Protein AF-A0A1B1TFS2-F1 (afdb_monomer_lite)

pLDDT: mean 74.99, std 18.12, range [21.38, 97.06]

Foldseek 3Di:
DPPPDDPPDDDVVNVQVVQVPVPPQWHAPVSNCVVVCVVPPDPPDADVVLVVVLVVLLCVLPPVNPRIGHSNSSVSSCVVNDDDDDDDALVNLQSQQPPVPPQWHAPVSSCVSCCVQQVVVQDDVVNVVVLVCLLCVLPPVNPRIAHSNSSNVSRCVLPPDPPPDDQLVQFAEKEWEWEWDDDDPQKTKIKTKIFTAGHLVVQLSLCCRQNSNPSWFAQVSQVVVVVVCVVPPDLDDDPAPAKDKVNFAWDWDDWDKDAPRPGPVCNPDTGIMIMIITMGGRDDAPPQAKIKIKHADDPDDFWAQYKYWYAYDYPDLQKDFPWKAAQNRTDDPVCNGPIDIDHGRHDRHIMMTMIHGPPDPQPCPLPDHPVQAPCSNDSQARDQQCPLSDGPRQAPDSNDSVARDQQCPPSDGPNRAQCSNPPPAGLQQDQPCPLPDRPVQALCSNDSVAGDQQCPLSDGPVQAPCSNDSVFRDQQCPPPDGQSRDQQRNPPPDGPVRDPCSRDPDQCQQCPLPDHCVQAPCSNDSQFRDQLCPPSDGPSPDQQSVVLPDGPVQAPCSRDSQARDQQCPLSDGPVQAPCSNDSQARDQQCPLPDGPSQAPCSNDSQARDQQCPLPDGPRQAPDSNDSVARDQQCPLSDGPVQAPCSNDSQARDDPPPPSAGPRVVVVVVVPDDDDDDDDDDDDDDDDDDDDDDDDDDDDDDDDDDDDDDDDDD

Sequence (713 aa):
MSLDDDPDGMGIEDLMYMADYDENGNMSWDEFHEYMSSLAQSGDDIDNATWDYWADEFDGADGDGDGQLNMDELYEFWSRIMAPDDGMDAEDLMYMADYDGDGNINWDEFHEFAYNYMGGDDIDNATWDYWADLFDGADGDEDGQLNMEELNEFWNRAMSPDDDWDLSDFAVEQHWTVSLGFTYGDNFTFYLGATQMLSDDFKSTADMLMGDGDGYLNSTEAEQVYFWLLDNLDTNPEGPENITLNGIPAEIVFVGYDIMDISHDNPNQPAIMTMWDLIFHNVESNSDGHYTFEYMENIYDEGLETQANFCAVSYDYSYQIMDFVWNGTNIDPADINECIGLDIGEIVPSFSITYGQETNVDYDNDGVNNEDDAFPYDPSESMDTDGDGWGDNSDAFPEDGTEWLDTDGDGIGDNADTDYDGDGTDDSMEDSDGDGVNDAEDDFPNDANESTDTDGDGVGDNSDVFPDDANESSDLDGDGIGDNSDDDADGDGTPNNVDAFPLTDSSNDADNDGVANDLDHFPNDPNEYFDSDGDGVGDNADTDDDGDGVLDSTDAFPYDPSETMDTDGDGLGDNADEFPNDATERVDSDGDGVGDNADVFPSDTTEWADTDGDGVGDNSDAFPNDASEIVDSDGDGVGNNADAFPYDANEQSDSDGNGVGDNAQADQENGGTTPVDPEPVEESGSFLPGFSAIMGIISMLGAAILVAGRRKD

Organism: NCBI:txid1697135

InterPro domains:
  IPR002048 EF-hand domain [PS50222] (7-42)
  IPR002048 EF-hand domain [PS50222] (49-84)
  IPR002048 EF-hand domain [PS50222] (85-120)
  IPR002048 EF-hand domain [PS50222] (126-161)
  IPR002048 EF-hand domain [SM00054] (11-39)
  IPR002048 EF-hand domain [SM00054] (53-81)
  IPR002048 EF-hand domain [SM00054] (89-117)
  IPR002048 EF-hand domain [SM00054] (130-158)
  IPR011992 EF-hand domain pair [SSF47473] (5-131)
  IPR018247 EF-Hand 1, calcium-binding site [PS00018] (20-32)
  IPR018247 EF-Hand 1, calcium-binding site [PS00018] (62-74)
  IPR018247 EF-Hand 1, calcium-binding site [PS00018] (98-110)
  IPR018247 EF-Hand 1, calcium-binding site [PS00018] (139-151)
  IPR028974 TSP type-3 repeat [G3DSA:4.10.1080.10] (380-465)
  IPR028974 TSP type-3 repeat [G3DSA:4.10.1080.10] (503-587)
  IPR028974 TSP type-3 repeat [SSF103647] (356-450)
  IPR028974 TSP type-3 repeat [SSF103647] (431-527)
  IPR028974 TSP type-3 repeat [SSF103647] (518-649)

Structure (mmCIF, N/CA/C/O backbone):
data_AF-A0A1B1TFS2-F1
#
_entry.id   AF-A0A1B1TFS2-F1
#
loop_
_atom_site.group_PDB
_atom_site.id
_atom_site.type_symbol
_atom_site.label_atom_id
_atom_site.label_alt_id
_atom_site.label_comp_id
_atom_site.label_asym_id
_atom_site.label_entity_id
_atom_site.label_seq_id
_atom_site.pdbx_PDB_ins_code
_atom_site.Cartn_x
_atom_site.Cartn_y
_atom_site.Cartn_z
_atom_site.occupancy
_atom_site.B_iso_or_equiv
_atom_site.auth_seq_id
_atom_site.auth_comp_id
_atom_site.auth_asym_id
_atom_site.auth_atom_id
_atom_site.pdbx_PDB_model_num
ATOM 1 N N . MET A 1 1 ? -12.068 37.590 6.345 1.00 27.16 1 MET A N 1
ATOM 2 C CA . MET A 1 1 ? -10.930 38.515 6.544 1.00 27.16 1 MET A CA 1
ATOM 3 C C . MET A 1 1 ? -9.759 37.661 6.985 1.00 27.16 1 MET A C 1
ATOM 5 O O . MET A 1 1 ? -9.921 37.020 8.006 1.00 27.16 1 MET A O 1
ATOM 9 N N . SER A 1 2 ? -8.647 37.600 6.245 1.00 25.91 2 SER A N 1
ATOM 10 C CA . SER A 1 2 ? -7.377 37.242 6.895 1.00 25.91 2 SER A CA 1
ATOM 11 C C . SER A 1 2 ? -6.886 38.534 7.546 1.00 25.91 2 SER A C 1
ATOM 13 O O . SER A 1 2 ? -6.871 39.590 6.901 1.00 25.91 2 SER A O 1
ATOM 15 N N . LEU A 1 3 ? -6.643 38.476 8.851 1.00 35.31 3 LEU A N 1
ATOM 16 C CA . LEU A 1 3 ? -6.096 39.573 9.645 1.00 35.31 3 LEU A CA 1
ATOM 17 C C . LEU A 1 3 ? -4.559 39.508 9.664 1.00 35.31 3 LEU A C 1
ATOM 19 O O . LEU A 1 3 ? -3.937 39.971 10.606 1.00 35.31 3 LEU A O 1
ATOM 23 N N . ASP A 1 4 ? -3.939 39.036 8.577 1.00 30.02 4 ASP A N 1
ATOM 24 C CA . ASP A 1 4 ? -2.473 39.005 8.416 1.00 30.02 4 ASP A CA 1
ATOM 25 C C . ASP A 1 4 ? -1.842 40.376 8.122 1.00 30.02 4 ASP A C 1
ATOM 27 O O . ASP A 1 4 ? -0.656 40.478 7.814 1.00 30.02 4 ASP A O 1
ATOM 31 N N . ASP A 1 5 ? -2.610 41.460 8.204 1.00 34.22 5 ASP A N 1
ATOM 32 C CA . ASP A 1 5 ? -2.080 42.820 8.134 1.00 34.22 5 ASP A CA 1
ATOM 33 C C . ASP A 1 5 ? -2.453 43.569 9.414 1.00 34.22 5 ASP A C 1
ATOM 35 O O . ASP A 1 5 ? -3.312 44.457 9.422 1.00 34.22 5 ASP A O 1
ATOM 39 N N . ASP A 1 6 ? -1.752 43.241 10.495 1.00 33.91 6 ASP A N 1
ATOM 40 C CA . ASP A 1 6 ? -1.605 44.143 11.624 1.00 33.91 6 ASP A CA 1
ATOM 41 C C . ASP A 1 6 ? -0.338 45.008 11.483 1.00 33.91 6 ASP A C 1
ATOM 43 O O . ASP A 1 6 ? 0.797 44.545 11.629 1.00 33.91 6 ASP A O 1
ATOM 47 N N . PRO A 1 7 ? -0.495 46.314 11.225 1.00 35.41 7 PRO A N 1
ATOM 48 C CA . PRO A 1 7 ? 0.402 47.317 11.740 1.00 35.41 7 PRO A CA 1
ATOM 49 C C . PRO A 1 7 ? -0.255 47.978 12.964 1.00 35.41 7 PRO A C 1
ATOM 51 O O . PRO A 1 7 ? -0.883 49.029 12.808 1.00 35.41 7 PRO A O 1
ATOM 54 N N . ASP A 1 8 ? -0.021 47.389 14.144 1.00 37.22 8 ASP A N 1
ATOM 55 C CA . ASP A 1 8 ? -0.176 47.922 15.515 1.00 37.22 8 ASP A CA 1
ATOM 56 C C . ASP A 1 8 ? -1.265 47.275 16.421 1.00 37.22 8 ASP A C 1
ATOM 58 O O . ASP A 1 8 ? -2.135 47.986 16.923 1.00 37.22 8 ASP A O 1
ATOM 62 N N . GLY A 1 9 ? -1.130 45.979 16.723 1.00 47.91 9 GLY A N 1
ATOM 63 C CA . GLY A 1 9 ? -1.853 45.130 17.679 1.00 47.91 9 GLY A CA 1
ATOM 64 C C . GLY A 1 9 ? -3.045 45.767 18.383 1.00 47.91 9 GLY A C 1
ATOM 65 O O . GLY A 1 9 ? -2.877 46.370 19.445 1.00 47.91 9 GLY A O 1
ATOM 66 N N . MET A 1 10 ? -4.248 45.609 17.820 1.00 48.34 10 MET A N 1
ATOM 67 C CA . MET A 1 10 ? -5.484 45.991 18.509 1.00 48.34 10 MET A CA 1
ATOM 68 C C . MET A 1 10 ? -5.745 45.033 19.670 1.00 48.34 10 MET A C 1
ATOM 70 O O . MET A 1 10 ? -6.211 43.915 19.469 1.00 48.34 10 MET A O 1
ATOM 74 N N . GLY A 1 11 ? -5.484 45.498 20.890 1.00 52.94 11 GLY A N 1
ATOM 75 C CA . GLY A 1 11 ? -5.955 44.828 22.098 1.00 52.94 11 GLY A CA 1
ATOM 76 C C . GLY A 1 11 ? -7.457 45.036 22.287 1.00 52.94 11 GLY A C 1
ATOM 77 O O . GLY A 1 11 ? -8.045 45.996 21.787 1.00 52.94 11 GLY A O 1
ATOM 78 N N . ILE A 1 12 ? -8.102 44.177 23.065 1.00 59.09 12 ILE A N 1
ATOM 79 C CA . ILE A 1 12 ? -9.540 44.288 23.344 1.00 59.09 12 ILE A CA 1
ATOM 80 C C . ILE A 1 12 ? -9.925 45.590 24.079 1.00 59.09 12 ILE A C 1
ATOM 82 O O . ILE A 1 12 ? -11.046 46.082 23.952 1.00 59.09 12 ILE A O 1
ATOM 86 N N . GLU A 1 13 ? -8.972 46.219 24.779 1.00 65.06 13 GLU A N 1
ATOM 87 C CA . GLU A 1 13 ? -9.148 47.567 25.329 1.00 65.06 13 GLU A CA 1
ATOM 88 C C . GLU A 1 13 ? -9.393 48.606 24.218 1.00 65.06 13 GLU A C 1
ATOM 90 O O . GLU A 1 13 ? -10.198 49.530 24.389 1.00 65.06 13 GLU A O 1
ATOM 95 N N . ASP A 1 14 ? -8.732 48.448 23.065 1.00 67.44 14 ASP A N 1
ATOM 96 C CA . ASP A 1 14 ? -8.941 49.289 21.888 1.00 67.44 14 ASP A CA 1
ATOM 97 C C . ASP A 1 14 ? -10.290 48.982 21.226 1.00 67.44 14 ASP A C 1
ATOM 99 O O . ASP A 1 14 ? -10.976 49.912 20.795 1.00 67.44 14 ASP A O 1
ATOM 103 N N . LEU A 1 15 ? -10.716 47.715 21.210 1.00 68.75 15 LEU A N 1
ATOM 104 C CA . LEU A 1 15 ? -12.040 47.310 20.729 1.00 68.75 15 LEU A CA 1
ATOM 105 C C . LEU A 1 15 ? -13.156 47.959 21.557 1.00 68.75 15 LEU A C 1
ATOM 107 O O . LEU A 1 15 ? -14.031 48.619 20.990 1.00 68.75 15 LEU A O 1
ATOM 111 N N . MET A 1 16 ? -13.085 47.858 22.889 1.00 75.44 16 MET A N 1
ATOM 112 C CA . MET A 1 16 ? -14.021 48.531 23.794 1.00 75.44 16 MET A CA 1
ATOM 113 C C . MET A 1 16 ? -14.035 50.039 23.529 1.00 75.44 16 MET A C 1
ATOM 115 O O . MET A 1 16 ? -15.093 50.644 23.380 1.00 75.44 16 MET A O 1
ATOM 119 N N . TYR A 1 17 ? -12.862 50.660 23.373 1.00 74.94 17 TYR A N 1
ATOM 120 C CA . TYR A 1 17 ? -12.769 52.096 23.111 1.00 74.94 17 TYR A CA 1
ATOM 121 C C . TYR A 1 17 ? -13.328 52.527 21.741 1.00 74.94 17 TYR A C 1
ATOM 123 O O . TYR A 1 17 ? -13.764 53.673 21.587 1.00 74.94 17 TYR A O 1
ATOM 131 N N . MET A 1 18 ? -13.285 51.657 20.728 1.00 72.06 18 MET A N 1
ATOM 132 C CA . MET A 1 18 ? -13.744 51.970 19.370 1.00 72.06 18 MET A CA 1
ATOM 133 C C . MET A 1 18 ? -15.219 51.641 19.121 1.00 72.06 18 MET A C 1
ATOM 135 O O . MET A 1 18 ? -15.834 52.308 18.279 1.00 72.06 18 MET A O 1
ATOM 139 N N . ALA A 1 19 ? -15.761 50.641 19.816 1.00 75.38 19 ALA A N 1
ATOM 140 C CA . ALA A 1 19 ? -17.123 50.152 19.633 1.00 75.38 19 ALA A CA 1
ATOM 141 C C . ALA A 1 19 ? -18.117 50.670 20.693 1.00 75.38 19 ALA A C 1
ATOM 143 O O . ALA A 1 19 ? -19.296 50.776 20.369 1.00 75.38 19 ALA A O 1
ATOM 144 N N . ASP A 1 20 ? -17.676 51.088 21.891 1.00 81.62 20 ASP A N 1
ATOM 145 C CA . ASP A 1 20 ? -18.523 51.783 22.885 1.00 81.62 20 ASP A CA 1
ATOM 146 C C . ASP A 1 20 ? -18.889 53.198 22.391 1.00 81.62 20 ASP A C 1
ATOM 148 O O . ASP A 1 20 ? -18.232 54.209 22.678 1.00 81.62 20 ASP A O 1
ATOM 152 N N . TYR A 1 21 ? -19.939 53.279 21.574 1.00 80.38 21 TYR A N 1
ATOM 153 C CA . TYR A 1 21 ? -20.367 54.521 20.939 1.00 80.38 21 TYR A CA 1
ATOM 154 C C . TYR A 1 21 ? -21.089 55.464 21.900 1.00 80.38 21 TYR A C 1
ATOM 156 O O . TYR A 1 21 ? -21.179 56.672 21.614 1.00 80.38 21 TYR A O 1
ATOM 164 N N . ASP A 1 22 ? -21.637 54.950 23.000 1.00 83.50 22 ASP A N 1
ATOM 165 C CA . ASP A 1 22 ? -22.328 55.756 24.002 1.00 83.50 22 ASP A CA 1
ATOM 166 C C . ASP A 1 22 ? -21.448 56.177 25.204 1.00 83.50 22 ASP A C 1
ATOM 168 O O . ASP A 1 22 ? -21.876 57.027 26.003 1.00 83.50 22 ASP A O 1
ATOM 172 N N . GLU A 1 23 ? -20.186 55.729 25.215 1.00 83.88 23 GLU A N 1
ATOM 173 C CA . GLU A 1 23 ? -19.121 56.012 26.186 1.00 83.88 23 GLU A CA 1
ATOM 174 C C . GLU A 1 23 ? -19.514 55.619 27.625 1.00 83.88 23 GLU A C 1
ATOM 176 O O . GLU A 1 23 ? -19.196 56.341 28.590 1.00 83.88 23 GLU A O 1
ATOM 181 N N . ASN A 1 24 ? -20.277 54.532 27.788 1.00 80.38 24 ASN A N 1
ATOM 182 C CA . ASN A 1 24 ? -20.741 54.066 29.095 1.00 80.38 24 ASN A CA 1
ATOM 183 C C . ASN A 1 24 ? -19.760 53.099 29.794 1.00 80.38 24 ASN A C 1
ATOM 185 O O . ASN A 1 24 ? -19.871 52.931 31.015 1.00 80.38 24 ASN A O 1
ATOM 189 N N . GLY A 1 25 ? -18.756 52.594 29.072 1.00 79.50 25 GLY A N 1
ATOM 190 C CA . GLY A 1 25 ? -17.737 51.658 29.549 1.00 79.50 25 GLY A CA 1
ATOM 191 C C . GLY A 1 25 ? -18.077 50.176 29.367 1.00 79.50 25 GLY A C 1
ATOM 192 O O . GLY A 1 25 ? -17.281 49.351 29.808 1.00 79.50 25 GLY A O 1
ATOM 193 N N . ASN A 1 26 ? -19.211 49.864 28.742 1.00 85.38 26 ASN A N 1
ATOM 194 C CA . ASN A 1 26 ? -19.698 48.534 28.400 1.00 85.38 26 ASN A CA 1
ATOM 195 C C . ASN A 1 26 ? -20.107 48.515 26.917 1.00 85.38 26 ASN A C 1
ATOM 197 O O . ASN A 1 26 ? -20.468 49.545 26.348 1.00 85.38 26 ASN A O 1
ATOM 201 N N . MET A 1 27 ? -20.117 47.337 26.304 1.00 88.50 27 MET A N 1
ATOM 202 C CA . MET A 1 27 ? -20.475 47.151 24.901 1.00 88.50 27 MET A CA 1
ATOM 203 C C . MET A 1 27 ? -21.806 46.422 24.774 1.00 88.50 27 MET A C 1
ATOM 205 O O . MET A 1 27 ? -21.965 45.334 25.308 1.00 88.50 27 MET A O 1
ATOM 209 N N . SER A 1 28 ? -22.768 46.984 24.046 1.00 89.94 28 SER A N 1
ATOM 210 C CA . SER A 1 28 ? -23.993 46.262 23.677 1.00 89.94 28 SER A CA 1
ATOM 211 C C . SER A 1 28 ? -23.838 45.471 22.373 1.00 89.94 28 SER A C 1
ATOM 213 O O . SER A 1 28 ? -23.014 45.811 21.524 1.00 89.94 28 SER A O 1
ATOM 215 N N . TRP A 1 29 ? -24.689 44.461 22.159 1.00 87.38 29 TRP A N 1
ATOM 216 C CA . TRP A 1 29 ? -24.705 43.690 20.906 1.00 87.38 29 TRP A CA 1
ATOM 217 C C . TRP A 1 29 ? -24.875 44.582 19.668 1.00 87.38 29 TRP A C 1
ATOM 219 O O . TRP A 1 29 ? -24.208 44.393 18.653 1.00 87.38 29 TRP A O 1
ATOM 229 N N . ASP A 1 30 ? -25.738 45.600 19.761 1.00 86.38 30 ASP A N 1
ATOM 230 C CA . ASP A 1 30 ? -25.961 46.556 18.672 1.00 86.38 30 ASP A CA 1
ATOM 231 C C . ASP A 1 30 ? -24.671 47.334 18.331 1.00 86.38 30 ASP A C 1
ATOM 233 O O . ASP A 1 30 ? -24.407 47.603 17.159 1.00 86.38 30 ASP A O 1
ATOM 237 N N . GLU A 1 31 ? -23.860 47.676 19.336 1.00 84.12 31 GLU A N 1
ATOM 238 C CA . GLU A 1 31 ? -22.580 48.377 19.175 1.00 84.12 31 GLU A CA 1
ATOM 239 C C . GLU A 1 31 ? -21.500 47.473 18.571 1.00 84.12 31 GLU A C 1
ATOM 241 O O . GLU A 1 31 ? -20.842 47.872 17.604 1.00 84.12 31 GLU A O 1
ATOM 246 N N . PHE A 1 32 ? -21.382 46.239 19.067 1.00 83.88 32 PHE A N 1
ATOM 247 C CA . PHE A 1 32 ? -20.478 45.225 18.522 1.00 83.88 32 PHE A CA 1
ATOM 248 C C . PHE A 1 32 ? -20.804 44.909 17.054 1.00 83.88 32 PHE A C 1
ATOM 250 O O . PHE A 1 32 ? -19.948 45.009 16.169 1.00 83.88 32 PHE A O 1
ATOM 257 N N . HIS A 1 33 ? -22.074 44.613 16.768 1.00 83.25 33 HIS A N 1
ATOM 258 C CA . HIS A 1 33 ? -22.545 44.305 15.423 1.00 83.25 33 HIS A CA 1
ATOM 259 C C . HIS A 1 33 ? -22.337 45.494 14.472 1.00 83.25 33 HIS A C 1
ATOM 261 O O . HIS A 1 33 ? -21.963 45.294 13.311 1.00 83.25 33 HIS A O 1
ATOM 267 N N . GLU A 1 34 ? -22.568 46.737 14.918 1.00 81.38 34 GLU A N 1
ATOM 268 C CA . GLU A 1 34 ? -22.330 47.937 14.104 1.00 81.38 34 GLU A CA 1
ATOM 269 C C . GLU A 1 34 ? -20.836 48.138 13.808 1.00 81.38 34 GLU A C 1
ATOM 271 O O . GLU A 1 34 ? -20.482 48.419 12.656 1.00 81.38 34 GLU A O 1
ATOM 276 N N . TYR A 1 35 ? -19.960 47.931 14.795 1.00 79.50 35 TYR A N 1
ATOM 277 C CA . TYR A 1 35 ? -18.511 48.023 14.618 1.00 79.50 35 TYR A CA 1
ATOM 278 C C . TYR A 1 35 ? -17.988 46.966 13.636 1.00 79.50 35 TYR A C 1
ATOM 280 O O . TYR A 1 35 ? -17.362 47.324 12.633 1.00 79.50 35 TYR A O 1
ATOM 288 N N . MET A 1 36 ? -18.331 45.692 13.836 1.00 72.19 36 MET A N 1
ATOM 289 C CA . MET A 1 36 ? -17.898 44.590 12.967 1.00 72.19 36 MET A CA 1
ATOM 290 C C . MET A 1 36 ? -18.467 44.717 11.546 1.00 72.19 36 MET A C 1
ATOM 292 O O . MET A 1 36 ? -17.750 44.557 10.556 1.00 72.19 36 MET A O 1
ATOM 296 N N . SER A 1 37 ? -19.724 45.155 11.415 1.00 74.12 37 SER A N 1
ATOM 297 C CA . SER A 1 37 ? -20.314 45.485 10.108 1.00 74.12 37 SER A CA 1
ATOM 298 C C . SER A 1 37 ? -19.615 46.658 9.414 1.00 74.12 37 SER A C 1
ATOM 300 O O . SER A 1 37 ? -19.649 46.761 8.187 1.00 74.12 37 SER A O 1
ATOM 302 N N . SER A 1 38 ? -19.007 47.574 10.174 1.00 70.38 38 SER A N 1
ATOM 303 C CA . SER A 1 38 ? -18.256 48.702 9.615 1.00 70.38 38 SER A CA 1
ATOM 304 C C . SER A 1 38 ? -16.881 48.296 9.079 1.00 70.38 38 SER A C 1
ATOM 306 O O . SER A 1 38 ? -16.373 48.947 8.159 1.00 70.38 38 SER A O 1
ATOM 308 N N . LEU A 1 39 ? -16.307 47.220 9.626 1.00 64.38 39 LEU A N 1
ATOM 309 C CA . LEU A 1 39 ? -15.047 46.638 9.176 1.00 64.38 39 LEU A CA 1
ATOM 310 C C . LEU A 1 39 ? -15.230 45.821 7.889 1.00 64.38 39 LEU A C 1
ATOM 312 O O . LEU A 1 39 ? -14.355 45.866 7.022 1.00 64.38 39 LEU A O 1
ATOM 316 N N . ALA A 1 40 ? -16.369 45.141 7.719 1.00 60.97 40 ALA A N 1
ATOM 317 C CA . ALA A 1 40 ? -16.710 44.384 6.512 1.00 60.97 40 ALA A CA 1
ATOM 318 C C . ALA A 1 40 ? -16.784 45.299 5.265 1.00 60.97 40 ALA A C 1
ATOM 320 O O . ALA A 1 40 ? -17.759 46.022 5.027 1.00 60.97 40 ALA A O 1
ATOM 321 N N . GLN A 1 41 ? -15.728 45.311 4.443 1.00 51.75 41 GLN A N 1
ATOM 322 C CA . GLN A 1 41 ? -15.647 46.130 3.229 1.00 51.75 41 GLN A CA 1
ATOM 323 C C . GLN A 1 41 ? -16.407 45.484 2.063 1.00 51.75 41 GLN A C 1
ATOM 325 O O . GLN A 1 41 ? -15.808 45.067 1.081 1.00 51.75 41 GLN A O 1
ATOM 330 N N . SER A 1 42 ? -17.738 45.551 2.147 1.00 45.81 42 SER A N 1
ATOM 331 C CA . SER A 1 42 ? -18.779 45.158 1.179 1.00 45.81 42 SER A CA 1
ATOM 332 C C . SER A 1 42 ? -19.696 44.100 1.787 1.00 45.81 42 SER A C 1
ATOM 334 O O . SER A 1 42 ? -19.245 43.143 2.390 1.00 45.81 42 SER A O 1
ATOM 336 N N . GLY A 1 43 ? -21.004 44.355 1.731 1.00 47.44 43 GLY A N 1
ATOM 337 C CA . GLY A 1 43 ? -22.007 43.725 2.595 1.00 47.44 43 GLY A CA 1
ATOM 338 C C . GLY A 1 43 ? -22.372 42.274 2.277 1.00 47.44 43 GLY A C 1
ATOM 339 O O . GLY A 1 43 ? -23.565 41.995 2.273 1.00 47.44 43 GLY A O 1
ATOM 340 N N . ASP A 1 44 ? -21.384 41.412 2.032 1.00 50.41 44 ASP A N 1
ATOM 341 C CA . ASP A 1 44 ? -21.526 39.962 1.826 1.00 50.41 44 ASP A CA 1
ATOM 342 C C . ASP A 1 44 ? -20.473 39.126 2.619 1.00 50.41 44 ASP A C 1
ATOM 344 O O . ASP A 1 44 ? -20.370 37.929 2.382 1.00 50.41 44 ASP A O 1
ATOM 348 N N . ASP A 1 45 ? -19.705 39.704 3.562 1.00 55.22 45 ASP A N 1
ATOM 349 C CA . ASP A 1 45 ? -18.528 39.024 4.163 1.00 55.22 45 ASP A CA 1
ATOM 350 C C . ASP A 1 45 ? -18.761 38.272 5.495 1.00 55.22 45 ASP A C 1
ATOM 352 O O . ASP A 1 45 ? -17.871 37.548 5.933 1.00 55.22 45 ASP A O 1
ATOM 356 N N . ILE A 1 46 ? -19.913 38.425 6.157 1.00 63.12 46 ILE A N 1
ATOM 357 C CA . ILE A 1 46 ? -20.253 37.659 7.374 1.00 63.12 46 ILE A CA 1
ATOM 358 C C . ILE A 1 46 ? -21.639 37.061 7.163 1.00 63.12 46 ILE A C 1
ATOM 360 O O . ILE A 1 46 ? -22.614 37.804 6.988 1.00 63.12 46 ILE A O 1
ATOM 364 N N . ASP A 1 47 ? -21.716 35.732 7.109 1.00 69.00 47 ASP A N 1
ATOM 365 C CA . ASP A 1 47 ? -22.973 35.033 6.880 1.00 69.00 47 ASP A CA 1
ATOM 366 C C . ASP A 1 47 ? -23.879 35.061 8.126 1.00 69.00 47 ASP A C 1
ATOM 368 O O . ASP A 1 47 ? -23.472 35.425 9.229 1.00 69.00 47 ASP A O 1
ATOM 372 N N . ASN A 1 48 ? -25.160 34.726 7.944 1.00 72.00 48 ASN A N 1
ATOM 373 C CA . ASN A 1 48 ? -26.118 34.766 9.052 1.00 72.00 48 ASN A CA 1
ATOM 374 C C . ASN A 1 48 ? -25.819 33.713 10.132 1.00 72.00 48 ASN A C 1
ATOM 376 O O . ASN A 1 48 ? -26.228 33.924 11.265 1.00 72.00 48 ASN A O 1
ATOM 380 N N . ALA A 1 49 ? -25.147 32.605 9.800 1.00 67.38 49 ALA A N 1
ATOM 381 C CA . ALA A 1 49 ? -24.820 31.565 10.770 1.00 67.38 49 ALA A CA 1
ATOM 382 C C . ALA A 1 49 ? -23.694 32.027 11.705 1.00 67.38 49 ALA A C 1
ATOM 384 O O . ALA A 1 49 ? -23.788 31.815 12.908 1.00 67.38 49 ALA A O 1
ATOM 385 N N . THR A 1 50 ? -22.696 32.744 11.183 1.00 61.56 50 THR A N 1
ATOM 386 C CA . THR A 1 50 ? -21.670 33.406 11.998 1.00 61.56 50 THR A CA 1
ATOM 387 C C . THR A 1 50 ? -22.283 34.473 12.905 1.00 61.56 50 THR A C 1
ATOM 389 O O . THR A 1 50 ? -21.931 34.555 14.077 1.00 61.56 50 THR A O 1
ATOM 392 N N . TRP A 1 51 ? -23.237 35.267 12.401 1.00 77.00 51 TRP A N 1
ATOM 393 C CA . TRP A 1 51 ? -23.945 36.245 13.236 1.00 77.00 51 TRP A CA 1
ATOM 394 C C . TRP A 1 51 ? -24.800 35.602 14.328 1.00 77.00 51 TRP A C 1
ATOM 396 O O . TRP A 1 51 ? -24.838 36.132 15.435 1.00 77.00 51 TRP A O 1
ATOM 406 N N . ASP A 1 52 ? -25.481 34.497 14.020 1.00 75.75 52 ASP A N 1
ATOM 407 C CA . ASP A 1 52 ? -26.277 33.751 14.997 1.00 75.75 52 ASP A CA 1
ATOM 408 C C . ASP A 1 52 ? -25.362 33.126 16.073 1.00 75.75 52 ASP A C 1
ATOM 410 O O . ASP A 1 52 ? -25.666 33.242 17.256 1.00 75.75 52 ASP A O 1
ATOM 414 N N . TYR A 1 53 ? -24.204 32.572 15.687 1.00 72.19 53 TYR A N 1
ATOM 415 C CA . TYR A 1 53 ? -23.190 32.051 16.616 1.00 72.19 53 TYR A CA 1
ATOM 416 C C . TYR A 1 53 ? -22.635 33.140 17.544 1.00 72.19 53 TYR A C 1
ATOM 418 O O . TYR A 1 53 ? -22.671 32.999 18.761 1.00 72.19 53 TYR A O 1
ATOM 426 N N . TRP A 1 54 ? -22.192 34.275 16.994 1.00 79.44 54 TRP A N 1
ATOM 427 C CA . TRP A 1 54 ? -21.693 35.383 17.813 1.00 79.44 54 TRP A CA 1
ATOM 428 C C . TRP A 1 54 ? -22.771 35.973 18.726 1.00 79.44 54 TRP A C 1
ATOM 430 O O . TRP A 1 54 ? -22.447 36.455 19.803 1.00 79.44 54 TRP A O 1
ATOM 440 N N . ALA A 1 55 ? -24.044 35.950 18.325 1.00 79.62 55 ALA A N 1
ATOM 441 C CA . ALA A 1 55 ? -25.131 36.411 19.184 1.00 79.62 55 ALA A CA 1
ATOM 442 C C . ALA A 1 55 ? -25.343 35.472 20.380 1.00 79.62 55 ALA A C 1
ATOM 444 O O . ALA A 1 55 ? -25.527 35.953 21.498 1.00 79.62 55 ALA A O 1
ATOM 445 N N . ASP A 1 56 ? -25.289 34.158 20.149 1.00 76.94 56 ASP A N 1
ATOM 446 C CA . ASP A 1 56 ? -25.399 33.155 21.210 1.00 76.94 56 ASP A CA 1
ATOM 447 C C . ASP A 1 56 ? -24.208 33.245 22.184 1.00 76.94 56 ASP A C 1
ATOM 449 O O . ASP A 1 56 ? -24.418 33.210 23.398 1.00 76.94 56 ASP A O 1
ATOM 453 N N . GLU A 1 57 ? -22.984 33.460 21.689 1.00 78.81 57 GLU A N 1
ATOM 454 C CA . GLU A 1 57 ? -21.805 33.647 22.551 1.00 78.81 57 GLU A CA 1
ATOM 455 C C . GLU A 1 57 ? -21.813 34.977 23.307 1.00 78.81 57 GLU A C 1
ATOM 457 O O . GLU A 1 57 ? -21.397 35.032 24.463 1.00 78.81 57 GLU A O 1
ATOM 462 N N . PHE A 1 58 ? -22.338 36.046 22.705 1.00 85.81 58 PHE A N 1
ATOM 463 C CA . PHE A 1 58 ? -22.508 37.329 23.387 1.00 85.81 58 PHE A CA 1
ATOM 464 C C . PHE A 1 58 ? -23.484 37.200 24.561 1.00 85.81 58 PHE A C 1
ATOM 466 O O . PHE A 1 58 ? -23.191 37.650 25.667 1.00 85.81 58 PHE A O 1
ATOM 473 N N . ASP A 1 59 ? -24.625 36.539 24.342 1.00 80.81 59 ASP A N 1
ATOM 474 C CA . ASP A 1 59 ? -25.580 36.220 25.410 1.00 80.81 59 ASP A CA 1
ATOM 475 C C . ASP A 1 59 ? -24.966 35.253 26.446 1.00 80.81 59 ASP A C 1
ATOM 477 O O . ASP A 1 59 ? -25.333 35.287 27.622 1.00 80.81 59 ASP A O 1
ATOM 481 N N . GLY A 1 60 ? -24.042 34.387 26.019 1.00 74.50 60 GLY A N 1
ATOM 482 C CA . GLY A 1 60 ? -23.310 33.448 26.868 1.00 74.50 60 GLY A CA 1
ATOM 483 C C . GLY A 1 60 ? -22.227 34.086 27.744 1.00 74.50 60 GLY A C 1
ATOM 484 O O . GLY A 1 60 ? -21.902 33.511 28.785 1.00 74.50 60 GLY A O 1
ATOM 485 N N . ALA A 1 61 ? -21.695 35.239 27.339 1.00 80.44 61 ALA A N 1
ATOM 486 C CA . ALA A 1 61 ? -20.689 36.013 28.067 1.00 80.44 61 ALA A CA 1
ATOM 487 C C . ALA A 1 61 ? -21.293 37.139 28.931 1.00 80.44 61 ALA A C 1
ATOM 489 O O . ALA A 1 61 ? -20.628 37.651 29.826 1.00 80.44 61 ALA A O 1
ATOM 490 N N . ASP A 1 62 ? -22.560 37.519 28.714 1.00 82.81 62 ASP A N 1
ATOM 491 C CA . ASP A 1 62 ? -23.306 38.460 29.568 1.00 82.81 62 ASP A CA 1
ATOM 492 C C . ASP A 1 62 ? -23.676 37.806 30.915 1.00 82.81 62 ASP A C 1
ATOM 494 O O . ASP A 1 62 ? -24.820 37.409 31.182 1.00 82.81 62 ASP A O 1
ATOM 498 N N . GLY A 1 63 ? -22.666 37.648 31.772 1.00 76.44 63 GLY A N 1
ATOM 499 C CA . GLY A 1 63 ? -22.766 36.950 33.049 1.00 76.44 63 GLY A CA 1
ATOM 500 C C . GLY A 1 63 ? -23.733 37.609 34.035 1.00 76.44 63 GLY A C 1
ATOM 501 O O . GLY A 1 63 ? -24.331 36.919 34.877 1.00 76.44 63 GLY A O 1
ATOM 502 N N . ASP A 1 64 ? -23.928 38.929 33.947 1.00 79.88 64 ASP A N 1
ATOM 503 C CA . ASP A 1 64 ? -24.872 39.655 34.799 1.00 79.88 64 ASP A CA 1
ATOM 504 C C . ASP A 1 64 ? -26.286 39.838 34.195 1.00 79.88 64 ASP A C 1
ATOM 506 O O . ASP A 1 64 ? -27.258 40.078 34.941 1.00 79.88 64 ASP A O 1
ATOM 510 N N . GLY A 1 65 ? -26.433 39.574 32.894 1.00 85.25 65 GLY A N 1
ATOM 511 C CA . GLY A 1 65 ? -27.689 39.519 32.153 1.00 85.25 65 GLY A CA 1
ATOM 512 C C . GLY A 1 65 ? -28.314 40.891 31.900 1.00 85.25 65 GLY A C 1
ATOM 513 O O . GLY A 1 65 ? -29.555 40.998 31.838 1.00 85.25 65 GLY A O 1
ATOM 514 N N . ASP A 1 66 ? -27.512 41.957 31.867 1.00 84.44 66 ASP A N 1
ATOM 515 C CA . ASP A 1 66 ? -27.978 43.325 31.639 1.00 84.44 66 ASP A CA 1
ATOM 516 C C . ASP A 1 66 ? -28.058 43.728 30.152 1.00 84.44 66 ASP A C 1
ATOM 518 O O . ASP A 1 66 ? -28.675 44.758 29.821 1.00 84.44 66 ASP A O 1
ATOM 522 N N . GLY A 1 67 ? -27.593 42.845 29.264 1.00 85.25 67 GLY A N 1
ATOM 523 C CA . GLY A 1 67 ? -27.576 42.988 27.813 1.00 85.25 67 GLY A CA 1
ATOM 524 C C . GLY A 1 67 ? -26.383 43.789 27.292 1.00 85.25 67 GLY A C 1
ATOM 525 O O . GLY A 1 67 ? -26.445 44.288 26.159 1.00 85.25 67 GLY A O 1
ATOM 526 N N . GLN A 1 68 ? -25.354 43.991 28.114 1.00 90.19 68 GLN A N 1
ATOM 527 C CA . GLN A 1 68 ? -24.102 44.648 27.763 1.00 90.19 68 GLN A CA 1
ATOM 528 C C . GLN A 1 68 ? -22.934 43.869 28.360 1.00 90.19 68 GLN A C 1
ATOM 530 O O . GLN A 1 68 ? -23.036 43.342 29.453 1.00 90.19 68 GLN A O 1
ATOM 535 N N . LEU A 1 69 ? -21.800 43.870 27.671 1.00 84.81 69 LEU A N 1
ATOM 536 C CA . LEU A 1 69 ? -20.568 43.291 28.177 1.00 84.81 69 LEU A CA 1
ATOM 537 C C . LEU A 1 69 ? -19.728 44.395 28.802 1.00 84.81 69 LEU A C 1
ATOM 539 O O . LEU A 1 69 ? -19.336 45.357 28.129 1.00 84.81 69 LEU A O 1
ATOM 543 N N . ASN A 1 70 ? -19.444 44.279 30.093 1.00 82.94 70 ASN A N 1
ATOM 544 C CA . ASN A 1 70 ? -18.352 45.033 30.695 1.00 82.94 70 ASN A CA 1
ATOM 545 C C . ASN A 1 70 ? -16.993 44.534 30.152 1.00 82.94 70 ASN A C 1
ATOM 547 O O . ASN A 1 70 ? -16.949 43.643 29.314 1.00 82.94 70 ASN A O 1
ATOM 551 N N . MET A 1 71 ? -15.869 45.125 30.568 1.00 75.75 71 MET A N 1
ATOM 552 C CA . MET A 1 71 ? -14.565 44.733 30.014 1.00 75.75 71 MET A CA 1
ATOM 553 C C . MET A 1 71 ? -14.268 43.237 30.211 1.00 75.75 71 MET A C 1
ATOM 555 O O . MET A 1 71 ? -13.822 42.602 29.267 1.00 75.75 71 MET A O 1
ATOM 559 N N . ASP A 1 72 ? -14.563 42.677 31.384 1.00 73.38 72 ASP A N 1
ATOM 560 C CA . ASP A 1 72 ? -14.273 41.276 31.709 1.00 73.38 72 ASP A CA 1
ATOM 561 C C . ASP A 1 72 ? -15.175 40.328 30.887 1.00 73.38 72 ASP A C 1
ATOM 563 O O . ASP A 1 72 ? -14.700 39.366 30.293 1.00 73.38 72 ASP A O 1
ATOM 567 N N . GLU A 1 73 ? -16.460 40.668 30.747 1.00 82.31 73 GLU A N 1
ATOM 568 C CA . GLU A 1 73 ? -17.419 39.937 29.895 1.00 82.31 73 GLU A CA 1
ATOM 569 C C . GLU A 1 73 ? -17.087 40.083 28.398 1.00 82.31 73 GLU A C 1
ATOM 571 O O . GLU A 1 73 ? -17.325 39.177 27.603 1.00 82.31 73 GLU A O 1
ATOM 576 N N . LEU A 1 74 ? -16.504 41.216 27.986 1.00 77.19 74 LEU A N 1
ATOM 577 C CA . LEU A 1 74 ? -16.039 41.423 26.615 1.00 77.19 74 LEU A CA 1
ATOM 578 C C . LEU A 1 74 ? -14.830 40.535 26.319 1.00 77.19 74 LEU A C 1
ATOM 580 O O . LEU A 1 74 ? -14.759 39.993 25.220 1.00 77.19 74 LEU A O 1
ATOM 584 N N . TYR A 1 75 ? -13.911 40.379 27.278 1.00 63.78 75 TYR A N 1
ATOM 585 C CA . TYR A 1 75 ? -12.791 39.435 27.188 1.00 63.78 75 TYR A CA 1
ATOM 586 C C . TYR A 1 75 ? -13.283 38.005 27.003 1.00 63.78 75 TYR A C 1
ATOM 588 O O . TYR A 1 75 ? -12.834 37.337 26.074 1.00 63.78 75 TYR A O 1
ATOM 596 N N . GLU A 1 76 ? -14.251 37.578 27.812 1.00 66.56 76 GLU A N 1
ATOM 597 C CA . GLU A 1 76 ? -14.863 36.253 27.698 1.00 66.56 76 GLU A CA 1
ATOM 598 C C . GLU A 1 76 ? -15.576 36.061 26.355 1.00 66.56 76 GLU A C 1
ATOM 600 O O . GLU A 1 76 ? -15.423 35.039 25.697 1.00 66.56 76 GLU A O 1
ATOM 605 N N . PHE A 1 77 ? -16.326 37.059 25.896 1.00 75.06 77 PHE A N 1
ATOM 606 C CA . PHE A 1 77 ? -16.955 36.999 24.584 1.00 75.06 77 PHE A CA 1
ATOM 607 C C . PHE A 1 77 ? -15.923 36.898 23.455 1.00 75.06 77 PHE A C 1
ATOM 609 O O . PHE A 1 77 ? -16.066 36.070 22.558 1.00 75.06 77 PHE A O 1
ATOM 616 N N . TRP A 1 78 ? -14.882 37.732 23.493 1.00 66.81 78 TRP A N 1
ATOM 617 C CA . TRP A 1 78 ? -13.860 37.809 22.452 1.00 66.81 78 TRP A CA 1
ATOM 618 C C . TRP A 1 78 ? -13.021 36.536 22.372 1.00 66.81 78 TRP A C 1
ATOM 620 O O . TRP A 1 78 ? -12.749 36.086 21.262 1.00 66.81 78 TRP A O 1
ATOM 630 N N . SER A 1 79 ? -12.683 35.913 23.506 1.00 58.31 79 SER A N 1
ATOM 631 C CA . SER A 1 79 ? -11.963 34.633 23.521 1.00 58.31 79 SER A CA 1
ATOM 632 C C . SER A 1 79 ? -12.776 33.500 22.887 1.00 58.31 79 SER A C 1
ATOM 634 O O . SER A 1 79 ? -12.221 32.688 22.155 1.00 58.31 79 SER A O 1
ATOM 636 N N . ARG A 1 80 ? -14.104 33.489 23.063 1.00 64.75 80 ARG A N 1
ATOM 637 C CA . ARG A 1 80 ? -14.986 32.475 22.456 1.00 64.75 80 ARG A CA 1
ATOM 638 C C . ARG A 1 80 ? -15.179 32.624 20.943 1.00 64.75 80 ARG A C 1
ATOM 640 O O . ARG A 1 80 ? -15.532 31.654 20.271 1.00 64.75 80 ARG A O 1
ATOM 647 N N . ILE A 1 81 ? -14.982 33.825 20.389 1.00 60.22 81 ILE A N 1
ATOM 648 C CA . ILE A 1 81 ? -15.226 34.095 18.959 1.00 60.22 81 ILE A CA 1
ATOM 649 C C . ILE A 1 81 ? -13.961 34.333 18.120 1.00 60.22 81 ILE A C 1
ATOM 651 O O . ILE A 1 81 ? -14.068 34.350 16.893 1.00 60.22 81 ILE A O 1
ATOM 655 N N . MET A 1 82 ? -12.797 34.536 18.748 1.00 51.56 82 MET A N 1
ATOM 656 C CA . MET A 1 82 ? -11.517 34.852 18.093 1.00 51.56 82 MET A CA 1
ATOM 657 C C . MET A 1 82 ? -10.409 33.839 18.410 1.00 51.56 82 MET A C 1
ATOM 659 O O . MET A 1 82 ? -9.255 34.236 18.498 1.00 51.56 82 MET A O 1
ATOM 663 N N . ALA A 1 83 ? -10.706 32.546 18.539 1.00 51.12 83 ALA A N 1
ATOM 664 C CA . ALA A 1 83 ? -9.644 31.539 18.475 1.00 51.12 83 ALA A CA 1
ATOM 665 C C . ALA A 1 83 ? -9.106 31.453 17.029 1.00 51.12 83 ALA A C 1
ATOM 667 O O . ALA A 1 83 ? -9.812 30.958 16.144 1.00 51.12 83 ALA A O 1
ATOM 668 N N . PRO A 1 84 ? -7.925 32.041 16.754 1.00 42.97 84 PRO A N 1
ATOM 669 C CA . PRO A 1 84 ? -6.909 31.291 16.019 1.00 42.97 84 PRO A CA 1
ATOM 670 C C . PRO A 1 84 ? -5.457 31.552 16.492 1.00 42.97 84 PRO A C 1
ATOM 672 O O . PRO A 1 84 ? -5.081 32.677 16.813 1.00 42.97 84 PRO A O 1
ATOM 675 N N . ASP A 1 85 ? -4.643 30.498 16.410 1.00 38.81 85 ASP A N 1
ATOM 676 C CA . ASP A 1 85 ? -3.188 30.467 16.151 1.00 38.81 85 ASP A CA 1
ATOM 677 C C . ASP A 1 85 ? -2.137 30.891 17.195 1.00 38.81 85 ASP A C 1
ATOM 679 O O . ASP A 1 85 ? -0.970 30.584 16.968 1.00 38.81 85 ASP A O 1
ATOM 683 N N . ASP A 1 86 ? -2.466 31.478 18.345 1.00 39.00 86 ASP A N 1
ATOM 684 C CA . ASP A 1 86 ? -1.484 31.630 19.436 1.00 39.00 86 ASP A CA 1
ATOM 685 C C . ASP A 1 86 ? -2.021 30.910 20.678 1.00 39.00 86 ASP A C 1
ATOM 687 O O . ASP A 1 86 ? -3.001 31.346 21.279 1.00 39.00 86 ASP A O 1
ATOM 691 N N . GLY A 1 87 ? -1.420 29.762 21.005 1.00 47.56 87 GLY A N 1
ATOM 692 C CA . GLY A 1 87 ? -1.827 28.898 22.113 1.00 47.56 87 GLY A CA 1
ATOM 693 C C . GLY A 1 87 ? -1.996 29.633 23.447 1.00 47.56 87 GLY A C 1
ATOM 694 O O . GLY A 1 87 ? -1.414 30.693 23.673 1.00 47.56 87 GLY A O 1
ATOM 695 N N . MET A 1 88 ? -2.799 29.031 24.328 1.00 52.09 88 MET A N 1
ATOM 696 C CA . MET A 1 88 ? -3.004 29.461 25.715 1.00 52.09 88 MET A CA 1
ATOM 697 C C . MET A 1 88 ? -1.652 29.757 26.385 1.00 52.09 88 MET A C 1
ATOM 699 O O . MET A 1 88 ? -0.671 29.061 26.133 1.00 52.09 88 MET A O 1
ATOM 703 N N . ASP A 1 89 ? -1.566 30.793 27.216 1.00 53.38 89 ASP A N 1
ATOM 704 C CA . ASP A 1 89 ? -0.388 31.026 28.053 1.00 53.38 89 ASP A CA 1
ATOM 705 C C . ASP A 1 89 ? -0.716 30.917 29.552 1.00 53.38 89 ASP A C 1
ATOM 707 O O . ASP A 1 89 ? -1.866 30.754 29.963 1.00 53.38 89 ASP A O 1
ATOM 711 N N . ALA A 1 90 ? 0.310 30.966 30.406 1.00 56.03 90 ALA A N 1
ATOM 712 C CA . ALA A 1 90 ? 0.120 30.888 31.855 1.00 56.03 90 ALA A CA 1
ATOM 713 C C . ALA A 1 90 ? -0.751 32.034 32.405 1.00 56.03 90 ALA A C 1
ATOM 715 O O . ALA A 1 90 ? -1.380 31.881 33.452 1.00 56.03 90 ALA A O 1
ATOM 716 N N . GLU A 1 91 ? -0.773 33.195 31.742 1.00 56.69 91 GLU A N 1
ATOM 717 C CA . GLU A 1 91 ? -1.622 34.310 32.149 1.00 56.69 91 GLU A CA 1
ATOM 718 C C . GLU A 1 91 ? -3.086 34.000 31.811 1.00 56.69 91 GLU A C 1
ATOM 720 O O . GLU A 1 91 ? -3.942 34.154 32.684 1.00 56.69 91 GLU A O 1
ATOM 725 N N . ASP A 1 92 ? -3.360 33.452 30.626 1.00 60.03 92 ASP A N 1
ATOM 726 C CA . ASP A 1 92 ? -4.688 32.979 30.221 1.00 60.03 92 ASP A CA 1
ATOM 727 C C . ASP A 1 92 ? -5.207 31.853 31.127 1.00 60.03 92 ASP A C 1
ATOM 729 O O . ASP A 1 92 ? -6.341 31.926 31.612 1.00 60.03 92 ASP A O 1
ATOM 733 N N . LEU A 1 93 ? -4.367 30.861 31.444 1.00 60.94 93 LEU A N 1
ATOM 734 C CA . LEU A 1 93 ? -4.718 29.769 32.356 1.00 60.94 93 LEU A CA 1
ATOM 735 C C . LEU A 1 93 ? -5.071 30.297 33.756 1.00 60.94 93 LEU A C 1
ATOM 737 O O . LEU A 1 93 ? -6.072 29.871 34.333 1.00 60.94 93 LEU A O 1
ATOM 741 N N . MET A 1 94 ? -4.304 31.266 34.278 1.00 64.81 94 MET A N 1
ATOM 742 C CA . MET A 1 94 ? -4.599 31.918 35.562 1.00 64.81 94 MET A CA 1
ATOM 743 C C . MET A 1 94 ? -5.993 32.544 35.562 1.00 64.81 94 MET A C 1
ATOM 745 O O . MET A 1 94 ? -6.737 32.401 36.526 1.00 64.81 94 MET A O 1
ATOM 749 N N . TYR A 1 95 ? -6.367 33.227 34.481 1.00 58.06 95 TYR A N 1
ATOM 750 C CA . TYR A 1 95 ? -7.673 33.876 34.395 1.00 58.06 95 TYR A CA 1
ATOM 751 C C . TYR A 1 95 ? -8.837 32.894 34.203 1.00 58.06 95 TYR A C 1
ATOM 753 O O . TYR A 1 95 ? -9.946 33.203 34.641 1.00 58.06 95 TYR A O 1
ATOM 761 N N . MET A 1 96 ? -8.614 31.745 33.559 1.00 56.88 96 MET A N 1
ATOM 762 C CA . MET A 1 96 ? -9.675 30.777 33.258 1.00 56.88 96 MET A CA 1
ATOM 763 C C . MET A 1 96 ? -9.902 29.735 34.360 1.00 56.88 96 MET A C 1
ATOM 765 O O . MET A 1 96 ? -11.038 29.285 34.529 1.00 56.88 96 MET A O 1
ATOM 769 N N . ALA A 1 97 ? -8.854 29.358 35.098 1.00 63.75 97 ALA A N 1
ATOM 770 C CA . ALA A 1 97 ? -8.919 28.310 36.115 1.00 63.75 97 ALA A CA 1
ATOM 771 C C . ALA A 1 97 ? -9.015 28.840 37.562 1.00 63.75 97 ALA A C 1
ATOM 773 O O . ALA A 1 97 ? -9.483 28.101 38.421 1.00 63.75 97 ALA A O 1
ATOM 774 N N . ASP A 1 98 ? -8.661 30.102 37.859 1.00 68.00 98 ASP A N 1
ATOM 775 C CA . ASP A 1 98 ? -8.842 30.717 39.197 1.00 68.00 98 ASP A CA 1
ATOM 776 C C . ASP A 1 98 ? -10.329 31.028 39.478 1.00 68.00 98 ASP A C 1
ATOM 778 O O . ASP A 1 98 ? -10.803 32.171 39.425 1.00 68.00 98 ASP A O 1
ATOM 782 N N . TYR A 1 99 ? -11.110 29.980 39.747 1.00 66.31 99 TYR A N 1
ATOM 783 C CA . TYR A 1 99 ? -12.551 30.087 39.965 1.00 66.31 99 TYR A CA 1
ATOM 784 C C . TYR A 1 99 ? -12.917 30.839 41.251 1.00 66.31 99 TYR A C 1
ATOM 786 O O . TYR A 1 99 ? -14.035 31.372 41.353 1.00 66.31 99 TYR A O 1
ATOM 794 N N . ASP A 1 100 ? -12.033 30.877 42.252 1.00 65.31 100 ASP A N 1
ATOM 795 C CA . ASP A 1 100 ? -12.292 31.551 43.525 1.00 65.31 100 ASP A CA 1
ATOM 796 C C . ASP A 1 100 ? -11.746 32.996 43.616 1.00 65.31 100 ASP A C 1
ATOM 798 O O . ASP A 1 100 ? -12.209 33.784 44.465 1.00 65.31 100 ASP A O 1
ATOM 802 N N . GLY A 1 101 ? -10.910 33.388 42.651 1.00 69.38 101 GLY A N 1
ATOM 803 C CA . GLY A 1 101 ? -10.410 34.736 42.407 1.00 69.38 101 GLY A CA 1
ATOM 804 C C . GLY A 1 101 ? -9.348 35.184 43.409 1.00 69.38 101 GLY A C 1
ATOM 805 O O . GLY A 1 101 ? -9.288 36.385 43.739 1.00 69.38 101 GLY A O 1
ATOM 806 N N . ASP A 1 102 ? -8.588 34.250 43.985 1.00 69.06 102 ASP A N 1
ATOM 807 C CA . ASP A 1 102 ? -7.543 34.541 44.967 1.00 69.06 102 ASP A CA 1
ATOM 808 C C . ASP A 1 102 ? -6.166 34.851 44.347 1.00 69.06 102 ASP A C 1
ATOM 810 O O . ASP A 1 102 ? -5.299 35.415 45.040 1.00 69.06 102 ASP A O 1
ATOM 814 N N . GLY A 1 103 ? -6.039 34.672 43.029 1.00 71.56 103 GLY A N 1
ATOM 815 C CA . GLY A 1 103 ? -4.843 34.925 42.234 1.00 71.56 103 GLY A CA 1
ATOM 816 C C . GLY A 1 103 ? -3.856 33.759 42.211 1.00 71.56 103 GLY A C 1
ATOM 817 O O . GLY A 1 103 ? -2.703 33.984 41.822 1.00 71.56 103 GLY A O 1
ATOM 818 N N . ASN A 1 104 ? -4.287 32.577 42.651 1.00 80.38 104 ASN A N 1
ATOM 819 C CA . ASN A 1 104 ? -3.588 31.306 42.556 1.00 80.38 104 ASN A CA 1
ATOM 820 C C . ASN A 1 104 ? -4.546 30.241 41.988 1.00 80.38 104 ASN A C 1
ATOM 822 O O . ASN A 1 104 ? -5.758 30.399 42.053 1.00 80.38 104 ASN A O 1
ATOM 826 N N . ILE A 1 105 ? -4.010 29.130 41.483 1.00 80.38 105 ILE A N 1
ATOM 827 C CA . ILE A 1 105 ? -4.816 27.968 41.071 1.00 80.38 105 ILE A CA 1
ATOM 828 C C . ILE A 1 105 ? -4.499 26.801 41.995 1.00 80.38 105 ILE A C 1
ATOM 830 O O . ILE A 1 105 ? -3.328 26.495 42.200 1.00 80.38 105 ILE A O 1
ATOM 834 N N . ASN A 1 106 ? -5.507 26.122 42.537 1.00 85.94 106 ASN A N 1
ATOM 835 C CA . ASN A 1 106 ? -5.322 24.823 43.194 1.00 85.94 106 ASN A CA 1
ATOM 836 C C . ASN A 1 106 ? -5.627 23.643 42.247 1.00 85.94 106 ASN A C 1
ATOM 838 O O . ASN A 1 106 ? -6.210 23.822 41.182 1.00 85.94 106 ASN A O 1
ATOM 842 N N . TRP A 1 107 ? -5.252 22.419 42.633 1.00 84.31 107 TRP A N 1
ATOM 843 C CA . TRP A 1 107 ? -5.453 21.239 41.778 1.00 84.31 107 TRP A CA 1
ATOM 844 C C . TRP A 1 107 ? -6.917 21.005 41.379 1.00 84.31 107 TRP A C 1
ATOM 846 O O . TRP A 1 107 ? -7.184 20.658 40.236 1.00 84.31 107 TRP A O 1
ATOM 856 N N . ASP A 1 108 ? -7.875 21.215 42.289 1.00 84.38 108 ASP A N 1
ATOM 857 C CA . ASP A 1 108 ? -9.296 21.011 41.974 1.00 84.38 108 ASP A CA 1
ATOM 858 C C . ASP A 1 108 ? -9.769 22.023 40.911 1.00 84.38 108 ASP A C 1
ATOM 860 O O . ASP A 1 108 ? -10.557 21.679 40.035 1.00 84.38 108 ASP A O 1
ATOM 864 N N . GLU A 1 109 ? -9.264 23.257 40.974 1.00 75.00 109 GLU A N 1
ATOM 865 C CA . GLU A 1 109 ? -9.518 24.326 40.003 1.00 75.00 109 GLU A CA 1
ATOM 866 C C . GLU A 1 109 ? -8.899 24.025 38.632 1.00 75.00 109 GLU A C 1
ATOM 868 O O . GLU A 1 109 ? -9.587 24.121 37.614 1.00 75.00 109 GLU A O 1
ATOM 873 N N . PHE A 1 110 ? -7.637 23.585 38.603 1.00 76.06 110 PHE A N 1
ATOM 874 C CA . PHE A 1 110 ? -6.962 23.169 37.372 1.00 76.06 110 PHE A CA 1
ATOM 875 C C . PHE A 1 110 ? -7.632 21.944 36.736 1.00 76.06 110 PHE A C 1
ATOM 877 O O . PHE A 1 110 ? -7.903 21.938 35.539 1.00 76.06 110 PHE A O 1
ATOM 884 N N . HIS A 1 111 ? -7.949 20.925 37.536 1.00 75.75 111 HIS A N 1
ATOM 885 C CA . HIS A 1 111 ? -8.600 19.703 37.074 1.00 75.75 111 HIS A CA 1
ATOM 886 C C . HIS A 1 111 ? -10.006 19.982 36.536 1.00 75.75 111 HIS A C 1
ATOM 888 O O . HIS A 1 111 ? -10.377 19.443 35.501 1.00 75.75 111 HIS A O 1
ATOM 894 N N . GLU A 1 112 ? -10.791 20.849 37.187 1.00 72.44 112 GLU A N 1
ATOM 895 C CA . GLU A 1 112 ? -12.111 21.252 36.685 1.00 72.44 112 GLU A CA 1
ATOM 896 C C . GLU A 1 112 ? -12.005 22.061 35.384 1.00 72.44 112 GLU A C 1
ATOM 898 O O . GLU A 1 112 ? -12.795 21.842 34.463 1.00 72.44 112 GLU A O 1
ATOM 903 N N . PHE A 1 113 ? -11.017 22.951 35.273 1.00 69.44 113 PHE A N 1
ATOM 904 C CA . PHE A 1 113 ? -10.730 23.663 34.031 1.00 69.44 113 PHE A CA 1
ATOM 905 C C . PHE A 1 113 ? -10.369 22.691 32.898 1.00 69.44 113 PHE A C 1
ATOM 907 O O . PHE A 1 113 ? -11.049 22.672 31.873 1.00 69.44 113 PHE A O 1
ATOM 914 N N . ALA A 1 114 ? -9.369 21.833 33.112 1.00 60.03 114 ALA A N 1
ATOM 915 C CA . ALA A 1 114 ? -8.891 20.865 32.131 1.00 60.03 114 ALA A CA 1
ATOM 916 C C . ALA A 1 114 ? -9.988 19.860 31.746 1.00 60.03 114 ALA A C 1
ATOM 918 O O . ALA A 1 114 ? -10.220 19.619 30.569 1.00 60.03 114 ALA A O 1
ATOM 919 N N . TYR A 1 115 ? -10.763 19.358 32.709 1.00 59.84 115 TYR A N 1
ATOM 920 C CA . TYR A 1 115 ? -11.875 18.439 32.449 1.00 59.84 115 TYR A CA 1
ATOM 921 C C . TYR A 1 115 ? -12.958 19.067 31.555 1.00 59.84 115 TYR A C 1
ATOM 923 O O . TYR A 1 115 ? -13.514 18.394 30.688 1.00 59.84 115 TYR A O 1
ATOM 931 N N . ASN A 1 116 ? -13.267 20.355 31.742 1.00 53.56 116 ASN A N 1
ATOM 932 C CA . ASN A 1 116 ? -14.268 21.055 30.931 1.00 53.56 116 ASN A CA 1
ATOM 933 C C . ASN A 1 116 ? -13.727 21.518 29.570 1.00 53.56 116 ASN A C 1
ATOM 935 O O . ASN A 1 116 ? -14.504 21.608 28.621 1.00 53.56 116 ASN A O 1
ATOM 939 N N . TYR A 1 117 ? -12.435 21.839 29.486 1.00 51.31 117 TYR A N 1
ATOM 940 C CA . TYR A 1 117 ? -11.788 22.319 28.265 1.00 51.31 117 TYR A CA 1
ATOM 941 C C . TYR A 1 117 ? -11.393 21.168 27.324 1.00 51.31 117 TYR A C 1
ATOM 943 O O . TYR A 1 117 ? -11.497 21.320 26.114 1.00 51.31 117 TYR A O 1
ATOM 951 N N . MET A 1 118 ? -11.019 20.009 27.879 1.00 46.28 118 MET A N 1
ATOM 952 C CA . MET A 1 118 ? -10.446 18.856 27.165 1.00 46.28 118 MET A CA 1
ATOM 953 C C . MET A 1 118 ? -11.395 17.645 27.067 1.00 46.28 118 MET A C 1
ATOM 955 O O . MET A 1 118 ? -10.962 16.552 26.738 1.00 46.28 118 MET A O 1
ATOM 959 N N . GLY A 1 119 ? -12.682 17.785 27.412 1.00 49.94 119 GLY A N 1
ATOM 960 C CA . GLY A 1 119 ? -13.641 16.673 27.304 1.00 49.94 119 GLY A CA 1
ATOM 961 C C . GLY A 1 119 ? -13.341 15.496 28.245 1.00 49.94 119 GLY A C 1
ATOM 962 O O . GLY A 1 119 ? -13.353 14.345 27.829 1.00 49.94 119 GLY A O 1
ATOM 963 N N . GLY A 1 120 ? -13.103 15.769 29.532 1.00 47.84 120 GLY A N 1
ATOM 964 C CA . GLY A 1 120 ? -12.497 14.838 30.496 1.00 47.84 120 GLY A CA 1
ATOM 965 C C . GLY A 1 120 ? -13.224 13.520 30.819 1.00 47.84 120 GLY A C 1
ATOM 966 O O . GLY A 1 120 ? -12.783 12.809 31.719 1.00 47.84 120 GLY A O 1
ATOM 967 N N . ASP A 1 121 ? -14.307 13.173 30.117 1.00 51.38 121 ASP A N 1
ATOM 968 C CA . ASP A 1 121 ? -14.863 11.812 30.124 1.00 51.38 121 ASP A CA 1
ATOM 969 C C . ASP A 1 121 ? -13.974 10.812 29.349 1.00 51.38 121 ASP A C 1
ATOM 971 O O . ASP A 1 121 ? -14.075 9.610 29.609 1.00 51.38 121 ASP A O 1
ATOM 975 N N . ASP A 1 122 ? -13.087 11.305 28.473 1.00 46.53 122 ASP A N 1
ATOM 976 C CA . ASP A 1 122 ? -12.229 10.503 27.586 1.00 46.53 122 ASP A CA 1
ATOM 977 C C . ASP A 1 122 ? -10.736 10.483 28.006 1.00 46.53 122 ASP A C 1
ATOM 979 O O . ASP A 1 122 ? -9.926 9.805 27.381 1.00 46.53 122 ASP A O 1
ATOM 983 N N . ILE A 1 123 ? -10.364 11.164 29.101 1.00 51.75 123 ILE A N 1
ATOM 984 C CA . ILE A 1 123 ? -8.983 11.203 29.625 1.00 51.75 123 ILE A CA 1
ATOM 985 C C . ILE A 1 123 ? -8.775 10.096 30.667 1.00 51.75 123 ILE A C 1
ATOM 987 O O . ILE A 1 123 ? -9.511 10.014 31.658 1.00 51.75 123 ILE A O 1
ATOM 991 N N . ASP A 1 124 ? -7.752 9.259 30.475 1.00 52.94 124 ASP A N 1
ATOM 992 C CA . ASP A 1 124 ? -7.419 8.183 31.408 1.00 52.94 124 ASP A CA 1
ATOM 993 C C . ASP A 1 124 ? -6.743 8.677 32.706 1.00 52.94 124 ASP A C 1
ATOM 995 O O . ASP A 1 124 ? -6.320 9.825 32.850 1.00 52.94 124 ASP A O 1
ATOM 999 N N . ASN A 1 125 ? -6.664 7.799 33.710 1.00 63.84 125 ASN A N 1
ATOM 1000 C CA . ASN A 1 125 ? -6.097 8.175 35.008 1.00 63.84 125 ASN A CA 1
ATOM 1001 C C . ASN A 1 125 ? -4.577 8.392 34.957 1.00 63.84 125 ASN A C 1
ATOM 1003 O O . ASN A 1 125 ? -4.078 9.169 35.761 1.00 63.84 125 ASN A O 1
ATOM 1007 N N . ALA A 1 126 ? -3.857 7.730 34.045 1.00 54.81 126 ALA A N 1
ATOM 1008 C CA . ALA A 1 126 ? -2.405 7.868 33.929 1.00 54.81 126 ALA A CA 1
ATOM 1009 C C . ALA A 1 126 ? -2.032 9.274 33.438 1.00 54.81 126 ALA A C 1
ATOM 1011 O O . ALA A 1 126 ? -1.127 9.912 33.976 1.00 54.81 126 ALA A O 1
ATOM 1012 N N . THR A 1 127 ? -2.815 9.800 32.498 1.00 52.31 127 THR A N 1
ATOM 1013 C CA . THR A 1 127 ? -2.719 11.178 32.021 1.00 52.31 127 THR A CA 1
ATOM 1014 C C . THR A 1 127 ? -3.022 12.158 33.158 1.00 52.31 127 THR A C 1
ATOM 1016 O O . THR A 1 127 ? -2.282 13.118 33.368 1.00 52.31 127 THR A O 1
ATOM 1019 N N . TRP A 1 128 ? -4.067 11.910 33.958 1.00 71.12 128 TRP A N 1
ATOM 1020 C CA . TRP A 1 128 ? -4.365 12.754 35.123 1.00 71.12 128 TRP A CA 1
ATOM 1021 C C . TRP A 1 128 ? -3.278 12.718 36.203 1.00 71.12 128 TRP A C 1
ATOM 1023 O O . TRP A 1 128 ? -3.004 13.757 36.806 1.00 71.12 128 TRP A O 1
ATOM 1033 N N . ASP A 1 129 ? -2.655 11.561 36.429 1.00 69.88 129 ASP A N 1
ATOM 1034 C CA . ASP A 1 129 ? -1.549 11.403 37.375 1.00 69.88 129 ASP A CA 1
ATOM 1035 C C . ASP A 1 129 ? -0.299 12.163 36.892 1.00 69.88 129 ASP A C 1
ATOM 1037 O O . ASP A 1 129 ? 0.331 12.864 37.684 1.00 69.88 129 ASP A O 1
ATOM 1041 N N . TYR A 1 130 ? -0.004 12.147 35.587 1.00 64.31 130 TYR A N 1
ATOM 1042 C CA . TYR A 1 130 ? 1.060 12.965 34.990 1.00 64.31 130 TYR A CA 1
ATOM 1043 C C . TYR A 1 130 ? 0.835 14.470 35.210 1.00 64.31 130 TYR A C 1
ATOM 1045 O O . TYR A 1 130 ? 1.737 15.188 35.652 1.00 64.31 130 TYR A O 1
ATOM 1053 N N . TRP A 1 131 ? -0.385 14.960 34.971 1.00 65.06 131 TRP A N 1
ATOM 1054 C CA . TRP A 1 131 ? -0.727 16.362 35.225 1.00 65.06 131 TRP A CA 1
ATOM 1055 C C . TRP A 1 131 ? -0.629 16.730 36.710 1.00 65.06 131 TRP A C 1
ATOM 1057 O O . TRP A 1 131 ? -0.207 17.843 37.033 1.00 65.06 131 TRP A O 1
ATOM 1067 N N . ALA A 1 132 ? -0.980 15.809 37.610 1.00 76.44 132 ALA A N 1
ATOM 1068 C CA . ALA A 1 132 ? -0.853 16.008 39.051 1.00 76.44 132 ALA A CA 1
ATOM 1069 C C . ALA A 1 132 ? 0.617 16.104 39.476 1.00 76.44 132 ALA A C 1
ATOM 1071 O O . ALA A 1 132 ? 0.978 17.004 40.234 1.00 76.44 132 ALA A O 1
ATOM 1072 N N . ASP A 1 133 ? 1.476 15.244 38.929 1.00 72.50 133 ASP A N 1
ATOM 1073 C CA . ASP A 1 133 ? 2.916 15.264 39.186 1.00 72.50 133 ASP A CA 1
ATOM 1074 C C . ASP A 1 133 ? 3.586 16.533 38.634 1.00 72.50 133 ASP A C 1
ATOM 1076 O O . ASP A 1 133 ? 4.471 17.104 39.280 1.00 72.50 133 ASP A O 1
ATOM 1080 N N . LEU A 1 134 ? 3.149 17.028 37.470 1.00 72.06 134 LEU A N 1
ATOM 1081 C CA . LEU A 1 134 ? 3.593 18.318 36.935 1.00 72.06 134 LEU A CA 1
ATOM 1082 C C . LEU A 1 134 ? 3.166 19.488 37.825 1.00 72.06 134 LEU A C 1
ATOM 1084 O O . LEU A 1 134 ? 3.964 20.399 38.065 1.00 72.06 134 LEU A O 1
ATOM 1088 N N . PHE A 1 135 ? 1.926 19.461 38.315 1.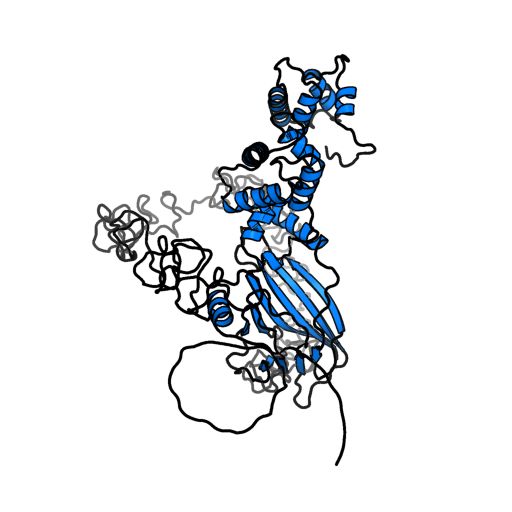00 80.31 135 PHE A N 1
ATOM 1089 C CA . PHE A 1 135 ? 1.370 20.484 39.195 1.00 80.31 135 PHE A CA 1
ATOM 1090 C C . PHE A 1 135 ? 2.125 20.530 40.528 1.00 80.31 135 PHE A C 1
ATOM 1092 O O . PHE A 1 135 ? 2.639 21.580 40.913 1.00 80.31 135 PHE A O 1
ATOM 1099 N N . ASP A 1 136 ? 2.290 19.379 41.183 1.00 80.56 136 ASP A N 1
ATOM 1100 C CA . ASP A 1 136 ? 3.066 19.245 42.421 1.00 80.56 136 ASP A CA 1
ATOM 1101 C C . ASP A 1 136 ? 4.549 19.592 42.199 1.00 80.56 136 ASP A C 1
ATOM 1103 O O . ASP A 1 136 ? 5.205 20.172 43.065 1.00 80.56 136 ASP A O 1
ATOM 1107 N N . GLY A 1 137 ? 5.090 19.266 41.023 1.00 73.62 137 GLY A N 1
ATOM 1108 C CA . GLY A 1 137 ? 6.457 19.599 40.633 1.00 73.62 137 GLY A CA 1
ATOM 1109 C C . GLY A 1 137 ? 6.698 21.096 40.426 1.00 73.62 137 GLY A C 1
ATOM 1110 O O . GLY A 1 137 ? 7.847 21.535 40.533 1.00 73.62 137 GLY A O 1
ATOM 1111 N N . ALA A 1 138 ? 5.647 21.863 40.136 1.00 78.25 138 ALA A N 1
ATOM 1112 C CA . ALA A 1 138 ? 5.692 23.311 39.963 1.00 78.25 138 ALA A CA 1
ATOM 1113 C C . ALA A 1 138 ? 5.359 24.089 41.248 1.00 78.25 138 ALA A C 1
ATOM 1115 O O . ALA A 1 138 ? 5.770 25.244 41.369 1.00 78.25 138 ALA A O 1
ATOM 1116 N N . ASP A 1 139 ? 4.680 23.470 42.221 1.00 81.00 139 ASP A N 1
ATOM 1117 C CA . ASP A 1 139 ? 4.420 24.032 43.555 1.00 81.00 139 ASP A CA 1
ATOM 1118 C C . ASP A 1 139 ? 5.712 24.078 44.395 1.00 81.00 139 ASP A C 1
ATOM 1120 O O . ASP A 1 139 ? 5.985 23.267 45.288 1.00 81.00 139 ASP A O 1
ATOM 1124 N N . GLY A 1 140 ? 6.562 25.054 44.079 1.00 77.94 140 GLY A N 1
ATOM 1125 C CA . GLY A 1 140 ? 7.877 25.212 44.688 1.00 77.94 140 GLY A CA 1
ATOM 1126 C C . GLY A 1 140 ? 7.852 25.563 46.179 1.00 77.94 140 GLY A C 1
ATOM 1127 O O . GLY A 1 140 ? 8.900 25.463 46.841 1.00 77.94 140 GLY A O 1
ATOM 1128 N N . ASP A 1 141 ? 6.711 25.999 46.722 1.00 81.38 141 ASP A N 1
ATOM 1129 C CA . ASP A 1 141 ? 6.555 26.325 48.139 1.00 81.38 141 ASP A CA 1
ATOM 1130 C C . ASP A 1 141 ? 5.695 25.337 48.961 1.00 81.38 141 ASP A C 1
ATOM 1132 O O . ASP A 1 141 ? 5.681 25.441 50.202 1.00 81.38 141 ASP A O 1
ATOM 1136 N N . GLU A 1 142 ? 5.186 24.290 48.301 1.00 85.88 142 GLU A N 1
ATOM 1137 C CA . GLU A 1 142 ? 4.429 23.150 48.839 1.00 85.88 142 GLU A CA 1
ATOM 1138 C C . GLU A 1 142 ? 3.149 23.585 49.587 1.00 85.88 142 GLU A C 1
ATOM 1140 O O . GLU A 1 142 ? 2.800 23.016 50.641 1.00 85.88 142 GLU A O 1
ATOM 1145 N N . ASP A 1 143 ? 2.477 24.643 49.121 1.00 83.25 143 ASP A N 1
ATOM 1146 C CA . ASP A 1 143 ? 1.244 25.150 49.732 1.00 83.25 143 ASP A CA 1
ATOM 1147 C C . ASP A 1 143 ? -0.057 24.621 49.097 1.00 83.25 143 ASP A C 1
ATOM 1149 O O . ASP A 1 143 ? -1.136 24.770 49.695 1.00 83.25 143 ASP A O 1
ATOM 1153 N N . GLY A 1 144 ? 0.072 23.866 48.002 1.00 82.88 144 GLY A N 1
ATOM 1154 C CA . GLY A 1 144 ? -1.000 23.222 47.250 1.00 82.88 144 GLY A CA 1
ATOM 1155 C C . GLY A 1 144 ? -1.703 24.153 46.262 1.00 82.88 144 GLY A C 1
ATOM 1156 O O . GLY A 1 144 ? -2.808 23.826 45.815 1.00 82.88 144 GLY A O 1
ATOM 1157 N N . GLN A 1 145 ? -1.121 25.318 45.975 1.00 87.75 145 GLN A N 1
ATOM 1158 C CA . GLN A 1 145 ? -1.596 26.268 44.978 1.00 87.75 145 GLN A CA 1
ATOM 1159 C C . GLN A 1 145 ? -0.426 26.736 44.103 1.00 87.75 145 GLN A C 1
ATOM 1161 O O . GLN A 1 145 ? 0.692 26.876 44.575 1.00 87.75 145 GLN A O 1
ATOM 1166 N N . LEU A 1 146 ? -0.691 27.048 42.837 1.00 81.50 146 LEU A N 1
ATOM 1167 C CA . LEU A 1 146 ? 0.277 27.671 41.941 1.00 81.50 146 LEU A CA 1
ATOM 1168 C C . LEU A 1 146 ? 0.008 29.169 41.872 1.00 81.50 146 LEU A C 1
ATOM 1170 O O . LEU A 1 146 ? -1.032 29.610 41.374 1.00 81.50 146 LEU A O 1
ATOM 1174 N N . ASN A 1 147 ? 0.958 29.971 42.348 1.00 78.25 147 ASN A N 1
ATOM 1175 C CA . ASN A 1 147 ? 0.956 31.407 42.079 1.00 78.25 147 ASN A CA 1
ATOM 1176 C C . ASN A 1 147 ? 1.476 31.693 40.657 1.00 78.25 147 ASN A C 1
ATOM 1178 O O . ASN A 1 147 ? 2.062 30.830 40.026 1.00 78.25 147 ASN A O 1
ATOM 1182 N N . MET A 1 148 ? 1.340 32.916 40.137 1.00 74.38 148 MET A N 1
ATOM 1183 C CA . MET A 1 148 ? 1.751 33.238 38.755 1.00 74.38 148 MET A CA 1
ATOM 1184 C C . MET A 1 148 ? 3.215 32.867 38.399 1.00 74.38 148 MET A C 1
ATOM 1186 O O . MET A 1 148 ? 3.507 32.606 37.238 1.00 74.38 148 MET A O 1
ATOM 1190 N N . GLU A 1 149 ? 4.160 32.862 39.346 1.00 74.12 149 GLU A N 1
ATOM 1191 C CA . GLU A 1 149 ? 5.551 32.437 39.084 1.00 74.12 149 GLU A CA 1
ATOM 1192 C C . GLU A 1 149 ? 5.647 30.909 38.926 1.00 74.12 149 GLU A C 1
ATOM 1194 O O . GLU A 1 149 ? 6.269 30.442 37.976 1.00 74.12 149 GLU A O 1
ATOM 1199 N N . GLU A 1 150 ? 4.964 30.160 39.792 1.00 77.62 150 GLU A N 1
ATOM 1200 C CA . GLU A 1 150 ? 4.868 28.690 39.767 1.00 77.62 150 GLU A CA 1
ATOM 1201 C C . GLU A 1 150 ? 3.991 28.197 38.617 1.00 77.62 150 GLU A C 1
ATOM 1203 O O . GLU A 1 150 ? 4.313 27.209 37.980 1.00 77.62 150 GLU A O 1
ATOM 1208 N N . LEU A 1 151 ? 2.936 28.930 38.263 1.00 73.38 151 LEU A N 1
ATOM 1209 C CA . LEU A 1 151 ? 2.095 28.643 37.107 1.00 73.38 151 LEU A CA 1
ATOM 1210 C C . LEU A 1 151 ? 2.857 28.854 35.800 1.00 73.38 151 LEU A C 1
ATOM 1212 O O . LEU A 1 151 ? 2.682 28.095 34.860 1.00 73.38 151 LEU A O 1
ATOM 1216 N N . ASN A 1 152 ? 3.741 29.854 35.733 1.00 61.00 152 ASN A N 1
ATOM 1217 C CA . ASN A 1 152 ? 4.660 29.977 34.605 1.00 61.00 152 ASN A CA 1
ATOM 1218 C C . ASN A 1 152 ? 5.660 28.812 34.575 1.00 61.00 152 ASN A C 1
ATOM 1220 O O . ASN A 1 152 ? 6.041 28.382 33.495 1.00 61.00 152 ASN A O 1
ATOM 1224 N N . GLU A 1 153 ? 6.112 28.303 35.721 1.00 66.00 153 GLU A N 1
ATOM 1225 C CA . GLU A 1 153 ? 6.985 27.122 35.781 1.00 66.00 153 GLU A CA 1
ATOM 1226 C C . GLU A 1 153 ? 6.242 25.852 35.347 1.00 66.00 153 GLU A C 1
ATOM 1228 O O . GLU A 1 153 ? 6.747 25.131 34.494 1.00 66.00 153 GLU A O 1
ATOM 1233 N N . PHE A 1 154 ? 5.016 25.654 35.829 1.00 70.50 154 PHE A N 1
ATOM 1234 C CA . PHE A 1 154 ? 4.073 24.623 35.401 1.00 70.50 154 PHE A CA 1
ATOM 1235 C C . PHE A 1 154 ? 3.814 24.686 33.895 1.00 70.50 154 PHE A C 1
ATOM 1237 O O . PHE A 1 154 ? 4.007 23.699 33.197 1.00 70.50 154 PHE A O 1
ATOM 1244 N N . TRP A 1 155 ? 3.466 25.867 33.377 1.00 61.09 155 TRP A N 1
ATOM 1245 C CA . TRP A 1 155 ? 3.184 26.085 31.961 1.00 61.09 155 TRP A CA 1
ATOM 1246 C C . TRP A 1 155 ? 4.420 25.860 31.094 1.00 61.09 155 TRP A C 1
ATOM 1248 O O . TRP A 1 155 ? 4.345 25.194 30.073 1.00 61.09 155 TRP A O 1
ATOM 1258 N N . ASN A 1 156 ? 5.591 26.345 31.515 1.00 55.09 156 ASN A N 1
ATOM 1259 C CA . ASN A 1 156 ? 6.839 26.071 30.802 1.00 55.09 156 ASN A CA 1
ATOM 1260 C C . ASN A 1 156 ? 7.242 24.594 30.892 1.00 55.09 156 ASN A C 1
ATOM 1262 O O . ASN A 1 156 ? 7.872 24.097 29.971 1.00 55.09 156 ASN A O 1
ATOM 1266 N N . ARG A 1 157 ? 6.899 23.880 31.967 1.00 59.44 157 ARG A N 1
ATOM 1267 C CA . ARG A 1 157 ? 7.163 22.442 32.081 1.00 59.44 157 ARG A CA 1
ATOM 1268 C C . ARG A 1 157 ? 6.198 21.612 31.234 1.00 59.44 157 ARG A C 1
ATOM 1270 O O . ARG A 1 157 ? 6.602 20.588 30.705 1.00 59.44 157 ARG A O 1
ATOM 1277 N N . ALA A 1 158 ? 4.967 22.087 31.077 1.00 54.56 158 ALA A N 1
ATOM 1278 C CA . ALA A 1 158 ? 3.966 21.493 30.203 1.00 54.56 158 ALA A CA 1
ATOM 1279 C C . ALA A 1 158 ? 4.178 21.840 28.713 1.00 54.56 158 ALA A C 1
ATOM 1281 O O . ALA A 1 158 ? 3.758 21.066 27.864 1.00 54.56 158 ALA A O 1
ATOM 1282 N N . MET A 1 159 ? 4.805 22.987 28.386 1.00 48.81 159 MET A N 1
ATOM 1283 C CA . MET A 1 159 ? 4.817 23.560 27.021 1.00 48.81 159 MET A CA 1
ATOM 1284 C C . MET A 1 159 ? 6.188 24.040 26.488 1.00 48.81 159 MET A C 1
ATOM 1286 O O . MET A 1 159 ? 6.243 24.553 25.370 1.00 48.81 159 MET A O 1
ATOM 1290 N N . SER A 1 160 ? 7.305 23.932 27.226 1.00 45.84 160 SER A N 1
ATOM 1291 C CA . SER A 1 160 ? 8.641 24.334 26.731 1.00 45.84 160 SER A CA 1
ATOM 1292 C C . SER A 1 160 ? 9.560 23.130 26.465 1.00 45.84 160 SER A C 1
ATOM 1294 O O . SER A 1 160 ? 9.746 22.303 27.355 1.00 45.84 160 SER A O 1
ATOM 1296 N N . PRO A 1 161 ? 10.252 23.076 25.306 1.00 44.97 161 PRO A N 1
ATOM 1297 C CA . PRO A 1 161 ? 10.776 21.849 24.696 1.00 44.97 161 PRO A CA 1
ATOM 1298 C C . PRO A 1 161 ? 12.278 21.639 24.963 1.00 44.97 161 PRO A C 1
ATOM 1300 O O . PRO A 1 161 ? 13.029 21.273 24.068 1.00 44.97 161 PRO A O 1
ATOM 1303 N N . ASP A 1 162 ? 12.752 21.940 26.172 1.00 38.28 162 ASP A N 1
ATOM 1304 C CA . ASP A 1 162 ? 14.196 22.123 26.395 1.00 38.28 162 ASP A CA 1
ATOM 1305 C C . ASP A 1 162 ? 14.834 21.193 27.442 1.00 38.28 162 ASP A C 1
ATOM 1307 O O . ASP A 1 162 ? 15.945 21.516 27.836 1.00 38.28 162 ASP A O 1
ATOM 1311 N N . ASP A 1 163 ? 14.213 20.081 27.888 1.00 45.22 163 ASP A N 1
ATOM 1312 C CA . ASP A 1 163 ? 14.954 18.966 28.550 1.00 45.22 163 ASP A CA 1
ATOM 1313 C C . ASP A 1 163 ? 14.133 17.694 28.945 1.00 45.22 163 ASP A C 1
ATOM 1315 O O . ASP A 1 163 ? 14.691 16.866 29.656 1.00 45.22 163 ASP A O 1
ATOM 1319 N N . ASP A 1 164 ? 12.864 17.482 28.544 1.00 46.75 164 ASP A N 1
ATOM 1320 C CA . ASP A 1 164 ? 12.094 16.291 29.023 1.00 46.75 164 ASP A CA 1
ATOM 1321 C C . ASP A 1 164 ? 11.090 15.681 28.011 1.00 46.75 164 ASP A C 1
ATOM 1323 O O . ASP A 1 164 ? 10.216 14.912 28.395 1.00 46.75 164 ASP A O 1
ATOM 1327 N N . TRP A 1 165 ? 11.177 16.047 26.727 1.00 43.59 165 TRP A N 1
ATOM 1328 C CA . TRP A 1 165 ? 10.472 15.367 25.628 1.00 43.59 165 TRP A CA 1
ATOM 1329 C C . TRP A 1 165 ? 11.505 14.976 24.579 1.00 43.59 165 TRP A C 1
ATOM 1331 O O . TRP A 1 165 ? 11.720 15.698 23.600 1.00 43.59 165 TRP A O 1
ATOM 1341 N N . ASP A 1 166 ? 12.209 13.875 24.817 1.00 56.22 166 ASP A N 1
ATOM 1342 C CA . ASP A 1 166 ? 13.039 13.278 23.782 1.00 56.22 166 ASP A CA 1
ATOM 1343 C C . ASP A 1 166 ? 12.203 12.241 23.021 1.00 56.22 166 ASP A C 1
ATOM 1345 O O . ASP A 1 166 ? 11.396 11.504 23.579 1.00 56.22 166 ASP A O 1
ATOM 1349 N N . LEU A 1 167 ? 12.397 12.161 21.707 1.00 56.56 167 LEU A N 1
ATOM 1350 C CA . LEU A 1 167 ? 11.819 11.087 20.899 1.00 56.56 167 LEU A CA 1
ATOM 1351 C C . LEU A 1 167 ? 12.285 9.709 21.389 1.00 56.56 167 LEU A C 1
ATOM 1353 O O . LEU A 1 167 ? 11.612 8.713 21.131 1.00 56.56 167 LEU A O 1
ATOM 1357 N N . SER A 1 168 ? 13.423 9.659 22.091 1.00 60.00 168 SER A N 1
ATOM 1358 C CA . SER A 1 168 ? 13.905 8.470 22.793 1.00 60.00 168 SER A CA 1
ATOM 1359 C C . SER A 1 168 ? 12.966 8.001 23.914 1.00 60.00 168 SER A C 1
ATOM 1361 O O . SER A 1 168 ? 12.888 6.797 24.144 1.00 60.00 168 SER A O 1
ATOM 1363 N N . ASP A 1 169 ? 12.183 8.888 24.535 1.00 62.09 169 ASP A N 1
ATOM 1364 C CA . ASP A 1 169 ? 11.241 8.523 25.605 1.00 62.09 169 ASP A CA 1
ATOM 1365 C C . ASP A 1 169 ? 10.036 7.742 25.069 1.00 62.09 169 ASP A C 1
ATOM 1367 O O . ASP A 1 169 ? 9.470 6.890 25.752 1.00 62.09 169 ASP A O 1
ATOM 1371 N N . PHE A 1 170 ? 9.673 7.995 23.812 1.00 64.00 170 PHE A N 1
ATOM 1372 C CA . PHE A 1 170 ? 8.605 7.282 23.117 1.00 64.00 170 PHE A CA 1
ATOM 1373 C C . PHE A 1 170 ? 9.136 6.155 22.233 1.00 64.00 170 PHE A C 1
ATOM 1375 O O . PHE A 1 170 ? 8.364 5.449 21.593 1.00 64.00 170 PHE A O 1
ATOM 1382 N N . ALA A 1 171 ? 10.448 5.982 22.134 1.00 67.62 171 ALA A N 1
ATOM 1383 C CA . ALA A 1 171 ? 11.049 4.987 21.270 1.00 67.62 171 ALA A CA 1
ATOM 1384 C C . ALA A 1 171 ? 10.731 3.568 21.775 1.00 67.62 171 ALA A C 1
ATOM 1386 O O . ALA A 1 171 ? 11.079 3.199 22.893 1.00 67.62 171 ALA A O 1
ATOM 1387 N N . VAL A 1 172 ? 10.112 2.738 20.930 1.00 72.00 172 VAL A N 1
ATOM 1388 C CA . VAL A 1 172 ? 9.829 1.324 21.259 1.00 72.00 172 VAL A CA 1
ATOM 1389 C C . VAL A 1 172 ? 10.747 0.361 20.515 1.00 72.00 172 VAL A C 1
ATOM 1391 O O . VAL A 1 172 ? 11.205 -0.625 21.087 1.00 72.00 172 VAL A O 1
ATOM 1394 N N . GLU A 1 173 ? 11.080 0.668 19.260 1.00 75.12 173 GLU A N 1
ATOM 1395 C CA . GLU A 1 173 ? 11.930 -0.187 18.428 1.00 75.12 173 GLU A CA 1
ATOM 1396 C C . GLU A 1 173 ? 12.737 0.627 17.409 1.00 75.12 173 GLU A C 1
ATOM 1398 O O . GLU A 1 173 ? 12.226 1.563 16.793 1.00 75.12 173 GLU A O 1
ATOM 1403 N N . GLN A 1 174 ? 13.998 0.250 17.187 1.00 75.81 174 GLN A N 1
ATOM 1404 C CA . GLN A 1 174 ? 14.867 0.845 16.170 1.00 75.81 174 GLN A CA 1
ATOM 1405 C C . GLN A 1 174 ? 15.283 -0.153 15.086 1.00 75.81 174 GLN A C 1
ATOM 1407 O O . GLN A 1 174 ? 15.891 -1.183 15.354 1.00 75.81 174 GLN A O 1
ATOM 1412 N N . HIS A 1 175 ? 15.104 0.194 13.816 1.00 76.56 175 HIS A N 1
ATOM 1413 C CA . HIS A 1 175 ? 15.612 -0.592 12.691 1.00 76.56 175 HIS A CA 1
ATOM 1414 C C . HIS A 1 175 ? 16.798 0.097 12.023 1.00 76.56 175 HIS A C 1
ATOM 1416 O O . HIS A 1 175 ? 16.652 1.110 11.338 1.00 76.56 175 HIS A O 1
ATOM 1422 N N . TRP A 1 176 ? 17.978 -0.495 12.164 1.00 79.75 176 TRP A N 1
ATOM 1423 C CA . TRP A 1 176 ? 19.200 -0.080 11.491 1.00 79.75 176 TRP A CA 1
ATOM 1424 C C . TRP A 1 176 ? 19.346 -0.812 10.163 1.00 79.75 176 TRP A C 1
ATOM 1426 O O . TRP A 1 176 ? 19.295 -2.038 10.098 1.00 79.75 176 TRP A O 1
ATOM 1436 N N . THR A 1 177 ? 19.589 -0.068 9.092 1.00 78.81 177 THR A N 1
ATOM 1437 C CA . THR A 1 177 ? 19.820 -0.620 7.759 1.00 78.81 177 THR A CA 1
ATOM 1438 C C . THR A 1 177 ? 21.136 -0.108 7.190 1.00 78.81 177 THR A C 1
ATOM 1440 O O . THR A 1 177 ? 21.425 1.088 7.205 1.00 78.81 177 THR A O 1
ATOM 1443 N N . VAL A 1 178 ? 21.954 -1.023 6.669 1.00 81.38 178 VAL A N 1
ATOM 1444 C CA . VAL A 1 178 ? 23.150 -0.684 5.889 1.00 81.38 178 VAL A CA 1
ATOM 1445 C C . VAL A 1 178 ? 22.955 -1.171 4.473 1.00 81.38 178 VAL A C 1
ATOM 1447 O O . VAL A 1 178 ? 22.761 -2.366 4.251 1.00 81.38 178 VAL A O 1
ATOM 1450 N N . SER A 1 179 ? 23.063 -0.256 3.515 1.00 79.75 179 SER A N 1
ATOM 1451 C CA . SER A 1 179 ? 22.929 -0.589 2.104 1.00 79.75 179 SER A CA 1
ATOM 1452 C C . SER A 1 179 ? 23.979 0.080 1.231 1.00 79.75 179 SER A C 1
ATOM 1454 O O . SER A 1 179 ? 24.457 1.185 1.504 1.00 79.75 179 SER A O 1
ATOM 1456 N N . LEU A 1 180 ? 24.356 -0.618 0.162 1.00 75.88 180 LEU A N 1
ATOM 1457 C CA . LEU A 1 180 ? 25.168 -0.050 -0.905 1.00 75.88 180 LEU A CA 1
ATOM 1458 C C . LEU A 1 180 ? 24.261 0.726 -1.873 1.00 75.88 180 LEU A C 1
ATOM 1460 O O . LEU A 1 180 ? 23.305 0.172 -2.411 1.00 75.88 180 LEU A O 1
ATOM 1464 N N . GLY A 1 181 ? 24.583 2.000 -2.091 1.00 69.38 181 GLY A N 1
ATOM 1465 C CA . GLY A 1 181 ? 23.892 2.897 -3.014 1.00 69.38 181 GLY A CA 1
ATOM 1466 C C . GLY A 1 181 ? 24.532 2.996 -4.403 1.00 69.38 181 GLY A C 1
ATOM 1467 O O . GLY A 1 181 ? 25.431 2.235 -4.762 1.00 69.38 181 GLY A O 1
ATOM 1468 N N . PHE A 1 182 ? 24.076 3.982 -5.187 1.00 65.81 182 PHE A N 1
ATOM 1469 C CA . PHE A 1 182 ? 24.474 4.184 -6.586 1.00 65.81 182 PHE A CA 1
ATOM 1470 C C . PHE A 1 182 ? 25.990 4.357 -6.782 1.00 65.81 182 PHE A C 1
ATOM 1472 O O . PHE A 1 182 ? 26.664 5.089 -6.050 1.00 65.81 182 PHE A O 1
ATOM 1479 N N . THR A 1 183 ? 26.513 3.760 -7.857 1.00 57.94 183 THR A N 1
ATOM 1480 C CA . THR A 1 183 ? 27.913 3.894 -8.282 1.00 57.94 183 THR A CA 1
ATOM 1481 C C . THR A 1 183 ? 28.033 4.874 -9.456 1.00 57.94 183 THR A C 1
ATOM 1483 O O . THR A 1 183 ? 27.326 4.769 -10.458 1.00 57.94 183 THR A O 1
ATOM 1486 N N . TYR A 1 184 ? 28.935 5.860 -9.370 1.00 55.44 184 TYR A N 1
ATOM 1487 C CA . TYR A 1 184 ? 29.268 6.713 -10.522 1.00 55.44 184 TYR A CA 1
ATOM 1488 C C . TYR A 1 184 ? 30.783 6.890 -10.645 1.00 55.44 184 TYR A C 1
ATOM 1490 O O . TYR A 1 184 ? 31.399 7.739 -9.993 1.00 55.44 184 TYR A O 1
ATOM 1498 N N . GLY A 1 185 ? 31.396 6.088 -11.516 1.00 63.41 185 GLY A N 1
ATOM 1499 C CA . GLY A 1 185 ? 32.849 6.056 -11.688 1.00 63.41 185 GLY A CA 1
ATOM 1500 C C . GLY A 1 185 ? 33.554 5.431 -10.479 1.00 63.41 185 GLY A C 1
ATOM 1501 O O . GLY A 1 185 ? 33.196 4.340 -10.063 1.00 63.41 185 GLY A O 1
ATOM 1502 N N . ASP A 1 186 ? 34.550 6.122 -9.917 1.00 59.19 186 ASP A N 1
ATOM 1503 C CA . ASP A 1 186 ? 35.355 5.643 -8.774 1.00 59.19 186 ASP A CA 1
ATOM 1504 C C . ASP A 1 186 ? 34.777 6.063 -7.396 1.00 59.19 186 ASP A C 1
ATOM 1506 O O . ASP A 1 186 ? 35.507 6.108 -6.396 1.00 59.19 186 ASP A O 1
ATOM 1510 N N . ASN A 1 187 ? 33.497 6.449 -7.350 1.00 66.88 187 ASN A N 1
ATOM 1511 C CA . ASN A 1 187 ? 32.806 6.904 -6.142 1.00 66.88 187 ASN A CA 1
ATOM 1512 C C . ASN A 1 187 ? 31.699 5.920 -5.756 1.00 66.88 187 ASN A C 1
ATOM 1514 O O . ASN A 1 187 ? 30.894 5.539 -6.609 1.00 66.88 187 ASN A O 1
ATOM 1518 N N . PHE A 1 188 ? 31.648 5.588 -4.468 1.00 72.44 188 PHE A N 1
ATOM 1519 C CA . PHE A 1 188 ? 30.621 4.743 -3.861 1.00 72.44 188 PHE A CA 1
ATOM 1520 C C . PHE A 1 188 ? 29.877 5.550 -2.808 1.00 72.44 188 PHE A C 1
ATOM 1522 O O . PHE A 1 188 ? 30.514 6.243 -2.013 1.00 72.44 188 PHE A O 1
ATOM 1529 N N . THR A 1 189 ? 28.558 5.425 -2.782 1.00 74.25 189 THR A N 1
ATOM 1530 C CA . THR A 1 189 ? 27.730 5.928 -1.685 1.00 74.25 189 THR A CA 1
ATOM 1531 C C . THR A 1 189 ? 27.177 4.730 -0.930 1.00 74.25 189 THR A C 1
ATOM 1533 O O . THR A 1 189 ? 26.676 3.796 -1.548 1.00 74.25 189 THR A O 1
ATOM 1536 N N . PHE A 1 190 ? 27.295 4.739 0.391 1.00 76.81 190 PHE A N 1
ATOM 1537 C CA . PHE A 1 190 ? 26.585 3.819 1.272 1.00 76.81 190 PHE A CA 1
ATOM 1538 C C . PHE A 1 190 ? 25.538 4.596 2.049 1.00 76.81 190 PHE A C 1
ATOM 1540 O O . PHE A 1 190 ? 25.823 5.697 2.526 1.00 76.81 190 PHE A O 1
ATOM 1547 N N . TYR A 1 191 ? 24.371 3.988 2.200 1.00 76.12 191 TYR A N 1
ATOM 1548 C CA . TYR A 1 191 ? 23.329 4.482 3.080 1.00 76.12 191 TYR A CA 1
ATOM 1549 C C . TYR A 1 191 ? 23.406 3.703 4.384 1.00 76.12 191 TYR A C 1
ATOM 1551 O O . TYR A 1 191 ? 23.346 2.470 4.389 1.00 76.12 191 TYR A O 1
ATOM 1559 N N . LEU A 1 192 ? 23.572 4.432 5.478 1.00 77.19 192 LEU A N 1
ATOM 1560 C CA . LEU A 1 192 ? 23.311 3.932 6.817 1.00 77.19 192 LEU A CA 1
ATOM 1561 C C . LEU A 1 192 ? 22.049 4.650 7.281 1.00 77.19 192 LEU A C 1
ATOM 1563 O O . LEU A 1 192 ? 22.071 5.868 7.406 1.00 77.19 192 LEU A O 1
ATOM 1567 N N . GLY A 1 193 ? 20.957 3.922 7.466 1.00 75.00 193 GLY A N 1
ATOM 1568 C CA . GLY A 1 193 ? 19.704 4.471 7.975 1.00 75.00 193 GLY A CA 1
ATOM 1569 C C . GLY A 1 193 ? 19.359 3.859 9.324 1.00 75.00 193 GLY A C 1
ATOM 1570 O O . GLY A 1 193 ? 19.622 2.677 9.536 1.00 75.00 193 GLY A O 1
ATOM 1571 N N . ALA A 1 194 ? 18.755 4.640 10.210 1.00 73.62 194 ALA A N 1
ATOM 1572 C CA . ALA A 1 194 ? 18.080 4.144 11.399 1.00 73.62 194 ALA A CA 1
ATOM 1573 C C . ALA A 1 194 ? 16.639 4.647 11.383 1.00 73.62 194 ALA A C 1
ATOM 1575 O O . ALA A 1 194 ? 16.382 5.836 11.202 1.00 73.62 194 ALA A O 1
ATOM 1576 N N . THR A 1 195 ? 15.702 3.728 11.533 1.00 73.75 195 THR A N 1
ATOM 1577 C CA . THR A 1 195 ? 14.275 4.018 11.580 1.00 73.75 195 THR A CA 1
ATOM 1578 C C . THR A 1 195 ? 13.791 3.799 13.001 1.00 73.75 195 THR A C 1
ATOM 1580 O O . THR A 1 195 ? 13.947 2.700 13.524 1.00 73.75 195 THR A O 1
ATOM 1583 N N . GLN A 1 196 ? 13.227 4.831 13.614 1.00 74.50 196 GLN A N 1
ATOM 1584 C CA . GLN A 1 196 ? 12.658 4.791 14.951 1.00 74.50 196 GLN A CA 1
ATOM 1585 C C . GLN A 1 196 ? 11.148 4.569 14.857 1.00 74.50 196 GLN A C 1
ATOM 1587 O O . GLN A 1 196 ? 10.426 5.343 14.222 1.00 74.50 196 GLN A O 1
ATOM 1592 N N . MET A 1 197 ? 10.676 3.517 15.515 1.00 72.81 197 MET A N 1
ATOM 1593 C CA . MET A 1 197 ? 9.270 3.333 15.847 1.00 72.81 197 MET A CA 1
ATOM 1594 C C . MET A 1 197 ? 9.008 3.956 17.214 1.00 72.81 197 MET A C 1
ATOM 1596 O O . MET A 1 197 ? 9.781 3.733 18.151 1.00 72.81 197 MET A O 1
ATOM 1600 N N . LEU A 1 198 ? 7.950 4.753 17.303 1.00 71.38 198 LEU A N 1
ATOM 1601 C CA . LEU A 1 198 ? 7.507 5.376 18.546 1.00 71.38 198 LEU A CA 1
ATOM 1602 C C . LEU A 1 198 ? 6.275 4.631 19.071 1.00 71.38 198 LEU A C 1
ATOM 1604 O O . LEU A 1 198 ? 5.551 4.020 18.283 1.00 71.38 198 LEU A O 1
ATOM 1608 N N . SER A 1 199 ? 6.061 4.668 20.382 1.00 68.44 199 SER A N 1
ATOM 1609 C CA . SER A 1 199 ? 4.862 4.156 21.036 1.00 68.44 199 SER A CA 1
ATOM 1610 C C . SER A 1 199 ? 3.624 4.916 20.565 1.00 68.44 199 SER A C 1
ATOM 1612 O O . SER A 1 199 ? 3.708 6.055 20.099 1.00 68.44 199 SER A O 1
ATOM 1614 N N . ASP A 1 200 ? 2.450 4.302 20.718 1.00 66.38 200 ASP A N 1
ATOM 1615 C CA . ASP A 1 200 ? 1.184 4.987 20.442 1.00 66.38 200 ASP A CA 1
ATOM 1616 C C . ASP A 1 200 ? 0.936 6.158 21.414 1.00 66.38 200 ASP A C 1
ATOM 1618 O O . ASP A 1 200 ? 0.274 7.125 21.038 1.00 66.38 200 ASP A O 1
ATOM 1622 N N . ASP A 1 201 ? 1.580 6.153 22.589 1.00 64.12 201 ASP A N 1
ATOM 1623 C CA . ASP A 1 201 ? 1.586 7.285 23.525 1.00 64.12 201 ASP A CA 1
ATOM 1624 C C . ASP A 1 201 ? 2.148 8.559 22.884 1.00 64.12 201 ASP A C 1
ATOM 1626 O O . ASP A 1 201 ? 1.697 9.660 23.187 1.00 64.12 201 ASP A O 1
ATOM 1630 N N . PHE A 1 202 ? 3.095 8.451 21.945 1.00 70.62 202 PHE A N 1
ATOM 1631 C CA . PHE A 1 202 ? 3.561 9.627 21.209 1.00 70.62 202 PHE A CA 1
ATOM 1632 C C . PHE A 1 202 ? 2.427 10.277 20.416 1.00 70.62 202 PHE A C 1
ATOM 1634 O O . PHE A 1 202 ? 2.310 11.499 20.400 1.00 70.62 202 PHE A O 1
ATOM 1641 N N . LYS A 1 203 ? 1.584 9.474 19.757 1.00 69.81 203 LYS A N 1
ATOM 1642 C CA . LYS A 1 203 ? 0.516 9.983 18.888 1.00 69.81 203 LYS A CA 1
ATOM 1643 C C . LYS A 1 203 ? -0.598 10.619 19.703 1.00 69.81 203 LYS A C 1
ATOM 1645 O O . LYS A 1 203 ? -1.058 11.692 19.332 1.00 69.81 203 LYS A O 1
ATOM 1650 N N . SER A 1 204 ? -0.999 9.991 20.808 1.00 61.66 204 SER A N 1
ATOM 1651 C CA . SER A 1 204 ? -1.994 10.559 21.723 1.00 61.66 204 SER A CA 1
ATOM 1652 C C . SER A 1 204 ? -1.480 11.838 22.383 1.00 61.66 204 SER A C 1
ATOM 1654 O O . SER A 1 204 ? -2.214 12.816 22.501 1.00 61.66 204 SER A O 1
ATOM 1656 N N . THR A 1 205 ? -0.196 11.886 22.739 1.00 62.69 205 THR A N 1
ATOM 1657 C CA . THR A 1 205 ? 0.372 13.083 23.363 1.00 62.69 205 THR A CA 1
ATOM 1658 C C . THR A 1 205 ? 0.613 14.208 22.349 1.00 62.69 205 THR A C 1
ATOM 1660 O O . THR A 1 205 ? 0.399 15.378 22.662 1.00 62.69 205 THR A O 1
ATOM 1663 N N . ALA A 1 206 ? 1.010 13.885 21.117 1.00 62.84 206 ALA A N 1
ATOM 1664 C CA . ALA A 1 206 ? 1.136 14.855 20.031 1.00 62.84 206 ALA A CA 1
ATOM 1665 C C . ALA A 1 206 ? -0.227 15.428 19.616 1.00 62.84 206 ALA A C 1
ATOM 1667 O O . ALA A 1 206 ? -0.335 16.631 19.384 1.00 62.84 206 ALA A O 1
ATOM 1668 N N . ASP A 1 207 ? -1.262 14.589 19.585 1.00 59.16 207 ASP A N 1
ATOM 1669 C CA . ASP A 1 207 ? -2.641 15.021 19.368 1.00 59.16 207 ASP A CA 1
ATOM 1670 C C . ASP A 1 207 ? -3.126 15.959 20.479 1.00 59.16 207 ASP A C 1
ATOM 1672 O O . ASP A 1 207 ? -3.622 17.048 20.216 1.00 59.16 207 ASP A O 1
ATOM 1676 N N . MET A 1 208 ? -2.865 15.608 21.737 1.00 57.06 208 MET A N 1
ATOM 1677 C CA . MET A 1 208 ? -3.216 16.453 22.877 1.00 57.06 208 MET A CA 1
ATOM 1678 C C . MET A 1 208 ? -2.528 17.828 22.848 1.00 57.06 208 MET A C 1
ATOM 1680 O O . MET A 1 208 ? -3.120 18.822 23.269 1.00 57.06 208 MET A O 1
ATOM 1684 N N . LEU A 1 209 ? -1.265 17.898 22.417 1.00 55.22 209 LEU A N 1
ATOM 1685 C CA . LEU A 1 209 ? -0.477 19.135 22.480 1.00 55.22 209 LEU A CA 1
ATOM 1686 C C . LEU A 1 209 ? -0.565 20.004 21.222 1.00 55.22 209 LEU A C 1
ATOM 1688 O O . LEU A 1 209 ? -0.347 21.214 21.307 1.00 55.22 209 LEU A O 1
ATOM 1692 N N . MET A 1 210 ? -0.805 19.403 20.057 1.00 56.41 210 MET A N 1
ATOM 1693 C CA . MET A 1 210 ? -0.738 20.083 18.756 1.00 56.41 210 MET A CA 1
ATOM 1694 C C . MET A 1 210 ? -1.961 19.823 17.871 1.00 56.41 210 MET A C 1
ATOM 1696 O O . MET A 1 210 ? -2.108 20.492 16.848 1.00 56.41 210 MET A O 1
ATOM 1700 N N . GLY A 1 211 ? -2.806 18.861 18.240 1.00 55.38 211 GLY A N 1
ATOM 1701 C CA . GLY A 1 211 ? -4.091 18.576 17.614 1.00 55.38 211 GLY A CA 1
ATOM 1702 C C . GLY A 1 211 ? -5.260 19.171 18.393 1.00 55.38 211 GLY A C 1
ATOM 1703 O O . GLY A 1 211 ? -5.105 20.155 19.124 1.00 55.38 211 GLY A O 1
ATOM 1704 N N . ASP A 1 212 ? -6.452 18.613 18.197 1.00 50.56 212 ASP A N 1
ATOM 1705 C CA . ASP A 1 212 ? -7.655 19.043 18.915 1.00 50.56 212 ASP A CA 1
ATOM 1706 C C . ASP A 1 212 ? -7.881 18.288 20.240 1.00 50.56 212 ASP A C 1
ATOM 1708 O O . ASP A 1 212 ? -8.765 18.667 21.019 1.00 50.56 212 ASP A O 1
ATOM 1712 N N . GLY A 1 213 ? -7.020 17.305 20.535 1.00 52.03 213 GLY A N 1
ATOM 1713 C CA . GLY A 1 213 ? -6.967 16.583 21.801 1.00 52.03 213 GLY A CA 1
ATOM 1714 C C . GLY A 1 213 ? -8.108 15.591 21.993 1.00 52.03 213 GLY A C 1
ATOM 1715 O O . GLY A 1 213 ? -8.466 15.295 23.136 1.00 52.03 213 GLY A O 1
ATOM 1716 N N . ASP A 1 214 ? -8.686 15.089 20.903 1.00 55.28 214 ASP A N 1
ATOM 1717 C CA . ASP A 1 214 ? -9.712 14.046 20.918 1.00 55.28 214 ASP A CA 1
ATOM 1718 C C . ASP A 1 214 ? -9.144 12.618 21.097 1.00 55.28 214 ASP A C 1
ATOM 1720 O O . ASP A 1 214 ? -9.897 11.638 21.155 1.00 55.28 214 ASP A O 1
ATOM 1724 N N . GLY A 1 215 ? -7.820 12.503 21.239 1.00 53.91 215 GLY A N 1
ATOM 1725 C CA . GLY A 1 215 ? -7.076 11.253 21.356 1.00 53.91 215 GLY A CA 1
ATOM 1726 C C . GLY A 1 215 ? -6.719 10.642 20.000 1.00 53.91 215 GLY A C 1
ATOM 1727 O O . GLY A 1 215 ? -6.182 9.530 19.959 1.00 53.91 215 GLY A O 1
ATOM 1728 N N . TYR A 1 216 ? -7.011 11.329 18.895 1.00 62.00 216 TYR A N 1
ATOM 1729 C CA . TYR A 1 216 ? -6.873 10.839 17.537 1.00 62.00 216 TYR A CA 1
ATOM 1730 C C . TYR A 1 216 ? -6.132 11.837 16.633 1.00 62.00 216 TYR A C 1
ATOM 1732 O O . TYR A 1 216 ? -6.722 12.573 15.856 1.00 62.00 216 TYR A O 1
ATOM 1740 N N . LEU A 1 217 ? -4.797 11.721 16.605 1.00 67.38 217 LEU A N 1
ATOM 1741 C CA . LEU A 1 217 ? -3.951 12.430 15.636 1.00 67.38 217 LEU A CA 1
ATOM 1742 C C . LEU A 1 217 ? -4.335 12.112 14.175 1.00 67.38 217 LEU A C 1
ATOM 1744 O O . LEU A 1 217 ? -3.892 11.103 13.605 1.00 67.38 217 LEU A O 1
ATOM 1748 N N . ASN A 1 218 ? -5.124 12.979 13.546 1.00 70.44 218 ASN A N 1
ATOM 1749 C CA . ASN A 1 218 ? -5.550 12.832 12.159 1.00 70.44 218 ASN A CA 1
ATOM 1750 C C . ASN A 1 218 ? -4.500 13.388 11.180 1.00 70.44 218 ASN A C 1
ATOM 1752 O O . ASN A 1 218 ? -3.525 14.033 11.558 1.00 70.44 218 ASN A O 1
ATOM 1756 N N . SER A 1 219 ? -4.692 13.156 9.878 1.00 70.75 219 SER A N 1
ATOM 1757 C CA . SER A 1 219 ? -3.726 13.576 8.841 1.00 70.75 219 SER A CA 1
ATOM 1758 C C . SER A 1 219 ? -3.372 15.076 8.829 1.00 70.75 219 SER A C 1
ATOM 1760 O O . SER A 1 219 ? -2.263 15.431 8.433 1.00 70.75 219 SER A O 1
ATOM 1762 N N . THR A 1 220 ? -4.279 15.962 9.255 1.00 71.19 220 THR A N 1
ATOM 1763 C CA . THR A 1 220 ? -4.032 17.417 9.287 1.00 71.19 220 THR A CA 1
ATOM 1764 C C . THR A 1 220 ? -3.231 17.831 10.521 1.00 71.19 220 THR A C 1
ATOM 1766 O O . THR A 1 220 ? -2.407 18.741 10.448 1.00 71.19 220 THR A O 1
ATOM 1769 N N . GLU A 1 221 ? -3.433 17.161 11.648 1.00 62.38 221 GLU A N 1
ATOM 1770 C CA . GLU A 1 221 ? -2.693 17.409 12.894 1.00 62.38 221 GLU A CA 1
ATOM 1771 C C . GLU A 1 221 ? -1.312 16.759 12.838 1.00 62.38 221 GLU A C 1
ATOM 1773 O O . GLU A 1 221 ? -0.312 17.379 13.196 1.00 62.38 221 GLU A O 1
ATOM 1778 N N . ALA A 1 222 ? -1.226 15.563 12.255 1.00 69.94 222 ALA A N 1
ATOM 1779 C CA . ALA A 1 222 ? 0.031 14.903 11.930 1.00 69.94 222 ALA A CA 1
ATOM 1780 C C . ALA A 1 222 ? 0.936 15.791 11.058 1.00 69.94 222 ALA A C 1
ATOM 1782 O O . ALA A 1 222 ? 2.147 15.835 11.272 1.00 69.94 222 ALA A O 1
ATOM 1783 N N . GLU A 1 223 ? 0.369 16.548 10.110 1.00 71.06 223 GLU A N 1
ATOM 1784 C CA . GLU A 1 223 ? 1.132 17.500 9.292 1.00 71.06 223 GLU A CA 1
ATOM 1785 C C . GLU A 1 223 ? 1.691 18.670 10.131 1.00 71.06 223 GLU A C 1
ATOM 1787 O O . GLU A 1 223 ? 2.803 19.141 9.883 1.00 71.06 223 GLU A O 1
ATOM 1792 N N . GLN A 1 224 ? 0.980 19.110 11.170 1.00 67.75 224 GLN A N 1
ATOM 1793 C CA . GLN A 1 224 ? 1.453 20.160 12.082 1.00 67.75 224 GLN A CA 1
ATOM 1794 C C . GLN A 1 224 ? 2.583 19.656 12.986 1.00 67.75 224 GLN A C 1
ATOM 1796 O O . GLN A 1 224 ? 3.632 20.303 13.081 1.00 67.75 224 GLN A O 1
ATOM 1801 N N . VAL A 1 225 ? 2.418 18.465 13.566 1.00 68.31 225 VAL A N 1
ATOM 1802 C CA . VAL A 1 225 ? 3.454 17.785 14.358 1.00 68.31 225 VAL A CA 1
ATOM 1803 C C . VAL A 1 225 ? 4.702 17.529 13.506 1.00 68.31 225 VAL A C 1
ATOM 1805 O O . VAL A 1 225 ? 5.825 17.750 13.959 1.00 68.31 225 VAL A O 1
ATOM 1808 N N . TYR A 1 226 ? 4.528 17.154 12.235 1.00 69.69 226 TYR A N 1
ATOM 1809 C CA . TYR A 1 226 ? 5.615 16.989 11.268 1.00 69.69 226 TYR A CA 1
ATOM 1810 C C . TYR A 1 226 ? 6.444 18.272 11.090 1.00 69.69 226 TYR A C 1
ATOM 1812 O O . TYR A 1 226 ? 7.677 18.235 11.159 1.00 69.69 226 TYR A O 1
ATOM 1820 N N . PHE A 1 227 ? 5.794 19.424 10.883 1.00 65.56 227 PHE A N 1
ATOM 1821 C CA . PHE A 1 227 ? 6.509 20.697 10.738 1.00 65.56 227 PHE A CA 1
ATOM 1822 C C . PHE A 1 227 ? 7.215 21.115 12.028 1.00 65.56 227 PHE A C 1
ATOM 1824 O O . PHE A 1 227 ? 8.342 21.610 11.968 1.00 65.56 227 PHE A O 1
ATOM 1831 N N . TRP A 1 228 ? 6.592 20.871 13.181 1.00 69.25 228 TRP A N 1
ATOM 1832 C CA . TRP A 1 228 ? 7.209 21.126 14.478 1.00 69.25 228 TRP A CA 1
ATOM 1833 C C . TRP A 1 228 ? 8.455 20.258 14.708 1.00 69.25 228 TRP A C 1
ATOM 1835 O O . TRP A 1 228 ? 9.499 20.779 15.108 1.00 69.25 228 TRP A O 1
ATOM 1845 N N . LEU A 1 229 ? 8.393 18.959 14.396 1.00 67.50 229 LEU A N 1
ATOM 1846 C CA . LEU A 1 229 ? 9.536 18.052 14.510 1.00 67.50 229 LEU A CA 1
ATOM 1847 C C . LEU A 1 229 ? 10.698 18.513 13.619 1.00 67.50 229 LEU A C 1
ATOM 1849 O O . LEU A 1 229 ? 11.833 18.592 14.082 1.00 67.50 229 LEU A O 1
ATOM 1853 N N . LEU A 1 230 ? 10.436 18.896 12.365 1.00 65.12 230 LEU A N 1
ATOM 1854 C CA . LEU A 1 230 ? 11.483 19.392 11.461 1.00 65.12 230 LEU A CA 1
ATOM 1855 C C . LEU A 1 230 ? 12.208 20.647 11.971 1.00 65.12 230 LEU A C 1
ATOM 1857 O O . LEU A 1 230 ? 13.400 20.804 11.694 1.00 65.12 230 LEU A O 1
ATOM 1861 N N . ASP A 1 231 ? 11.517 21.526 12.697 1.00 63.09 231 ASP A N 1
ATOM 1862 C CA . ASP A 1 231 ? 12.110 22.743 13.261 1.00 63.09 231 ASP A CA 1
ATOM 1863 C C . ASP A 1 231 ? 12.938 22.475 14.535 1.00 63.09 231 ASP A C 1
ATOM 1865 O O . ASP A 1 231 ? 13.839 23.263 14.848 1.00 63.09 231 ASP A O 1
ATOM 1869 N N . ASN A 1 232 ? 12.682 21.360 15.233 1.00 59.34 232 ASN A N 1
ATOM 1870 C CA . ASN A 1 232 ? 13.339 20.996 16.497 1.00 59.34 232 ASN A CA 1
ATOM 1871 C C . ASN A 1 232 ? 14.363 19.853 16.378 1.00 59.34 232 ASN A C 1
ATOM 1873 O O . ASN A 1 232 ? 15.163 19.652 17.292 1.00 59.34 232 ASN A O 1
ATOM 1877 N N . LEU A 1 233 ? 14.404 19.133 15.254 1.00 62.88 233 LEU A N 1
ATOM 1878 C CA . LEU A 1 233 ? 15.411 18.100 15.011 1.00 62.88 233 LEU A CA 1
ATOM 1879 C C . LEU A 1 233 ? 16.822 18.705 14.925 1.00 62.88 233 LEU A C 1
ATOM 1881 O O . LEU A 1 233 ? 17.062 19.713 14.249 1.00 62.88 233 LEU A O 1
ATOM 1885 N N . ASP A 1 234 ? 17.793 18.062 15.585 1.00 55.97 234 ASP A N 1
ATOM 1886 C CA . ASP A 1 234 ? 19.193 18.483 15.535 1.00 55.97 234 ASP A CA 1
ATOM 1887 C C . ASP A 1 234 ? 19.693 18.433 14.087 1.00 55.97 234 ASP A C 1
ATOM 1889 O O . ASP A 1 234 ? 19.946 17.375 13.514 1.00 55.97 234 ASP A O 1
ATOM 1893 N N . THR A 1 235 ? 19.856 19.605 13.477 1.00 52.72 235 THR A N 1
ATOM 1894 C CA . THR A 1 235 ? 20.319 19.756 12.088 1.00 52.72 235 THR A CA 1
ATOM 1895 C C . THR A 1 235 ? 21.789 19.376 11.869 1.00 52.72 235 THR A C 1
ATOM 1897 O O . THR A 1 235 ? 22.304 19.543 10.757 1.00 52.72 235 THR A O 1
ATOM 1900 N N . ASN A 1 236 ? 22.507 18.907 12.898 1.00 53.06 236 ASN A N 1
ATOM 1901 C CA . ASN A 1 236 ? 23.926 18.593 12.788 1.00 53.06 236 ASN A CA 1
ATOM 1902 C C . ASN A 1 236 ? 24.367 17.353 13.604 1.00 53.06 236 ASN A C 1
ATOM 1904 O O . ASN A 1 236 ? 25.335 17.458 14.368 1.00 53.06 236 ASN A O 1
ATOM 1908 N N . PRO A 1 237 ? 23.745 16.176 13.397 1.00 55.84 237 PRO A N 1
ATOM 1909 C CA . PRO A 1 237 ? 24.100 14.962 14.121 1.00 55.84 237 PRO A CA 1
ATOM 1910 C C . PRO A 1 237 ? 25.502 14.484 13.718 1.00 55.84 237 PRO A C 1
ATOM 1912 O O . PRO A 1 237 ? 25.885 14.484 12.539 1.00 55.84 237 PRO A O 1
ATOM 1915 N N . GLU A 1 238 ? 26.302 14.077 14.703 1.00 56.34 238 GLU A N 1
ATOM 1916 C CA . GLU A 1 238 ? 27.607 13.469 14.453 1.00 56.34 238 GLU A CA 1
ATOM 1917 C C . GLU A 1 238 ? 27.389 12.045 13.916 1.00 56.34 238 GLU A C 1
ATOM 1919 O O . GLU A 1 238 ? 26.951 11.155 14.634 1.00 56.34 238 GLU A O 1
ATOM 1924 N N . GLY A 1 239 ? 27.655 11.823 12.624 1.00 57.94 239 GLY A N 1
ATOM 1925 C CA . GLY A 1 239 ? 27.570 10.481 12.047 1.00 57.94 239 GLY A CA 1
ATOM 1926 C C . GLY A 1 239 ? 28.615 9.520 12.636 1.00 57.94 239 GLY A C 1
ATOM 1927 O O . GLY A 1 239 ? 29.629 9.964 13.185 1.00 57.94 239 GLY A O 1
ATOM 1928 N N . PRO A 1 240 ? 28.418 8.200 12.486 1.00 59.62 240 PRO A N 1
ATOM 1929 C CA . PRO A 1 240 ? 29.259 7.205 13.140 1.00 59.62 240 PRO A CA 1
ATOM 1930 C C . PRO A 1 240 ? 30.734 7.317 12.735 1.00 59.62 240 PRO A C 1
ATOM 1932 O O . PRO A 1 240 ? 31.104 7.273 11.556 1.00 59.62 240 PRO A O 1
ATOM 1935 N N . GLU A 1 241 ? 31.606 7.450 13.737 1.00 64.50 241 GLU A N 1
ATOM 1936 C CA . GLU A 1 241 ? 33.054 7.458 13.538 1.00 64.50 241 GLU A CA 1
ATOM 1937 C C . GLU A 1 241 ? 33.583 6.046 13.195 1.00 64.50 241 GLU A C 1
ATOM 1939 O O . GLU A 1 241 ? 32.955 5.030 13.469 1.00 64.50 241 GLU A O 1
ATOM 1944 N N . ASN A 1 242 ? 34.790 5.963 12.619 1.00 76.44 242 ASN A N 1
ATOM 1945 C CA . ASN A 1 242 ? 35.503 4.704 12.315 1.00 76.44 242 ASN A CA 1
ATOM 1946 C C . ASN A 1 242 ? 34.889 3.791 11.234 1.00 76.44 242 ASN A C 1
ATOM 1948 O O . ASN A 1 242 ? 35.176 2.591 11.210 1.00 76.44 242 ASN A O 1
ATOM 1952 N N . ILE A 1 243 ? 34.149 4.357 10.281 1.00 83.31 243 ILE A N 1
ATOM 1953 C CA . ILE A 1 243 ? 33.681 3.632 9.093 1.00 83.31 243 ILE A CA 1
ATOM 1954 C C . ILE A 1 243 ? 34.709 3.701 7.961 1.00 83.31 243 ILE A C 1
ATOM 1956 O O . ILE A 1 243 ? 35.233 4.773 7.630 1.00 83.31 243 ILE A O 1
ATOM 1960 N N . THR A 1 244 ? 34.983 2.559 7.323 1.00 86.56 244 THR A N 1
ATOM 1961 C CA . THR A 1 244 ? 35.827 2.498 6.125 1.00 86.56 244 THR A CA 1
ATOM 1962 C C . THR A 1 244 ? 35.278 1.565 5.050 1.00 86.56 244 THR A C 1
ATOM 1964 O O . THR A 1 244 ? 34.628 0.572 5.348 1.00 86.56 244 THR A O 1
ATOM 1967 N N . LEU A 1 245 ? 35.613 1.845 3.791 1.00 86.44 245 LEU A N 1
ATOM 1968 C CA . LEU A 1 245 ? 35.383 0.964 2.649 1.00 86.44 245 LEU A CA 1
ATOM 1969 C C . LEU A 1 245 ? 36.733 0.551 2.061 1.00 86.44 245 LEU A C 1
ATOM 1971 O O . LEU A 1 245 ? 37.501 1.403 1.605 1.00 86.44 245 LEU A O 1
ATOM 1975 N N . ASN A 1 246 ? 37.071 -0.741 2.120 1.00 87.50 246 ASN A N 1
ATOM 1976 C CA . ASN A 1 246 ? 38.410 -1.254 1.785 1.00 87.50 246 ASN A CA 1
ATOM 1977 C C . ASN A 1 246 ? 39.547 -0.454 2.476 1.00 87.50 246 ASN A C 1
ATOM 1979 O O . ASN A 1 246 ? 40.631 -0.257 1.914 1.00 87.50 246 ASN A O 1
ATOM 1983 N N . GLY A 1 247 ? 39.304 0.036 3.698 1.00 83.12 247 GLY A N 1
ATOM 1984 C CA . GLY A 1 247 ? 40.246 0.851 4.473 1.00 83.12 247 GLY A CA 1
ATOM 1985 C C . GLY A 1 247 ? 40.325 2.335 4.081 1.00 83.12 247 GLY A C 1
ATOM 1986 O O . GLY A 1 247 ? 41.185 3.050 4.605 1.00 83.12 247 GLY A O 1
ATOM 1987 N N . ILE A 1 248 ? 39.466 2.813 3.174 1.00 84.88 248 ILE A N 1
ATOM 1988 C CA . ILE A 1 248 ? 39.284 4.240 2.875 1.00 84.88 248 ILE A CA 1
ATOM 1989 C C . ILE A 1 248 ? 38.182 4.796 3.787 1.00 84.88 248 ILE A C 1
ATOM 1991 O O . ILE A 1 248 ? 37.083 4.251 3.775 1.00 84.88 248 ILE A O 1
ATOM 1995 N N . PRO A 1 249 ? 38.440 5.845 4.587 1.00 83.25 249 PRO A N 1
ATOM 1996 C CA . PRO A 1 249 ? 37.428 6.415 5.474 1.00 83.25 249 PRO A CA 1
ATOM 1997 C C . PRO A 1 249 ? 36.313 7.118 4.692 1.00 83.25 249 PRO A C 1
ATOM 1999 O O . PRO A 1 249 ? 36.577 7.679 3.624 1.00 83.25 249 PRO A O 1
ATOM 2002 N N . ALA A 1 250 ? 35.103 7.109 5.251 1.00 78.94 250 ALA A N 1
ATOM 2003 C CA . ALA A 1 250 ? 33.955 7.827 4.703 1.00 78.94 250 ALA A CA 1
ATOM 2004 C C . ALA A 1 250 ? 34.144 9.354 4.769 1.00 78.94 250 ALA A C 1
ATOM 2006 O O . ALA A 1 250 ? 34.749 9.885 5.706 1.00 78.94 250 ALA A O 1
ATOM 2007 N N . GLU A 1 251 ? 33.598 10.064 3.786 1.00 74.94 251 GLU A N 1
ATOM 2008 C CA . GLU A 1 251 ? 33.249 11.480 3.877 1.00 74.94 251 GLU A CA 1
ATOM 2009 C C . GLU A 1 251 ? 31.731 11.552 4.094 1.00 74.94 251 GLU A C 1
ATOM 2011 O O . GLU A 1 251 ? 30.965 11.047 3.276 1.00 74.94 251 GLU A O 1
ATOM 2016 N N . ILE A 1 252 ? 31.295 12.118 5.221 1.00 67.38 252 ILE A N 1
ATOM 2017 C CA . ILE A 1 252 ? 29.867 12.296 5.524 1.00 67.38 252 ILE A CA 1
ATOM 2018 C C . ILE A 1 252 ? 29.382 13.508 4.731 1.00 67.38 252 ILE A C 1
ATOM 2020 O O . ILE A 1 252 ? 29.967 14.589 4.853 1.00 67.38 252 ILE A O 1
ATOM 2024 N N . VAL A 1 253 ? 28.356 13.327 3.898 1.00 58.81 253 VAL A N 1
ATOM 2025 C CA . VAL A 1 253 ? 27.925 14.370 2.949 1.00 58.81 253 VAL A CA 1
ATOM 2026 C C . VAL A 1 253 ? 26.534 14.908 3.247 1.00 58.81 253 VAL A C 1
ATOM 2028 O O . VAL A 1 253 ? 26.301 16.098 3.026 1.00 58.81 253 VAL A O 1
ATOM 2031 N N . PHE A 1 254 ? 25.639 14.081 3.777 1.00 62.38 254 PHE A N 1
ATOM 2032 C CA . PHE A 1 254 ? 24.275 14.485 4.083 1.00 62.38 254 PHE A CA 1
ATOM 2033 C C . PHE A 1 254 ? 23.744 13.680 5.268 1.00 62.38 254 PHE A C 1
ATOM 2035 O O . PHE A 1 254 ? 23.994 12.478 5.357 1.00 62.38 254 PHE A O 1
ATOM 2042 N N . VAL A 1 255 ? 23.047 14.367 6.173 1.00 63.41 255 VAL A N 1
ATOM 2043 C CA . VAL A 1 255 ? 22.183 13.731 7.164 1.00 63.41 255 VAL A CA 1
ATOM 2044 C C . VAL A 1 255 ? 20.781 14.252 6.917 1.00 63.41 255 VAL A C 1
ATOM 2046 O O . VAL A 1 255 ? 20.570 15.467 6.920 1.00 63.41 255 VAL A O 1
ATOM 2049 N N . GLY A 1 256 ? 19.878 13.334 6.598 1.00 60.47 256 GLY A N 1
ATOM 2050 C CA . GLY A 1 256 ? 18.470 13.614 6.373 1.00 60.47 256 GLY A CA 1
ATOM 2051 C C . GLY A 1 256 ? 17.641 13.043 7.508 1.00 60.47 256 GLY A C 1
ATOM 2052 O O . GLY A 1 256 ? 17.923 11.944 7.985 1.00 60.47 256 GLY A O 1
ATOM 2053 N N . TYR A 1 257 ? 16.625 13.797 7.899 1.00 66.19 257 TYR A N 1
ATOM 2054 C CA . TYR A 1 257 ? 15.506 13.293 8.675 1.00 66.19 257 TYR A CA 1
ATOM 2055 C C . TYR A 1 257 ? 14.313 13.234 7.731 1.00 66.19 257 TYR A C 1
ATOM 2057 O O . TYR A 1 257 ? 14.067 14.196 6.999 1.00 66.19 257 TYR A O 1
ATOM 2065 N N . ASP A 1 258 ? 13.628 12.105 7.721 1.00 64.31 258 ASP A N 1
ATOM 2066 C CA . ASP A 1 258 ? 12.358 11.923 7.036 1.00 64.31 258 ASP A CA 1
ATOM 2067 C C . ASP A 1 258 ? 11.363 11.409 8.071 1.00 64.31 258 ASP A C 1
ATOM 2069 O O . ASP A 1 258 ? 11.676 10.497 8.830 1.00 64.31 258 ASP A O 1
ATOM 2073 N N . ILE A 1 259 ? 10.197 12.027 8.161 1.00 66.31 259 ILE A N 1
ATOM 2074 C CA . ILE A 1 259 ? 9.155 11.643 9.116 1.00 66.31 259 ILE A CA 1
ATOM 2075 C C . ILE A 1 259 ? 8.048 11.064 8.246 1.00 66.31 259 ILE A C 1
ATOM 2077 O O . ILE A 1 259 ? 7.494 11.769 7.401 1.00 66.31 259 ILE A O 1
ATOM 2081 N N . MET A 1 260 ? 7.791 9.764 8.381 1.00 66.38 260 MET A N 1
ATOM 2082 C CA . MET A 1 260 ? 6.695 9.127 7.648 1.00 66.38 260 MET A CA 1
ATOM 2083 C C . MET A 1 260 ? 5.383 9.353 8.408 1.00 66.38 260 MET A C 1
ATOM 2085 O O . MET A 1 260 ? 5.387 9.903 9.504 1.00 66.38 260 MET A O 1
ATOM 2089 N N . ASP A 1 261 ? 4.256 9.011 7.791 1.00 67.00 261 ASP A N 1
ATOM 2090 C CA . ASP A 1 261 ? 2.915 9.310 8.300 1.00 67.00 261 ASP A CA 1
ATOM 2091 C C . ASP A 1 261 ? 2.726 8.848 9.760 1.00 67.00 261 ASP A C 1
ATOM 2093 O O . ASP A 1 261 ? 2.690 7.651 10.039 1.00 67.00 261 ASP A O 1
ATOM 2097 N N . ILE A 1 262 ? 2.631 9.817 10.678 1.00 68.81 262 ILE A N 1
ATOM 2098 C CA . ILE A 1 262 ? 2.467 9.606 12.126 1.00 68.81 262 ILE A CA 1
ATOM 2099 C C . ILE A 1 262 ? 0.997 9.562 12.564 1.00 68.81 262 ILE A C 1
ATOM 2101 O O . ILE A 1 262 ? 0.729 9.417 13.755 1.00 68.81 262 ILE A O 1
ATOM 2105 N N . SER A 1 263 ? 0.044 9.693 11.634 1.00 67.81 263 SER A N 1
ATOM 2106 C CA . SER A 1 263 ? -1.383 9.699 11.965 1.00 67.81 263 SER A CA 1
ATOM 2107 C C . SER A 1 263 ? -1.879 8.344 12.484 1.00 67.81 263 SER A C 1
ATOM 2109 O O . SER A 1 263 ? -1.359 7.274 12.145 1.00 67.81 263 SER A O 1
ATOM 2111 N N . HIS A 1 264 ? -2.945 8.374 13.286 1.00 65.94 264 HIS A N 1
ATOM 2112 C CA . HIS A 1 264 ? -3.615 7.161 13.766 1.00 65.94 264 HIS A CA 1
ATOM 2113 C C . HIS A 1 264 ? -4.278 6.344 12.645 1.00 65.94 264 HIS A C 1
ATOM 2115 O O . HIS A 1 264 ? -4.528 5.152 12.823 1.00 65.94 264 HIS A O 1
ATOM 2121 N N . ASP A 1 265 ? -4.523 6.940 11.474 1.00 65.56 265 ASP A N 1
ATOM 2122 C CA . ASP A 1 265 ? -5.003 6.249 10.269 1.00 65.56 265 ASP A CA 1
ATOM 2123 C C . ASP A 1 265 ? -4.001 5.200 9.740 1.00 65.56 265 ASP A C 1
ATOM 2125 O O . ASP A 1 265 ? -4.361 4.345 8.922 1.00 65.56 265 ASP A O 1
ATOM 2129 N N . ASN A 1 266 ? -2.742 5.238 10.199 1.00 63.12 266 ASN A N 1
ATOM 2130 C CA . ASN A 1 266 ? -1.655 4.430 9.655 1.00 63.12 266 ASN A CA 1
ATOM 2131 C C . ASN A 1 266 ? -0.741 3.838 10.755 1.00 63.12 266 ASN A C 1
ATOM 2133 O O . ASN A 1 266 ? 0.455 4.128 10.808 1.00 63.12 266 ASN A O 1
ATOM 2137 N N . PRO A 1 267 ? -1.261 2.950 11.629 1.00 55.97 267 PRO A N 1
ATOM 2138 C CA . PRO A 1 267 ? -0.564 2.496 12.840 1.00 55.97 267 PRO A CA 1
ATOM 2139 C C . PRO A 1 267 ? 0.734 1.715 12.582 1.00 55.97 267 PRO A C 1
ATOM 2141 O O . PRO A 1 267 ? 1.553 1.577 13.482 1.00 55.97 267 PRO A O 1
ATOM 2144 N N . ASN A 1 268 ? 0.940 1.225 11.356 1.00 53.25 268 ASN A N 1
ATOM 2145 C CA . ASN A 1 268 ? 2.057 0.353 10.987 1.00 53.25 268 ASN A CA 1
ATOM 2146 C C . ASN A 1 268 ? 3.215 1.079 10.278 1.00 53.25 268 ASN A C 1
ATOM 2148 O O . ASN A 1 268 ? 4.077 0.404 9.704 1.00 53.25 268 ASN A O 1
ATOM 2152 N N . GLN A 1 269 ? 3.234 2.417 10.240 1.00 55.59 269 GLN A N 1
ATOM 2153 C CA . GLN A 1 269 ? 4.343 3.159 9.637 1.00 55.59 269 GLN A CA 1
ATOM 2154 C C . GLN A 1 269 ? 5.326 3.700 10.680 1.00 55.59 269 GLN A C 1
ATOM 2156 O O . GLN A 1 269 ? 4.918 4.108 11.765 1.00 55.59 269 GLN A O 1
ATOM 2161 N N . PRO A 1 270 ? 6.637 3.693 10.379 1.00 55.31 270 PRO A N 1
ATOM 2162 C CA . PRO A 1 270 ? 7.624 4.195 11.322 1.00 55.31 270 PRO A CA 1
ATOM 2163 C C . PRO A 1 270 ? 7.533 5.712 11.459 1.00 55.31 270 PRO A C 1
ATOM 2165 O O . PRO A 1 270 ? 7.395 6.403 10.458 1.00 55.31 270 PRO A O 1
ATOM 2168 N N . ALA A 1 271 ? 7.683 6.245 12.667 1.00 61.75 271 ALA A N 1
ATOM 2169 C CA . ALA A 1 271 ? 7.479 7.671 12.887 1.00 61.75 271 ALA A CA 1
ATOM 2170 C C . ALA A 1 271 ? 8.641 8.530 12.362 1.00 61.75 271 ALA A C 1
ATOM 2172 O O . ALA A 1 271 ? 8.404 9.587 11.789 1.00 61.75 271 ALA A O 1
ATOM 2173 N N . ILE A 1 272 ? 9.905 8.099 12.518 1.00 63.69 272 ILE A N 1
ATOM 2174 C CA . ILE A 1 272 ? 11.073 8.918 12.133 1.00 63.69 272 ILE A CA 1
ATOM 2175 C C . ILE A 1 272 ? 12.173 8.059 11.508 1.00 63.69 272 ILE A C 1
ATOM 2177 O O . ILE A 1 272 ? 12.661 7.098 12.098 1.00 63.69 272 ILE A O 1
ATOM 2181 N N . MET A 1 273 ? 12.621 8.437 10.317 1.00 64.12 273 MET A N 1
ATOM 2182 C CA . MET A 1 273 ? 13.768 7.874 9.616 1.00 64.12 273 MET A CA 1
ATOM 2183 C C . MET A 1 273 ? 14.930 8.865 9.643 1.00 64.12 273 MET A C 1
ATOM 2185 O O . MET A 1 273 ? 14.864 9.966 9.101 1.00 64.12 273 MET A O 1
ATOM 2189 N N . THR A 1 274 ? 16.039 8.447 10.239 1.00 67.31 274 THR A N 1
ATOM 2190 C CA . THR A 1 274 ? 17.325 9.139 10.141 1.00 67.31 274 THR A CA 1
ATOM 2191 C C . THR A 1 274 ? 18.189 8.433 9.108 1.00 67.31 274 THR A C 1
ATOM 2193 O O . THR A 1 274 ? 18.290 7.204 9.095 1.00 67.31 274 THR A O 1
ATOM 2196 N N . MET A 1 275 ? 18.812 9.188 8.207 1.00 69.19 275 MET A N 1
ATOM 2197 C CA . MET A 1 275 ? 19.657 8.613 7.163 1.00 69.19 275 MET A CA 1
ATOM 2198 C C . MET A 1 275 ? 20.966 9.379 7.012 1.00 69.19 275 MET A C 1
ATOM 2200 O O . MET A 1 275 ? 20.982 10.597 6.824 1.00 69.19 275 MET A O 1
ATOM 2204 N N . TRP A 1 276 ? 22.071 8.635 7.038 1.00 73.56 276 TRP A N 1
ATOM 2205 C CA . TRP A 1 276 ? 23.419 9.111 6.755 1.00 73.56 276 TRP A CA 1
ATOM 2206 C C . TRP A 1 276 ? 23.875 8.665 5.365 1.00 73.56 276 TRP A C 1
ATOM 2208 O O . TRP A 1 276 ? 24.015 7.469 5.086 1.00 73.56 276 TRP A O 1
ATOM 2218 N N . ASP A 1 277 ? 24.231 9.646 4.535 1.00 75.62 277 ASP A N 1
ATOM 2219 C CA . ASP A 1 277 ? 24.890 9.416 3.251 1.00 75.62 277 ASP A CA 1
ATOM 2220 C C . ASP A 1 277 ? 26.410 9.407 3.442 1.00 75.62 277 ASP A C 1
ATOM 2222 O O . ASP A 1 277 ? 27.068 10.450 3.601 1.00 75.62 277 ASP A O 1
ATOM 2226 N N . LEU A 1 278 ? 26.987 8.207 3.397 1.00 78.56 278 LEU A N 1
ATOM 2227 C CA . LEU A 1 278 ? 28.421 7.979 3.524 1.00 78.56 278 LEU A CA 1
ATOM 2228 C C . LEU A 1 278 ? 29.043 7.869 2.132 1.00 78.56 278 LEU A C 1
ATOM 2230 O O . LEU A 1 278 ? 28.888 6.860 1.440 1.00 78.56 278 LEU A O 1
ATOM 2234 N N . ILE A 1 279 ? 29.778 8.899 1.713 1.00 76.94 279 ILE A N 1
ATOM 2235 C CA . ILE A 1 279 ? 30.413 8.932 0.393 1.00 76.94 279 ILE A CA 1
ATOM 2236 C C . ILE A 1 279 ? 31.885 8.542 0.505 1.00 76.94 279 ILE A C 1
ATOM 2238 O O . ILE A 1 279 ? 32.651 9.076 1.308 1.00 76.94 279 ILE A O 1
ATOM 2242 N N . PHE A 1 280 ? 32.310 7.626 -0.359 1.00 79.81 280 PHE A N 1
ATOM 2243 C CA . PHE A 1 280 ? 33.688 7.173 -0.465 1.00 79.81 280 PHE A CA 1
ATOM 2244 C C . PHE A 1 280 ? 34.257 7.524 -1.837 1.00 79.81 280 PHE A C 1
ATOM 2246 O O . PHE A 1 280 ? 33.697 7.188 -2.882 1.00 79.81 280 PHE A O 1
ATOM 2253 N N . HIS A 1 281 ? 35.421 8.172 -1.838 1.00 79.69 281 HIS A N 1
ATOM 2254 C CA . HIS A 1 281 ? 36.090 8.635 -3.051 1.00 79.69 281 HIS A CA 1
ATOM 2255 C C . HIS A 1 281 ? 37.359 7.836 -3.362 1.00 79.69 281 HIS A C 1
ATOM 2257 O O . HIS A 1 281 ? 38.251 7.721 -2.519 1.00 79.69 281 HIS A O 1
ATOM 2263 N N . ASN A 1 282 ? 37.522 7.432 -4.628 1.00 76.38 282 ASN A N 1
ATOM 2264 C CA . ASN A 1 282 ? 38.696 6.712 -5.145 1.00 76.38 282 ASN A CA 1
ATOM 2265 C C . ASN A 1 282 ? 38.927 5.353 -4.461 1.00 76.38 282 ASN A C 1
ATOM 2267 O O . ASN A 1 282 ? 40.064 5.019 -4.104 1.00 76.38 282 ASN A O 1
ATOM 2271 N N . VAL A 1 283 ? 37.858 4.585 -4.251 1.00 78.00 283 VAL A N 1
ATOM 2272 C CA . VAL A 1 283 ? 37.964 3.241 -3.675 1.00 78.00 283 VAL A CA 1
ATOM 2273 C C . VAL A 1 283 ? 38.227 2.228 -4.782 1.00 78.00 283 VAL A C 1
ATOM 2275 O O . VAL A 1 283 ? 37.440 2.083 -5.712 1.00 78.00 283 VAL A O 1
ATOM 2278 N N . GLU A 1 284 ? 39.344 1.512 -4.679 1.00 80.12 284 GLU A N 1
ATOM 2279 C CA . GLU A 1 284 ? 39.650 0.390 -5.568 1.00 80.12 284 GLU A CA 1
ATOM 2280 C C . GLU A 1 284 ? 39.060 -0.905 -4.985 1.00 80.12 284 GLU A C 1
ATOM 2282 O O . GLU A 1 284 ? 39.140 -1.146 -3.774 1.00 80.12 284 GLU A O 1
ATOM 2287 N N . SER A 1 285 ? 38.493 -1.758 -5.844 1.00 77.94 285 SER A N 1
ATOM 2288 C CA . SER A 1 285 ? 38.090 -3.111 -5.454 1.00 77.94 285 SER A CA 1
ATOM 2289 C C . SER A 1 285 ? 39.310 -3.934 -5.034 1.00 77.94 285 SER A C 1
ATOM 2291 O O . SER A 1 285 ? 40.451 -3.675 -5.441 1.00 77.94 285 SER A O 1
ATOM 2293 N N . ASN A 1 286 ? 39.082 -4.998 -4.268 1.00 76.12 286 ASN A N 1
ATOM 2294 C CA . ASN A 1 286 ? 40.128 -5.989 -4.046 1.00 76.12 286 ASN A CA 1
ATOM 2295 C C . ASN A 1 286 ? 40.398 -6.820 -5.328 1.00 76.12 286 ASN A C 1
ATOM 2297 O O . ASN A 1 286 ? 39.817 -6.587 -6.391 1.00 76.12 286 ASN A O 1
ATOM 2301 N N . SER A 1 287 ? 41.316 -7.793 -5.248 1.00 71.56 287 SER A N 1
ATOM 2302 C CA . SER A 1 287 ? 41.710 -8.625 -6.398 1.00 71.56 287 SER A CA 1
ATOM 2303 C C . SER A 1 287 ? 40.596 -9.487 -6.988 1.00 71.56 287 SER A C 1
ATOM 2305 O O . SER A 1 287 ? 40.768 -9.975 -8.104 1.00 71.56 287 SER A O 1
ATOM 2307 N N . ASP A 1 288 ? 39.516 -9.679 -6.238 1.00 68.19 288 ASP A N 1
ATOM 2308 C CA . ASP A 1 288 ? 38.357 -10.488 -6.600 1.00 68.19 288 ASP A CA 1
ATOM 2309 C C . ASP A 1 288 ? 37.147 -9.605 -6.973 1.00 68.19 288 ASP A C 1
ATOM 2311 O O . ASP A 1 288 ? 36.065 -10.120 -7.204 1.00 68.19 288 ASP A O 1
ATOM 2315 N N . GLY A 1 289 ? 37.324 -8.278 -7.071 1.00 73.19 289 GLY A N 1
ATOM 2316 C CA . GLY A 1 289 ? 36.261 -7.345 -7.463 1.00 73.19 289 GLY A CA 1
ATOM 2317 C C . GLY A 1 289 ? 35.332 -6.919 -6.323 1.00 73.19 289 GLY A C 1
ATOM 2318 O O . GLY A 1 289 ? 34.341 -6.245 -6.576 1.00 73.19 289 GLY A O 1
ATOM 2319 N N . HIS A 1 290 ? 35.645 -7.277 -5.073 1.00 83.50 290 HIS A N 1
ATOM 2320 C CA . HIS A 1 290 ? 34.771 -6.989 -3.935 1.00 83.50 290 HIS A CA 1
ATOM 2321 C C . HIS A 1 290 ? 35.147 -5.697 -3.192 1.00 83.50 290 HIS A C 1
ATOM 2323 O O . HIS A 1 290 ? 36.309 -5.256 -3.177 1.00 83.50 290 HIS A O 1
ATOM 2329 N N . TYR A 1 291 ? 34.147 -5.155 -2.504 1.00 84.62 291 TYR A N 1
ATOM 2330 C CA . TYR A 1 291 ? 34.203 -3.990 -1.635 1.00 84.62 291 TYR A CA 1
ATOM 2331 C C . TYR A 1 291 ? 33.744 -4.386 -0.235 1.00 84.62 291 TYR A C 1
ATOM 2333 O O . TYR A 1 291 ? 32.613 -4.822 -0.052 1.00 84.62 291 TYR A O 1
ATOM 2341 N N . THR A 1 292 ? 34.617 -4.251 0.756 1.00 88.06 292 THR A N 1
ATOM 2342 C CA . THR A 1 292 ? 34.302 -4.569 2.150 1.00 88.06 292 THR A CA 1
ATOM 2343 C C . THR A 1 292 ? 34.068 -3.277 2.917 1.00 88.06 292 THR A C 1
ATOM 2345 O O . THR A 1 292 ? 34.993 -2.482 3.104 1.00 88.06 292 THR A O 1
ATOM 2348 N N . PHE A 1 293 ? 32.818 -3.067 3.316 1.00 87.19 293 PHE A N 1
ATOM 2349 C CA . PHE A 1 293 ? 32.403 -2.037 4.256 1.00 87.19 293 PHE A CA 1
ATOM 2350 C C . PHE A 1 293 ? 32.718 -2.522 5.671 1.00 87.19 293 PHE A C 1
ATOM 2352 O O . PHE A 1 293 ? 32.347 -3.637 6.031 1.00 87.19 293 PHE A O 1
ATOM 2359 N N . GLU A 1 294 ? 33.425 -1.717 6.457 1.00 87.50 294 GLU A N 1
ATOM 2360 C CA . GLU A 1 294 ? 33.849 -2.049 7.817 1.00 87.50 294 GLU A CA 1
ATOM 2361 C C . GLU A 1 294 ? 33.435 -0.935 8.776 1.00 87.50 294 GLU A C 1
ATOM 2363 O O . GLU A 1 294 ? 33.822 0.225 8.596 1.00 87.50 294 GLU A O 1
ATOM 2368 N N . TYR A 1 295 ? 32.720 -1.318 9.829 1.00 85.31 295 TYR A N 1
ATOM 2369 C CA . TYR A 1 295 ? 32.496 -0.500 11.012 1.00 85.31 295 TYR A CA 1
ATOM 2370 C C . TYR A 1 295 ? 33.333 -1.062 12.162 1.00 85.31 295 TYR A C 1
ATOM 2372 O O . TYR A 1 295 ? 33.250 -2.248 12.501 1.00 85.31 295 TYR A O 1
ATOM 2380 N N . MET A 1 296 ? 34.174 -0.213 12.753 1.00 75.69 296 MET A N 1
ATOM 2381 C CA . MET A 1 296 ? 34.924 -0.562 13.956 1.00 75.69 296 MET A CA 1
ATOM 2382 C C . MET A 1 296 ? 34.330 0.150 15.165 1.00 75.69 296 MET A C 1
ATOM 2384 O O . MET A 1 296 ? 34.408 1.372 15.255 1.00 75.69 296 MET A O 1
ATOM 2388 N N . GLU A 1 297 ? 33.818 -0.659 16.092 1.00 66.94 297 GLU A N 1
ATOM 2389 C CA . GLU A 1 297 ? 33.252 -0.258 17.382 1.00 66.94 297 GLU A CA 1
ATOM 2390 C C . GLU A 1 297 ? 34.054 0.865 18.058 1.00 66.94 297 GLU A C 1
ATOM 2392 O O . GLU A 1 297 ? 35.295 0.829 18.145 1.00 66.94 297 GLU A O 1
ATOM 2397 N N . ASN A 1 298 ? 33.327 1.857 18.567 1.00 59.56 298 ASN A N 1
ATOM 2398 C CA . ASN A 1 298 ? 33.876 2.890 19.425 1.00 59.56 298 ASN A CA 1
ATOM 2399 C C . ASN A 1 298 ? 33.915 2.388 20.875 1.00 59.56 298 ASN A C 1
ATOM 2401 O O . ASN A 1 298 ? 32.934 1.901 21.413 1.00 59.56 298 ASN A O 1
ATOM 2405 N N . ILE A 1 299 ? 35.044 2.560 21.560 1.00 51.66 299 ILE A N 1
ATOM 2406 C CA . ILE A 1 299 ? 35.221 2.127 22.961 1.00 51.66 299 ILE A CA 1
ATOM 2407 C C . ILE A 1 299 ? 34.462 3.003 23.984 1.00 51.66 299 ILE A C 1
ATOM 2409 O O . ILE A 1 299 ? 34.787 2.957 25.175 1.00 51.66 299 ILE A O 1
ATOM 2413 N N . TYR A 1 300 ? 33.548 3.856 23.519 1.00 48.78 300 TYR A N 1
ATOM 2414 C CA . TYR A 1 300 ? 32.877 4.903 24.290 1.00 48.78 300 TYR A CA 1
ATOM 2415 C C . TYR A 1 300 ? 31.365 4.986 24.038 1.00 48.78 300 TYR A C 1
ATOM 2417 O O . TYR A 1 300 ? 30.785 5.980 24.458 1.00 48.78 300 TYR A O 1
ATOM 2425 N N . ASP A 1 301 ? 30.749 3.996 23.388 1.00 59.09 301 ASP A N 1
ATOM 2426 C CA . ASP A 1 301 ? 29.296 4.009 23.188 1.00 59.09 301 ASP A CA 1
ATOM 2427 C C . ASP A 1 301 ? 28.536 3.570 24.441 1.00 59.09 301 ASP A C 1
ATOM 2429 O O . ASP A 1 301 ? 28.954 2.646 25.153 1.00 59.09 301 ASP A O 1
ATOM 2433 N N . GLU A 1 302 ? 27.430 4.258 24.696 1.00 60.94 302 GLU A N 1
ATOM 2434 C CA . GLU A 1 302 ? 26.376 3.796 25.593 1.00 60.94 302 GLU A CA 1
ATOM 2435 C C . GLU A 1 302 ? 25.559 2.737 24.821 1.00 60.94 302 GLU A C 1
ATOM 2437 O O . GLU A 1 302 ? 25.519 2.749 23.591 1.00 60.94 302 GLU A O 1
ATOM 2442 N N . GLY A 1 303 ? 25.057 1.707 25.510 1.00 66.12 303 GLY A N 1
ATOM 2443 C CA . GLY A 1 303 ? 24.284 0.643 24.853 1.00 66.12 303 GLY A CA 1
ATOM 2444 C C . GLY A 1 303 ? 22.983 1.183 24.262 1.00 66.12 303 GLY A C 1
ATOM 2445 O O . GLY A 1 303 ? 22.568 2.281 24.614 1.00 66.12 303 GLY A O 1
ATOM 2446 N N . LEU A 1 304 ? 22.337 0.409 23.391 1.00 68.12 304 LEU A N 1
ATOM 2447 C CA . LEU A 1 304 ? 21.043 0.774 22.815 1.00 68.12 304 LEU A CA 1
ATOM 2448 C C . LEU A 1 304 ? 20.022 1.091 23.913 1.00 68.12 304 LEU A C 1
ATOM 2450 O O . LEU A 1 304 ? 19.891 0.337 24.876 1.00 68.12 304 LEU A O 1
ATOM 2454 N N . GLU A 1 305 ? 19.290 2.185 23.755 1.00 69.06 305 GLU A N 1
ATOM 2455 C CA . GLU A 1 305 ? 18.239 2.589 24.696 1.00 69.06 305 GLU A CA 1
ATOM 2456 C C . GLU A 1 305 ? 16.933 1.821 24.453 1.00 69.06 305 GLU A C 1
ATOM 2458 O O . GLU A 1 305 ? 16.143 1.636 25.372 1.00 69.06 305 GLU A O 1
ATOM 2463 N N . THR A 1 306 ? 16.754 1.282 23.243 1.00 70.62 306 THR A N 1
ATOM 2464 C CA . THR A 1 306 ? 15.576 0.512 22.822 1.00 70.62 306 THR A CA 1
ATOM 2465 C C . THR A 1 306 ? 15.967 -0.772 22.102 1.00 70.62 306 THR A C 1
ATOM 2467 O O . THR A 1 306 ? 17.124 -0.962 21.713 1.00 70.62 306 THR A O 1
ATOM 2470 N N . GLN A 1 307 ? 15.014 -1.695 21.955 1.00 79.31 307 GLN A N 1
ATOM 2471 C CA . GLN A 1 307 ? 15.242 -2.902 21.168 1.00 79.31 307 GLN A CA 1
ATOM 2472 C C . GLN A 1 307 ? 15.523 -2.510 19.717 1.00 79.31 307 GLN A C 1
ATOM 2474 O O . GLN A 1 307 ? 14.876 -1.611 19.177 1.00 79.31 307 GLN A O 1
ATOM 2479 N N . ALA A 1 308 ? 16.486 -3.174 19.077 1.00 81.38 308 ALA A N 1
ATOM 2480 C CA . ALA A 1 308 ? 16.847 -2.831 17.714 1.00 81.38 308 ALA A CA 1
ATOM 2481 C C . ALA A 1 308 ? 17.032 -4.037 16.801 1.00 81.38 308 ALA A C 1
ATOM 2483 O O . ALA A 1 308 ? 17.402 -5.127 17.222 1.00 81.38 308 ALA A O 1
ATOM 2484 N N . ASN A 1 309 ? 16.840 -3.818 15.508 1.00 84.06 309 ASN A N 1
ATOM 2485 C CA . ASN A 1 309 ? 17.102 -4.786 14.458 1.00 84.06 309 ASN A CA 1
ATOM 2486 C C . ASN A 1 309 ? 18.126 -4.212 13.482 1.00 84.06 309 ASN A C 1
ATOM 2488 O O . ASN A 1 309 ? 17.921 -3.145 12.914 1.00 84.06 309 ASN A O 1
ATOM 2492 N N . PHE A 1 310 ? 19.227 -4.925 13.257 1.00 84.56 310 PHE A N 1
ATOM 2493 C CA . PHE A 1 310 ? 20.272 -4.534 12.317 1.00 84.56 310 PHE A CA 1
ATOM 2494 C C . PHE A 1 310 ? 20.211 -5.379 11.045 1.00 84.56 310 PHE A C 1
ATOM 2496 O O . PHE A 1 310 ? 20.443 -6.589 11.070 1.00 84.56 310 PHE A O 1
ATOM 2503 N N . CYS A 1 311 ? 19.965 -4.738 9.909 1.00 83.19 311 CYS A N 1
ATOM 2504 C CA . CYS A 1 311 ? 19.804 -5.389 8.617 1.00 83.19 311 CYS A CA 1
ATOM 2505 C C . CYS A 1 311 ? 20.890 -4.931 7.632 1.00 83.19 311 CYS A C 1
ATOM 2507 O O . CYS A 1 311 ? 21.122 -3.736 7.432 1.00 83.19 311 CYS A O 1
ATOM 2509 N N . ALA A 1 312 ? 21.523 -5.888 6.954 1.00 82.25 312 ALA A N 1
ATOM 2510 C CA . ALA A 1 312 ? 22.341 -5.619 5.776 1.00 82.25 312 ALA A CA 1
ATOM 2511 C C . ALA A 1 312 ? 21.494 -5.873 4.525 1.00 82.25 312 ALA A C 1
ATOM 2513 O O . ALA A 1 312 ? 20.938 -6.957 4.373 1.00 82.25 312 ALA A O 1
ATOM 2514 N N . VAL A 1 313 ? 21.391 -4.896 3.624 1.00 76.69 313 VAL A N 1
ATOM 2515 C CA . VAL A 1 313 ? 20.536 -5.005 2.431 1.00 76.69 313 VAL A CA 1
ATOM 2516 C C . VAL A 1 313 ? 21.271 -4.557 1.168 1.00 76.69 313 VAL A C 1
ATOM 2518 O O . VAL A 1 313 ? 22.173 -3.720 1.211 1.00 76.69 313 VAL A O 1
ATOM 2521 N N . SER A 1 314 ? 20.884 -5.111 0.018 1.00 71.69 314 SER A N 1
ATOM 2522 C CA . SER A 1 314 ? 21.320 -4.623 -1.292 1.00 71.69 314 SER A CA 1
ATOM 2523 C C . SER A 1 314 ? 20.110 -4.285 -2.154 1.00 71.69 314 SER A C 1
ATOM 2525 O O . SER A 1 314 ? 19.300 -5.159 -2.453 1.00 71.69 314 SER A O 1
ATOM 2527 N N . TYR A 1 315 ? 19.994 -3.015 -2.546 1.00 62.78 315 TYR A N 1
ATOM 2528 C CA . TYR A 1 315 ? 18.908 -2.521 -3.400 1.00 62.78 315 TYR A CA 1
ATOM 2529 C C . TYR A 1 315 ? 19.268 -2.519 -4.894 1.00 62.78 315 TYR A C 1
ATOM 2531 O O . TYR A 1 315 ? 18.390 -2.355 -5.739 1.00 62.78 315 TYR A O 1
ATOM 2539 N N . ASP A 1 316 ? 20.548 -2.694 -5.235 1.00 56.78 316 ASP A N 1
ATOM 2540 C CA . ASP A 1 316 ? 21.054 -2.650 -6.607 1.00 56.78 316 ASP A CA 1
ATOM 2541 C C . ASP A 1 316 ? 21.443 -4.062 -7.078 1.00 56.78 316 ASP A C 1
ATOM 2543 O O . ASP A 1 316 ? 22.295 -4.727 -6.487 1.00 56.78 316 ASP A O 1
ATOM 2547 N N . TYR A 1 317 ? 20.843 -4.521 -8.182 1.00 54.47 317 TYR A N 1
ATOM 2548 C CA . TYR A 1 317 ? 21.121 -5.833 -8.782 1.00 54.47 317 TYR A CA 1
ATOM 2549 C C . TYR A 1 317 ? 22.582 -6.014 -9.214 1.00 54.47 317 TYR A C 1
ATOM 2551 O O . TYR A 1 317 ? 23.016 -7.148 -9.426 1.00 54.47 317 TYR A O 1
ATOM 2559 N N . SER A 1 318 ? 23.346 -4.927 -9.350 1.00 61.09 318 SER A N 1
ATOM 2560 C CA . SER A 1 318 ? 24.740 -4.979 -9.778 1.00 61.09 318 SER A CA 1
ATOM 2561 C C . SER A 1 318 ? 25.706 -5.482 -8.700 1.00 61.09 318 SER A C 1
ATOM 2563 O O . SER A 1 318 ? 26.758 -6.004 -9.066 1.00 61.09 318 SER A O 1
ATOM 2565 N N . TYR A 1 319 ? 25.375 -5.398 -7.407 1.00 72.25 319 TYR A N 1
ATOM 2566 C CA . TYR A 1 319 ? 26.231 -5.866 -6.309 1.00 72.25 319 TYR A CA 1
ATOM 2567 C C . TYR A 1 319 ? 25.414 -6.628 -5.261 1.00 72.25 319 TYR A C 1
ATOM 2569 O O . TYR A 1 319 ? 24.421 -6.133 -4.746 1.00 72.25 319 TYR A O 1
ATOM 2577 N N . GLN A 1 320 ? 25.855 -7.830 -4.901 1.00 77.06 320 GLN A N 1
ATOM 2578 C CA . GLN A 1 320 ? 25.212 -8.675 -3.893 1.00 77.06 320 GLN A CA 1
ATOM 2579 C C . GLN A 1 320 ? 26.078 -8.758 -2.632 1.00 77.06 320 GLN A C 1
ATOM 2581 O O . GLN A 1 320 ? 27.300 -8.565 -2.684 1.00 77.06 320 GLN A O 1
ATOM 2586 N N . ILE A 1 321 ? 25.450 -9.044 -1.488 1.00 81.94 321 ILE A N 1
ATOM 2587 C CA . ILE A 1 321 ? 26.175 -9.298 -0.241 1.00 81.94 321 ILE A CA 1
ATOM 2588 C C . ILE A 1 321 ? 26.812 -10.689 -0.339 1.00 81.94 321 ILE A C 1
ATOM 2590 O O . ILE A 1 321 ? 26.130 -11.708 -0.371 1.00 81.94 321 ILE A O 1
ATOM 2594 N N . MET A 1 322 ? 28.141 -10.727 -0.387 1.00 79.31 322 MET A N 1
ATOM 2595 C CA . MET A 1 322 ? 28.930 -11.954 -0.533 1.00 79.31 322 MET A CA 1
ATOM 2596 C C . MET A 1 322 ? 29.344 -12.559 0.810 1.00 79.31 322 MET A C 1
ATOM 2598 O O . MET A 1 322 ? 29.559 -13.767 0.905 1.00 79.31 322 MET A O 1
ATOM 2602 N N . ASP A 1 323 ? 29.549 -11.718 1.824 1.00 85.25 323 ASP A N 1
ATOM 2603 C CA . ASP A 1 323 ? 29.944 -12.135 3.171 1.00 85.25 323 ASP A CA 1
ATOM 2604 C C . ASP A 1 323 ? 29.498 -11.078 4.181 1.00 85.25 323 ASP A C 1
ATOM 2606 O O . ASP A 1 323 ? 29.666 -9.879 3.939 1.00 85.25 323 ASP A O 1
ATOM 2610 N N . PHE A 1 324 ? 28.989 -11.522 5.325 1.00 87.69 324 PHE A N 1
ATOM 2611 C CA . PHE A 1 324 ? 28.645 -10.660 6.449 1.00 87.69 324 PHE A CA 1
ATOM 2612 C C . PHE A 1 324 ? 29.286 -11.220 7.719 1.00 87.69 324 PHE A C 1
ATOM 2614 O O . PHE A 1 324 ? 29.053 -12.363 8.109 1.00 87.69 324 PHE A O 1
ATOM 2621 N N . VAL A 1 325 ? 30.141 -10.419 8.354 1.00 87.19 325 VAL A N 1
ATOM 2622 C CA . VAL A 1 325 ? 30.820 -10.759 9.605 1.00 87.19 325 VAL A CA 1
ATOM 2623 C C . VAL A 1 325 ? 30.300 -9.854 10.712 1.00 87.19 325 VAL A C 1
ATOM 2625 O O . VAL A 1 325 ? 30.516 -8.645 10.671 1.00 87.19 325 VAL A O 1
ATOM 2628 N N . TRP A 1 326 ? 29.693 -10.457 11.728 1.00 87.12 326 TRP A N 1
ATOM 2629 C CA . TRP A 1 326 ? 29.169 -9.805 12.923 1.00 87.12 326 TRP A CA 1
ATOM 2630 C C . TRP A 1 326 ? 30.014 -10.181 14.143 1.00 87.12 326 TRP A C 1
ATOM 2632 O O . TRP A 1 326 ? 30.176 -11.365 14.454 1.00 87.12 326 TRP A O 1
ATOM 2642 N N . ASN A 1 327 ? 30.624 -9.199 14.814 1.00 86.00 327 ASN A N 1
ATOM 2643 C CA . ASN A 1 327 ? 31.503 -9.416 15.973 1.00 86.00 327 ASN A CA 1
ATOM 2644 C C . ASN A 1 327 ? 32.590 -10.494 15.733 1.00 86.00 327 ASN A C 1
ATOM 2646 O O . ASN A 1 327 ? 32.846 -11.385 16.549 1.00 86.00 327 ASN A O 1
ATOM 2650 N N . GLY A 1 328 ? 33.198 -10.473 14.542 1.00 82.19 328 GLY A N 1
ATOM 2651 C CA . GLY A 1 328 ? 34.218 -11.446 14.132 1.00 82.19 328 GLY A CA 1
ATOM 2652 C C . GLY A 1 328 ? 33.702 -12.859 13.817 1.00 82.19 328 GLY A C 1
ATOM 2653 O O . GLY A 1 328 ? 34.520 -13.767 13.637 1.00 82.19 328 GLY A O 1
ATOM 2654 N N . THR A 1 329 ? 32.384 -13.052 13.740 1.00 83.12 329 THR A N 1
ATOM 2655 C CA . THR A 1 329 ? 31.726 -14.310 13.362 1.00 83.12 329 THR A CA 1
ATOM 2656 C C . THR A 1 329 ? 31.018 -14.142 12.021 1.00 83.12 329 THR A C 1
ATOM 2658 O O . THR A 1 329 ? 30.271 -13.190 11.843 1.00 83.12 329 THR A O 1
ATOM 2661 N N . ASN A 1 330 ? 31.240 -15.051 11.070 1.00 83.69 330 ASN A N 1
ATOM 2662 C CA . ASN A 1 330 ? 30.513 -15.025 9.798 1.00 83.69 330 ASN A CA 1
ATOM 2663 C C . ASN A 1 330 ? 29.060 -15.466 10.011 1.00 83.69 330 ASN A C 1
ATOM 2665 O O . ASN A 1 330 ? 28.827 -16.522 10.607 1.00 83.69 330 ASN A O 1
ATOM 2669 N N . ILE A 1 331 ? 28.132 -14.674 9.485 1.00 80.31 331 ILE A N 1
ATOM 2670 C CA . ILE A 1 331 ? 26.714 -15.006 9.347 1.00 80.31 331 ILE A CA 1
ATOM 2671 C C . ILE A 1 331 ? 26.558 -15.986 8.173 1.00 80.31 331 ILE A C 1
ATOM 2673 O O . ILE A 1 331 ? 27.323 -15.927 7.205 1.00 80.31 331 ILE A O 1
ATOM 2677 N N . ASP A 1 332 ? 25.646 -16.956 8.286 1.00 69.06 332 ASP A N 1
ATOM 2678 C CA . ASP A 1 332 ? 25.424 -17.940 7.220 1.00 69.06 332 ASP A CA 1
ATOM 2679 C C . ASP A 1 332 ? 24.872 -17.230 5.971 1.00 69.06 332 ASP A C 1
ATOM 2681 O O . ASP A 1 332 ? 23.941 -16.441 6.100 1.00 69.06 332 ASP A O 1
ATOM 2685 N N . PRO A 1 333 ? 25.393 -17.503 4.761 1.00 58.66 333 PRO A N 1
ATOM 2686 C CA . PRO A 1 333 ? 24.851 -16.959 3.519 1.00 58.66 333 PRO A CA 1
ATOM 2687 C C . PRO A 1 333 ? 23.350 -17.162 3.291 1.00 58.66 333 PRO A C 1
ATOM 2689 O O . PRO A 1 333 ? 22.755 -16.387 2.548 1.00 58.66 333 PRO A O 1
ATOM 2692 N N . ALA A 1 334 ? 22.739 -18.188 3.893 1.00 57.75 334 ALA A N 1
ATOM 2693 C CA . ALA A 1 334 ? 21.287 -18.379 3.847 1.00 57.75 334 ALA A CA 1
ATOM 2694 C C . ALA A 1 334 ? 20.507 -17.335 4.669 1.00 57.75 334 ALA A C 1
ATOM 2696 O O . ALA A 1 334 ? 19.365 -17.038 4.326 1.00 57.75 334 ALA A O 1
ATOM 2697 N N . ASP A 1 335 ? 21.154 -16.761 5.683 1.00 61.25 335 ASP A N 1
ATOM 2698 C CA . ASP A 1 335 ? 20.569 -15.871 6.686 1.00 61.25 335 ASP A CA 1
ATOM 2699 C C . ASP A 1 335 ? 21.036 -14.412 6.473 1.00 61.25 335 ASP A C 1
ATOM 2701 O O . ASP A 1 335 ? 20.706 -13.529 7.250 1.00 61.25 335 ASP A O 1
ATOM 2705 N N . ILE A 1 336 ? 21.809 -14.120 5.412 1.00 62.00 336 ILE A N 1
ATOM 2706 C CA . ILE A 1 336 ? 22.318 -12.764 5.101 1.00 62.00 336 ILE A CA 1
ATOM 2707 C C . ILE A 1 336 ? 21.186 -11.753 4.850 1.00 62.00 336 ILE A C 1
ATOM 2709 O O . ILE A 1 336 ? 21.392 -10.556 5.033 1.00 62.00 336 ILE A O 1
ATOM 2713 N N . ASN A 1 337 ? 20.004 -12.233 4.455 1.00 58.97 337 ASN A N 1
ATOM 2714 C CA . ASN A 1 337 ? 18.807 -11.410 4.275 1.00 58.97 337 ASN A CA 1
ATOM 2715 C C . ASN A 1 337 ? 17.942 -11.323 5.549 1.00 58.97 337 ASN A C 1
ATOM 2717 O O . ASN A 1 337 ? 16.895 -10.681 5.514 1.00 58.97 337 ASN A O 1
ATOM 2721 N N . GLU A 1 338 ? 18.331 -11.987 6.642 1.00 64.12 338 GLU A N 1
ATOM 2722 C CA . GLU A 1 338 ? 17.664 -11.889 7.943 1.00 64.12 338 GLU A CA 1
ATOM 2723 C C . GLU A 1 338 ? 18.351 -10.808 8.795 1.00 64.12 338 GLU A C 1
ATOM 2725 O O . GLU A 1 338 ? 19.578 -10.678 8.810 1.00 64.12 338 GLU A O 1
ATOM 2730 N N . CYS A 1 339 ? 17.553 -9.999 9.491 1.00 80.12 339 CYS A N 1
ATOM 2731 C CA . CYS A 1 339 ? 18.056 -8.964 10.389 1.00 80.12 339 CYS A CA 1
ATOM 2732 C C . CYS A 1 339 ? 18.557 -9.572 11.706 1.00 80.12 339 CYS A C 1
ATOM 2734 O O . CYS A 1 339 ? 18.042 -10.582 12.185 1.00 80.12 339 CYS A O 1
ATOM 2736 N N . ILE A 1 340 ? 19.563 -8.942 12.307 1.00 84.06 340 ILE A N 1
ATOM 2737 C CA . ILE A 1 340 ? 20.108 -9.315 13.611 1.00 84.06 340 ILE A CA 1
ATOM 2738 C C . ILE A 1 340 ? 19.388 -8.501 14.685 1.00 84.06 340 ILE A C 1
ATOM 2740 O O . ILE A 1 340 ? 19.549 -7.284 14.724 1.00 84.06 340 ILE A O 1
ATOM 2744 N N . GLY A 1 341 ? 18.645 -9.172 15.563 1.00 82.56 341 GLY A N 1
ATOM 2745 C CA . GLY A 1 341 ? 18.060 -8.546 16.749 1.00 82.56 341 GLY A CA 1
ATOM 2746 C C . GLY A 1 341 ? 19.125 -8.178 17.784 1.00 82.56 341 GLY A C 1
ATOM 2747 O O . GLY A 1 341 ? 20.086 -8.926 17.989 1.00 82.56 341 GLY A O 1
ATOM 2748 N N . LEU A 1 342 ? 18.941 -7.023 18.411 1.00 81.81 342 LEU A N 1
ATOM 2749 C CA . LEU A 1 342 ? 19.771 -6.440 19.454 1.00 81.81 342 LEU A CA 1
ATOM 2750 C C . LEU A 1 342 ? 18.875 -6.055 20.625 1.00 81.81 342 LEU A C 1
ATOM 2752 O O . LEU A 1 342 ? 17.866 -5.370 20.449 1.00 81.81 342 LEU A O 1
ATOM 2756 N N . ASP A 1 343 ? 19.262 -6.502 21.813 1.00 81.31 343 ASP A N 1
ATOM 2757 C CA . ASP A 1 343 ? 18.524 -6.213 23.038 1.00 81.31 343 ASP A CA 1
ATOM 2758 C C . ASP A 1 343 ? 18.927 -4.844 23.614 1.00 81.31 343 ASP A C 1
ATOM 2760 O O . ASP A 1 343 ? 20.023 -4.329 23.360 1.00 81.31 343 ASP A O 1
ATOM 2764 N N . ILE A 1 344 ? 18.057 -4.277 24.453 1.00 75.62 344 ILE A N 1
ATOM 2765 C CA . ILE A 1 344 ? 18.325 -3.034 25.190 1.00 75.62 344 ILE A CA 1
ATOM 2766 C C . ILE A 1 344 ? 19.641 -3.165 25.977 1.00 75.62 344 ILE A C 1
ATOM 2768 O O . ILE A 1 344 ? 19.887 -4.144 26.690 1.00 75.62 344 ILE A O 1
ATOM 2772 N N . GLY A 1 345 ? 20.503 -2.159 25.856 1.00 74.25 345 GLY A N 1
ATOM 2773 C CA . GLY A 1 345 ? 21.818 -2.086 26.485 1.00 74.25 345 GLY A CA 1
ATOM 2774 C C . GLY A 1 345 ? 22.934 -2.815 25.730 1.00 74.25 345 GLY A C 1
ATOM 2775 O O . GLY A 1 345 ? 24.096 -2.727 26.149 1.00 74.25 345 GLY A O 1
ATOM 2776 N N . GLU A 1 346 ? 22.641 -3.514 24.628 1.00 78.25 346 GLU A N 1
ATOM 2777 C CA . GLU A 1 346 ? 23.683 -4.032 23.740 1.00 78.25 346 GLU A CA 1
ATOM 2778 C C . GLU A 1 346 ? 24.310 -2.904 22.915 1.00 78.25 346 GLU A C 1
ATOM 2780 O O . GLU A 1 346 ? 23.654 -1.956 22.507 1.00 78.25 346 GLU A O 1
ATOM 2785 N N . ILE A 1 347 ? 25.613 -3.000 22.662 1.00 76.94 347 ILE A N 1
ATOM 2786 C CA . ILE A 1 347 ? 26.313 -2.101 21.738 1.00 76.94 347 ILE A CA 1
ATOM 2787 C C . ILE A 1 347 ? 26.390 -2.764 20.369 1.00 76.94 347 ILE A C 1
ATOM 2789 O O . ILE A 1 347 ? 26.633 -3.972 20.284 1.00 76.94 347 ILE A O 1
ATOM 2793 N N . VAL A 1 348 ? 26.272 -1.981 19.294 1.00 76.44 348 VAL A N 1
ATOM 2794 C CA . VAL A 1 348 ? 26.540 -2.485 17.942 1.00 76.44 348 VAL A CA 1
ATOM 2795 C C . VAL A 1 348 ? 28.022 -2.888 17.869 1.00 76.44 348 VAL A C 1
ATOM 2797 O O . VAL A 1 348 ? 28.908 -2.030 17.941 1.00 76.44 348 VAL A O 1
ATOM 2800 N N . PRO A 1 349 ? 28.345 -4.189 17.748 1.00 81.19 349 PRO A N 1
ATOM 2801 C CA . PRO A 1 349 ? 29.723 -4.638 17.715 1.00 81.19 349 PRO A CA 1
ATOM 2802 C C . PRO A 1 349 ? 30.372 -4.264 16.380 1.00 81.19 349 PRO A C 1
ATOM 2804 O O . PRO A 1 349 ? 29.718 -3.889 15.407 1.00 81.19 349 PRO A O 1
ATOM 2807 N N . SER A 1 350 ? 31.688 -4.454 16.273 1.00 85.06 350 SER A N 1
ATOM 2808 C CA . SER A 1 350 ? 32.351 -4.323 14.973 1.00 85.06 350 SER A CA 1
ATOM 2809 C C . SER A 1 350 ? 31.761 -5.305 13.955 1.00 85.06 350 SER A C 1
ATOM 2811 O O . SER A 1 350 ? 31.670 -6.508 14.242 1.00 85.06 350 SER A O 1
ATOM 2813 N N . PHE A 1 351 ? 31.465 -4.822 12.753 1.00 87.75 351 PHE A N 1
ATOM 2814 C CA . PHE A 1 351 ? 30.964 -5.648 11.663 1.00 87.75 351 PHE A CA 1
ATOM 2815 C C . PHE A 1 351 ? 31.650 -5.313 10.338 1.00 87.75 351 PHE A C 1
ATOM 2817 O O . PHE A 1 351 ? 32.182 -4.218 10.137 1.00 87.75 351 PHE A O 1
ATOM 2824 N N . SER A 1 352 ? 31.644 -6.278 9.420 1.00 89.31 352 SER A N 1
ATOM 2825 C CA . SER A 1 352 ? 32.082 -6.054 8.045 1.00 89.31 352 SER A CA 1
ATOM 2826 C C . SER A 1 352 ? 31.157 -6.733 7.047 1.00 89.31 352 SER A C 1
ATOM 2828 O O . SER A 1 352 ? 30.897 -7.930 7.177 1.00 89.31 352 SER A O 1
ATOM 2830 N N . ILE A 1 353 ? 30.725 -5.995 6.028 1.00 87.94 353 ILE A N 1
ATOM 2831 C CA . ILE A 1 353 ? 29.873 -6.494 4.946 1.00 87.94 353 ILE A CA 1
ATOM 2832 C C . ILE A 1 353 ? 30.668 -6.408 3.645 1.00 87.94 353 ILE A C 1
ATOM 2834 O O . ILE A 1 353 ? 31.186 -5.350 3.286 1.00 87.94 353 ILE A O 1
ATOM 2838 N N . THR A 1 354 ? 30.802 -7.528 2.942 1.00 87.06 354 THR A N 1
ATOM 2839 C CA . THR A 1 354 ? 31.499 -7.597 1.657 1.00 87.06 354 THR A CA 1
ATOM 2840 C C . THR A 1 354 ? 30.491 -7.649 0.526 1.00 87.06 354 THR A C 1
ATOM 2842 O O . THR A 1 354 ? 29.768 -8.629 0.388 1.00 87.06 354 THR A O 1
ATOM 2845 N N . TYR A 1 355 ? 30.508 -6.626 -0.317 1.00 84.19 355 TYR A N 1
ATOM 2846 C CA . TYR A 1 355 ? 29.728 -6.535 -1.540 1.00 84.19 355 TYR A CA 1
ATOM 2847 C C . TYR A 1 355 ? 30.580 -6.963 -2.728 1.00 84.19 355 TYR A C 1
ATOM 2849 O O . TYR A 1 355 ? 31.754 -6.594 -2.837 1.00 84.19 355 TYR A O 1
ATOM 2857 N N . GLY A 1 356 ? 30.001 -7.734 -3.633 1.00 75.88 356 GLY A N 1
ATOM 2858 C CA . GLY A 1 356 ? 30.659 -8.174 -4.854 1.00 75.88 356 GLY A CA 1
ATOM 2859 C C . GLY A 1 356 ? 29.649 -8.324 -5.973 1.00 75.88 356 GLY A C 1
ATOM 2860 O O . GLY A 1 356 ? 28.474 -8.580 -5.729 1.00 75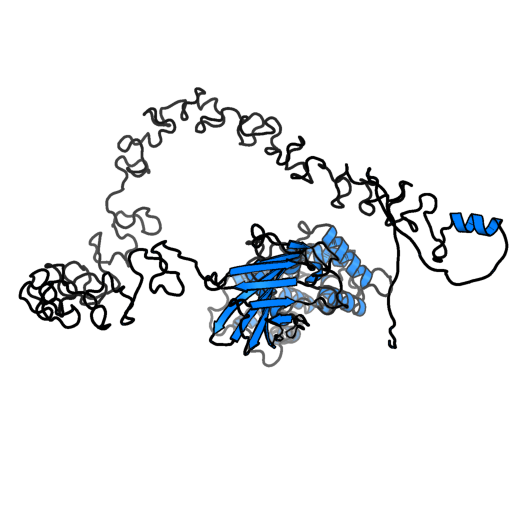.88 356 GLY A O 1
ATOM 2861 N N . GLN A 1 357 ? 30.109 -8.156 -7.205 1.00 69.88 357 GLN A N 1
ATOM 2862 C CA . GLN A 1 357 ? 29.345 -8.643 -8.345 1.00 69.88 357 GLN A CA 1
ATOM 2863 C C . GLN A 1 357 ? 29.584 -10.147 -8.393 1.00 69.88 357 GLN A C 1
ATOM 2865 O O . GLN A 1 357 ? 30.737 -10.593 -8.310 1.00 69.88 357 GLN A O 1
ATOM 2870 N N . GLU A 1 358 ? 28.524 -10.943 -8.479 1.00 60.25 358 GLU A N 1
ATOM 2871 C CA . GLU A 1 358 ? 28.701 -12.359 -8.756 1.00 60.25 358 GLU A CA 1
ATOM 2872 C C . GLU A 1 358 ? 29.237 -12.503 -10.186 1.00 60.25 358 GLU A C 1
ATOM 2874 O O . GLU A 1 358 ? 28.501 -12.629 -11.163 1.00 60.25 358 GLU A O 1
ATOM 2879 N N . THR A 1 359 ? 30.563 -12.482 -10.315 1.00 56.16 359 THR A N 1
ATOM 2880 C CA . THR A 1 359 ? 31.215 -12.841 -11.569 1.00 56.16 359 THR A CA 1
ATOM 2881 C C . THR A 1 359 ? 30.785 -14.281 -11.874 1.00 56.16 359 THR A C 1
ATOM 2883 O O . THR A 1 359 ? 31.125 -15.200 -11.122 1.00 56.16 359 THR A O 1
ATOM 2886 N N . ASN A 1 360 ? 30.033 -14.481 -12.962 1.00 60.38 360 ASN A N 1
ATOM 2887 C CA . ASN A 1 360 ? 29.396 -15.731 -13.427 1.00 60.38 360 ASN A CA 1
ATOM 2888 C C . ASN A 1 360 ? 27.916 -15.985 -13.057 1.00 60.38 360 ASN A C 1
ATOM 2890 O O . ASN A 1 360 ? 27.523 -17.154 -12.986 1.00 60.38 360 ASN A O 1
ATOM 2894 N N . VAL A 1 361 ? 27.091 -14.951 -12.871 1.00 64.44 361 VAL A N 1
ATOM 2895 C CA . VAL A 1 361 ? 25.631 -15.118 -13.011 1.00 64.44 361 VAL A CA 1
ATOM 2896 C C . VAL A 1 361 ? 25.259 -15.024 -14.484 1.00 64.44 361 VAL A C 1
ATOM 2898 O O . VAL A 1 361 ? 25.727 -14.137 -15.193 1.00 64.44 361 VAL A O 1
ATOM 2901 N N . ASP A 1 362 ? 24.455 -15.984 -14.911 1.00 75.75 362 ASP A N 1
ATOM 2902 C CA . ASP A 1 362 ? 23.853 -16.123 -16.233 1.00 75.75 362 ASP A CA 1
ATOM 2903 C C . ASP A 1 362 ? 22.346 -16.254 -15.951 1.00 75.75 362 ASP A C 1
ATOM 2905 O O . ASP A 1 362 ? 21.872 -17.319 -15.528 1.00 75.75 362 ASP A O 1
ATOM 2909 N N . TYR A 1 363 ? 21.639 -15.117 -15.964 1.00 80.00 363 TYR A N 1
ATOM 2910 C CA . TYR A 1 363 ? 20.261 -15.016 -15.461 1.00 80.00 363 TYR A CA 1
ATOM 2911 C C . TYR A 1 363 ? 19.278 -15.802 -16.326 1.00 80.00 363 TYR A C 1
ATOM 2913 O O . TYR A 1 363 ? 18.378 -16.467 -15.799 1.00 80.00 363 TYR A O 1
ATOM 2921 N N . ASP A 1 364 ? 19.457 -15.767 -17.638 1.00 78.81 364 ASP A N 1
ATOM 2922 C CA . ASP A 1 364 ? 18.561 -16.398 -18.598 1.00 78.81 364 ASP A CA 1
ATOM 2923 C C . ASP A 1 364 ? 19.059 -17.773 -19.093 1.00 78.81 364 ASP A C 1
ATOM 2925 O O . ASP A 1 364 ? 18.287 -18.542 -19.678 1.00 78.81 364 ASP A O 1
ATOM 2929 N N . ASN A 1 365 ? 20.263 -18.181 -18.681 1.00 83.31 365 ASN A N 1
ATOM 2930 C CA . ASN A 1 365 ? 20.909 -19.464 -18.969 1.00 83.31 365 ASN A CA 1
ATOM 2931 C C . ASN A 1 365 ? 21.251 -19.672 -20.454 1.00 83.31 365 ASN A C 1
ATOM 2933 O O . ASN A 1 365 ? 21.193 -20.815 -20.946 1.00 83.31 365 ASN A O 1
ATOM 2937 N N . ASP A 1 366 ? 21.606 -18.609 -21.172 1.00 84.00 366 ASP A N 1
ATOM 2938 C CA . ASP A 1 366 ? 22.032 -18.669 -22.574 1.00 84.00 366 ASP A CA 1
ATOM 2939 C C . ASP A 1 366 ? 23.516 -19.094 -22.738 1.00 84.00 366 ASP A C 1
ATOM 2941 O O . ASP A 1 366 ? 23.940 -19.601 -23.792 1.00 84.00 366 ASP A O 1
ATOM 2945 N N . GLY A 1 367 ? 24.283 -19.045 -21.643 1.00 85.06 367 GLY A N 1
ATOM 2946 C CA . GLY A 1 367 ? 25.693 -19.414 -21.567 1.00 85.06 367 GLY A CA 1
ATOM 2947 C C . GLY A 1 367 ? 26.679 -18.250 -21.701 1.00 85.06 367 GLY A C 1
ATOM 2948 O O . GLY A 1 367 ? 27.891 -18.517 -21.782 1.00 85.06 367 GLY A O 1
ATOM 2949 N N . VAL A 1 368 ? 26.196 -17.012 -21.729 1.00 82.75 368 VAL A N 1
ATOM 2950 C CA . VAL A 1 368 ? 26.941 -15.766 -21.555 1.00 82.75 368 VAL A CA 1
ATOM 2951 C C . VAL A 1 368 ? 26.657 -15.250 -20.142 1.00 82.75 368 VAL A C 1
ATOM 2953 O O . VAL A 1 368 ? 25.585 -15.418 -19.585 1.00 82.75 368 VAL A O 1
ATOM 2956 N N . ASN A 1 369 ? 27.680 -14.721 -19.477 1.00 78.75 369 ASN A N 1
ATOM 2957 C CA . ASN A 1 369 ? 27.474 -14.149 -18.150 1.00 78.75 369 ASN A CA 1
ATOM 2958 C C . ASN A 1 369 ? 26.897 -12.744 -18.314 1.00 78.75 369 ASN A C 1
ATOM 2960 O O . ASN A 1 369 ? 27.367 -12.021 -19.188 1.00 78.75 369 ASN A O 1
ATOM 2964 N N . ASN A 1 370 ? 26.042 -12.305 -17.394 1.00 74.94 370 ASN A N 1
ATOM 2965 C CA . ASN A 1 370 ? 25.385 -10.995 -17.438 1.00 74.94 370 ASN A CA 1
ATOM 2966 C C . ASN A 1 370 ? 26.344 -9.800 -17.646 1.00 74.94 370 ASN A C 1
ATOM 2968 O O . ASN A 1 370 ? 25.955 -8.787 -18.207 1.00 74.94 370 ASN A O 1
ATOM 2972 N N . GLU A 1 371 ? 27.597 -9.883 -17.174 1.00 73.00 371 GLU A N 1
ATOM 2973 C CA . GLU A 1 371 ? 28.612 -8.825 -17.363 1.00 73.00 371 GLU A CA 1
ATOM 2974 C C . GLU A 1 371 ? 29.104 -8.694 -18.816 1.00 73.00 371 GLU A C 1
ATOM 2976 O O . GLU A 1 371 ? 29.585 -7.635 -19.220 1.00 73.00 371 GLU A O 1
ATOM 2981 N N . ASP A 1 372 ? 29.025 -9.784 -19.576 1.00 82.25 372 ASP A N 1
ATOM 2982 C CA . ASP A 1 372 ? 29.424 -9.888 -20.979 1.00 82.25 372 ASP A CA 1
ATOM 2983 C C . ASP A 1 372 ? 28.198 -9.964 -21.915 1.00 82.25 372 ASP A C 1
ATOM 2985 O O . ASP A 1 372 ? 28.373 -10.124 -23.125 1.00 82.25 372 ASP A O 1
ATOM 2989 N N . ASP A 1 373 ? 26.988 -9.864 -21.357 1.00 84.94 373 ASP A N 1
ATOM 2990 C CA . ASP A 1 373 ? 25.713 -10.024 -22.045 1.00 84.94 373 ASP A CA 1
ATOM 2991 C C . ASP A 1 373 ? 25.005 -8.672 -22.212 1.00 84.94 373 ASP A C 1
ATOM 2993 O O . ASP A 1 373 ? 24.754 -7.953 -21.242 1.00 84.94 373 ASP A O 1
ATOM 2997 N N . ALA A 1 374 ? 24.694 -8.311 -23.457 1.00 87.12 374 ALA A N 1
ATOM 2998 C CA . ALA A 1 374 ? 23.942 -7.096 -23.762 1.00 87.12 374 ALA A CA 1
ATOM 2999 C C . ALA A 1 374 ? 22.444 -7.217 -23.412 1.00 87.12 374 ALA A C 1
ATOM 3001 O O . ALA A 1 374 ? 21.796 -6.192 -23.191 1.00 87.12 374 ALA A O 1
ATOM 3002 N N . PHE A 1 375 ? 21.914 -8.441 -23.299 1.00 88.06 375 PHE A N 1
ATOM 3003 C CA . PHE A 1 375 ? 20.509 -8.736 -23.015 1.00 88.06 375 PHE A CA 1
ATOM 3004 C C . PHE A 1 375 ? 20.353 -9.781 -21.894 1.00 88.06 375 PHE A C 1
ATOM 3006 O O . PHE A 1 375 ? 19.792 -10.841 -22.135 1.00 88.06 375 PHE A O 1
ATOM 3013 N N . PRO A 1 376 ? 20.708 -9.464 -20.630 1.00 83.69 376 PRO A N 1
ATOM 3014 C CA . PRO A 1 376 ? 20.809 -10.441 -19.528 1.00 83.69 376 PRO A CA 1
ATOM 3015 C C . PRO A 1 376 ? 19.512 -11.154 -19.092 1.00 83.69 376 PRO A C 1
ATOM 3017 O O . PRO A 1 376 ? 19.488 -11.821 -18.058 1.00 83.69 376 PRO A O 1
ATOM 3020 N N . TYR A 1 377 ? 18.397 -10.925 -19.781 1.00 83.88 377 TYR A N 1
ATOM 3021 C CA . TYR A 1 377 ? 17.095 -11.526 -19.492 1.00 83.88 377 TYR A CA 1
ATOM 3022 C C . TYR A 1 377 ? 16.444 -12.151 -20.733 1.00 83.88 377 TYR A C 1
ATOM 3024 O O . TYR A 1 377 ? 15.344 -12.705 -20.616 1.00 83.88 377 TYR A O 1
ATOM 3032 N N . ASP A 1 378 ? 17.068 -12.037 -21.908 1.00 84.44 378 ASP A N 1
ATOM 3033 C CA . ASP A 1 378 ? 16.583 -12.637 -23.144 1.00 84.44 378 ASP A CA 1
ATOM 3034 C C . ASP A 1 378 ? 17.522 -13.776 -23.558 1.00 84.44 378 ASP A C 1
ATOM 3036 O O . ASP A 1 378 ? 18.495 -13.545 -24.268 1.00 84.44 378 ASP A O 1
ATOM 3040 N N . PRO A 1 379 ? 17.169 -15.042 -23.266 1.00 90.19 379 PRO A N 1
ATOM 3041 C CA . PRO A 1 379 ? 18.043 -16.179 -23.540 1.00 90.19 379 PRO A CA 1
ATOM 3042 C C . PRO A 1 379 ? 18.253 -16.461 -25.031 1.00 90.19 379 PRO A C 1
ATOM 3044 O O . PRO A 1 379 ? 18.855 -17.478 -25.406 1.00 90.19 379 PRO A O 1
ATOM 3047 N N . SER A 1 380 ? 17.627 -15.672 -25.905 1.00 90.25 380 SER A N 1
ATOM 3048 C CA . SER A 1 380 ? 17.855 -15.744 -27.331 1.00 90.25 380 SER A CA 1
ATOM 3049 C C . SER A 1 380 ? 18.926 -14.780 -27.811 1.00 90.25 380 SER A C 1
ATOM 3051 O O . SER A 1 380 ? 19.538 -15.131 -28.810 1.00 90.25 380 SER A O 1
ATOM 3053 N N . GLU A 1 381 ? 19.190 -13.664 -27.135 1.00 89.88 381 GLU A N 1
ATOM 3054 C CA . GLU A 1 381 ? 20.079 -12.582 -27.573 1.00 89.88 381 GLU A CA 1
ATOM 3055 C C . GLU A 1 381 ? 21.236 -12.413 -26.587 1.00 89.88 381 GLU A C 1
ATOM 3057 O O . GLU A 1 381 ? 21.015 -12.433 -25.391 1.00 89.88 381 GLU A O 1
ATOM 3062 N N . SER A 1 382 ? 22.464 -12.207 -27.073 1.00 90.50 382 SER A N 1
ATOM 3063 C CA . SER A 1 382 ? 23.624 -12.060 -26.172 1.00 90.50 382 SER A CA 1
ATOM 3064 C C . SER A 1 382 ? 24.610 -10.957 -26.577 1.00 90.50 382 SER A C 1
ATOM 3066 O O . SER A 1 382 ? 25.632 -10.741 -25.923 1.00 90.50 382 SER A O 1
ATOM 3068 N N . MET A 1 383 ? 24.404 -10.334 -27.739 1.00 91.44 383 MET A N 1
ATOM 3069 C CA . MET A 1 383 ? 25.308 -9.350 -28.336 1.00 91.44 383 MET A CA 1
ATOM 3070 C C . MET A 1 383 ? 24.492 -8.257 -29.018 1.00 91.44 383 MET A C 1
ATOM 3072 O O . MET A 1 383 ? 23.512 -8.559 -29.686 1.00 91.44 383 MET A O 1
ATOM 3076 N N . ASP A 1 384 ? 24.948 -7.019 -28.859 1.00 91.88 384 ASP A N 1
ATOM 3077 C CA . ASP A 1 384 ? 24.496 -5.830 -29.582 1.00 91.88 384 ASP A CA 1
ATOM 3078 C C . ASP A 1 384 ? 25.758 -5.164 -30.154 1.00 91.88 384 ASP A C 1
ATOM 3080 O O . ASP A 1 384 ? 26.532 -4.511 -29.438 1.00 91.88 384 ASP A O 1
ATOM 3084 N N . THR A 1 385 ? 26.079 -5.471 -31.410 1.00 94.06 385 THR A N 1
ATOM 3085 C CA . THR A 1 385 ? 27.369 -5.116 -32.012 1.00 94.06 385 THR A CA 1
ATOM 3086 C C . THR A 1 385 ? 27.480 -3.619 -32.329 1.00 94.06 385 THR A C 1
ATOM 3088 O O . THR A 1 385 ? 28.596 -3.075 -32.287 1.00 94.06 385 THR A O 1
ATOM 3091 N N . ASP A 1 386 ? 26.376 -2.929 -32.613 1.00 90.88 386 ASP A N 1
ATOM 3092 C CA . ASP A 1 386 ? 26.369 -1.508 -32.979 1.00 90.88 386 ASP A CA 1
ATOM 3093 C C . ASP A 1 386 ? 25.721 -0.568 -31.946 1.00 90.88 386 ASP A C 1
ATOM 3095 O O . ASP A 1 386 ? 25.963 0.648 -32.010 1.00 90.88 386 ASP A O 1
ATOM 3099 N N . GLY A 1 387 ? 25.077 -1.120 -30.918 1.00 89.50 387 GLY A N 1
ATOM 3100 C CA . GLY A 1 387 ? 24.612 -0.418 -29.729 1.00 89.50 387 GLY A CA 1
ATOM 3101 C C . GLY A 1 387 ? 23.253 0.255 -29.894 1.00 89.50 387 GLY A C 1
ATOM 3102 O O . GLY A 1 387 ? 23.042 1.298 -29.260 1.00 89.50 387 GLY A O 1
ATOM 3103 N N . ASP A 1 388 ? 22.388 -0.247 -30.774 1.00 89.00 388 ASP A N 1
ATOM 3104 C CA . ASP A 1 388 ? 21.069 0.338 -31.038 1.00 89.00 388 ASP A CA 1
ATOM 3105 C C . ASP A 1 388 ? 19.934 -0.238 -30.171 1.00 89.00 388 ASP A C 1
ATOM 3107 O O . ASP A 1 388 ? 18.827 0.315 -30.151 1.00 89.00 388 ASP A O 1
ATOM 3111 N N . GLY A 1 389 ? 20.238 -1.267 -29.373 1.00 88.25 389 GLY A N 1
ATOM 3112 C CA . GLY A 1 389 ? 19.301 -1.918 -28.465 1.00 88.25 389 GLY A CA 1
ATOM 3113 C C . GLY A 1 389 ? 18.531 -3.092 -29.070 1.00 88.25 389 GLY A C 1
ATOM 3114 O O . GLY A 1 389 ? 17.693 -3.663 -28.367 1.00 88.25 389 GLY A O 1
ATOM 3115 N N . TRP A 1 390 ? 18.803 -3.478 -30.318 1.00 89.44 390 TRP A N 1
ATOM 3116 C CA . TRP A 1 390 ? 18.373 -4.746 -30.902 1.00 89.44 390 TRP A CA 1
ATOM 3117 C C . TRP A 1 390 ? 19.524 -5.752 -30.883 1.00 89.44 390 TRP A C 1
ATOM 3119 O O . TRP A 1 390 ? 20.677 -5.425 -31.132 1.00 89.44 390 TRP A O 1
ATOM 3129 N N . GLY A 1 391 ? 19.230 -7.002 -30.529 1.00 91.12 391 GLY A N 1
ATOM 3130 C CA . GLY A 1 391 ? 20.268 -8.024 -30.475 1.00 91.12 391 GLY A CA 1
ATOM 3131 C C . GLY A 1 391 ? 20.635 -8.561 -31.860 1.00 91.12 391 GLY A C 1
ATOM 3132 O O . GLY A 1 391 ? 19.758 -8.762 -32.707 1.00 91.12 391 GLY A O 1
ATOM 3133 N N . ASP A 1 392 ? 21.928 -8.853 -32.069 1.00 92.62 392 ASP A N 1
ATOM 3134 C CA . ASP A 1 392 ? 22.533 -9.358 -33.321 1.00 92.62 392 ASP A CA 1
ATOM 3135 C C . ASP A 1 392 ? 21.771 -10.556 -33.941 1.00 92.62 392 ASP A C 1
ATOM 3137 O O . ASP A 1 392 ? 21.874 -10.860 -35.134 1.00 92.62 392 ASP A O 1
ATOM 3141 N N . ASN A 1 393 ? 21.058 -11.287 -33.090 1.00 88.56 393 ASN A N 1
ATOM 3142 C CA . ASN A 1 393 ? 19.997 -12.237 -33.361 1.00 88.56 393 ASN A CA 1
ATOM 3143 C C . ASN A 1 393 ? 18.895 -11.943 -34.356 1.00 88.56 393 ASN A C 1
ATOM 3145 O O . ASN A 1 393 ? 18.630 -12.683 -35.317 1.00 88.56 393 ASN A O 1
ATOM 3149 N N . SER A 1 394 ? 18.170 -10.913 -33.950 1.00 89.31 394 SER A N 1
ATOM 3150 C CA . SER A 1 394 ? 16.894 -10.461 -34.464 1.00 89.31 394 SER A CA 1
ATOM 3151 C C . SER A 1 394 ? 17.088 -9.220 -35.321 1.00 89.31 394 SER A C 1
ATOM 3153 O O . SER A 1 394 ? 16.230 -8.933 -36.152 1.00 89.31 394 SER A O 1
ATOM 3155 N N . ASP A 1 395 ? 18.228 -8.553 -35.166 1.00 91.69 395 ASP A N 1
ATOM 3156 C CA . ASP A 1 395 ? 18.668 -7.448 -35.987 1.00 91.69 395 ASP A CA 1
ATOM 3157 C C . ASP A 1 395 ? 19.047 -7.919 -37.409 1.00 91.69 395 ASP A C 1
ATOM 3159 O O . ASP A 1 395 ? 19.901 -8.790 -37.633 1.00 91.69 395 ASP A O 1
ATOM 3163 N N . ALA A 1 396 ? 18.366 -7.350 -38.406 1.00 93.12 396 ALA A N 1
ATOM 3164 C CA . ALA A 1 396 ? 18.639 -7.586 -39.819 1.00 93.12 396 ALA A CA 1
ATOM 3165 C C . ALA A 1 396 ? 19.959 -6.937 -40.293 1.00 93.12 396 ALA A C 1
ATOM 3167 O O . ALA A 1 396 ? 20.577 -7.432 -41.252 1.00 93.12 396 ALA A O 1
ATOM 3168 N N . PHE A 1 397 ? 20.432 -5.893 -39.605 1.00 93.94 397 PHE A N 1
ATOM 3169 C CA . PHE A 1 397 ? 21.670 -5.158 -39.861 1.00 93.94 397 PHE A CA 1
ATOM 3170 C C . PHE A 1 397 ? 22.540 -4.954 -38.596 1.00 93.94 397 PHE A C 1
ATOM 3172 O O . PHE A 1 397 ? 22.882 -3.814 -38.306 1.00 93.94 397 PHE A O 1
ATOM 3179 N N . PRO A 1 398 ? 23.107 -6.029 -37.997 1.00 93.12 398 PRO A N 1
ATOM 3180 C CA . PRO A 1 398 ? 23.861 -5.991 -36.722 1.00 93.12 398 PRO A CA 1
ATOM 3181 C C . PRO A 1 398 ? 25.144 -5.137 -36.657 1.00 93.12 398 PRO A C 1
ATOM 3183 O O . PRO A 1 398 ? 25.981 -5.313 -35.781 1.00 93.12 398 PRO A O 1
ATOM 3186 N N . GLU A 1 399 ? 25.452 -4.338 -37.674 1.00 94.19 399 GLU A N 1
ATOM 3187 C CA . GLU A 1 399 ? 26.647 -3.484 -37.722 1.00 94.19 399 GLU A CA 1
ATOM 3188 C C . GLU A 1 399 ? 26.294 -2.039 -38.133 1.00 94.19 399 GLU A C 1
ATOM 3190 O O . GLU A 1 399 ? 27.195 -1.239 -38.431 1.00 94.19 399 GLU A O 1
ATOM 3195 N N . ASP A 1 400 ? 25.005 -1.721 -38.236 1.00 92.25 400 ASP A N 1
ATOM 3196 C CA . ASP A 1 400 ? 24.466 -0.424 -38.615 1.00 92.25 400 ASP A CA 1
ATOM 3197 C C . ASP A 1 400 ? 23.315 -0.033 -37.686 1.00 92.25 400 ASP A C 1
ATOM 3199 O O . ASP A 1 400 ? 22.160 -0.123 -38.072 1.00 92.25 400 ASP A O 1
ATOM 3203 N N . GLY A 1 401 ? 23.648 0.538 -36.526 1.00 92.69 401 GLY A N 1
ATOM 3204 C CA . GLY A 1 401 ? 22.666 0.941 -35.509 1.00 92.69 401 GLY A CA 1
ATOM 3205 C C . GLY A 1 401 ? 21.738 2.101 -35.895 1.00 92.69 401 GLY A C 1
ATOM 3206 O O . GLY A 1 401 ? 21.273 2.865 -35.048 1.00 92.69 401 GLY A O 1
ATOM 3207 N N . THR A 1 402 ? 21.563 2.345 -37.195 1.00 93.62 402 THR A N 1
ATOM 3208 C CA . THR A 1 402 ? 20.477 3.148 -37.752 1.00 93.62 402 THR A CA 1
ATOM 3209 C C . THR A 1 402 ? 19.409 2.307 -38.453 1.00 93.62 402 THR A C 1
ATOM 3211 O O . THR A 1 402 ? 18.410 2.880 -38.877 1.00 93.62 402 THR A O 1
ATOM 3214 N N . GLU A 1 403 ? 19.582 0.988 -38.554 1.00 92.44 403 GLU A N 1
ATOM 3215 C CA . GLU A 1 403 ? 18.700 0.044 -39.242 1.00 92.44 403 GLU A CA 1
ATOM 3216 C C . GLU A 1 403 ? 18.654 -1.273 -38.456 1.00 92.44 403 GLU A C 1
ATOM 3218 O O . GLU A 1 403 ? 19.702 -1.844 -38.213 1.00 92.44 403 GLU A O 1
ATOM 3223 N N . TRP A 1 404 ? 17.470 -1.796 -38.126 1.00 92.62 404 TRP A N 1
ATOM 3224 C CA . TRP A 1 404 ? 17.342 -3.061 -37.370 1.00 92.62 404 TRP A CA 1
ATOM 3225 C C . TRP A 1 404 ? 16.329 -4.051 -37.972 1.00 92.62 404 TRP A C 1
ATOM 3227 O O . TRP A 1 404 ? 16.375 -5.255 -37.711 1.00 92.62 404 TRP A O 1
ATOM 3237 N N . LEU A 1 405 ? 15.421 -3.568 -38.828 1.00 93.38 405 LEU A N 1
ATOM 3238 C CA . LEU A 1 405 ? 14.385 -4.352 -39.512 1.00 93.38 405 LEU A CA 1
ATOM 3239 C C . LEU A 1 405 ? 14.544 -4.259 -41.036 1.00 93.38 405 LEU A C 1
ATOM 3241 O O . LEU A 1 405 ? 14.975 -3.234 -41.554 1.00 93.38 405 LEU A O 1
ATOM 3245 N N . ASP A 1 406 ? 14.204 -5.350 -41.724 1.00 91.69 406 ASP A N 1
ATOM 3246 C CA . ASP A 1 406 ? 14.146 -5.493 -43.191 1.00 91.69 406 ASP A CA 1
ATOM 3247 C C . ASP A 1 406 ? 12.837 -6.228 -43.517 1.00 91.69 406 ASP A C 1
ATOM 3249 O O . ASP A 1 406 ? 12.799 -7.465 -43.610 1.00 91.69 406 ASP A O 1
ATOM 3253 N N . THR A 1 407 ? 11.731 -5.483 -43.535 1.00 91.56 407 THR A N 1
ATOM 3254 C CA . THR A 1 407 ? 10.374 -6.042 -43.549 1.00 91.56 407 THR A CA 1
ATOM 3255 C C . THR A 1 407 ? 10.078 -6.810 -44.841 1.00 91.56 407 THR A C 1
ATOM 3257 O O . THR A 1 407 ? 9.496 -7.905 -44.791 1.00 91.56 407 THR A O 1
ATOM 3260 N N . ASP A 1 408 ? 10.519 -6.313 -45.996 1.00 88.44 408 ASP A N 1
ATOM 3261 C CA . ASP A 1 408 ? 10.308 -6.964 -47.293 1.00 88.44 408 ASP A CA 1
ATOM 3262 C C . ASP A 1 408 ? 11.459 -7.909 -47.719 1.00 88.44 408 ASP A C 1
ATOM 3264 O O . ASP A 1 408 ? 11.296 -8.763 -48.612 1.00 88.44 408 ASP A O 1
ATOM 3268 N N . GLY A 1 409 ? 12.597 -7.849 -47.022 1.00 90.19 409 GLY A N 1
ATOM 3269 C CA . GLY A 1 409 ? 13.757 -8.704 -47.238 1.00 90.19 409 GLY A CA 1
ATOM 3270 C C . GLY A 1 409 ? 14.585 -8.325 -48.468 1.00 90.19 409 GLY A C 1
ATOM 3271 O O . GLY A 1 409 ? 15.246 -9.212 -49.048 1.00 90.19 409 GLY A O 1
ATOM 3272 N N . ASP A 1 410 ? 14.505 -7.082 -48.946 1.00 89.94 410 ASP A N 1
ATOM 3273 C CA . ASP A 1 410 ? 15.249 -6.605 -50.113 1.00 89.94 410 ASP A CA 1
ATOM 3274 C C . ASP A 1 410 ? 16.709 -6.211 -49.794 1.00 89.94 410 ASP A C 1
ATOM 3276 O O . ASP A 1 410 ? 17.568 -6.186 -50.701 1.00 89.94 410 ASP A O 1
ATOM 3280 N N . GLY A 1 411 ? 17.017 -6.058 -48.502 1.00 89.69 411 GLY A N 1
ATOM 3281 C CA . GLY A 1 411 ? 18.333 -5.729 -47.965 1.00 89.69 411 GLY A CA 1
ATOM 3282 C C . GLY A 1 411 ? 18.613 -4.231 -47.817 1.00 89.69 411 GLY A C 1
ATOM 3283 O O . GLY A 1 411 ? 19.791 -3.860 -47.701 1.00 89.69 411 GLY A O 1
ATOM 3284 N N . ILE A 1 412 ? 17.585 -3.388 -47.872 1.00 89.81 412 ILE A N 1
ATOM 3285 C CA . ILE A 1 412 ? 17.551 -2.016 -47.363 1.00 89.81 412 ILE A CA 1
ATOM 3286 C C . ILE A 1 412 ? 16.778 -2.061 -46.038 1.00 89.81 412 ILE A C 1
ATOM 3288 O O . ILE A 1 412 ? 15.790 -2.768 -45.934 1.00 89.81 412 ILE A O 1
ATOM 3292 N N . GLY A 1 413 ? 17.278 -1.395 -44.997 1.00 92.06 413 GLY A N 1
ATOM 3293 C CA . GLY A 1 413 ? 16.571 -1.375 -43.719 1.00 92.06 413 GLY A CA 1
ATOM 3294 C C . GLY A 1 413 ? 15.380 -0.430 -43.754 1.00 92.06 413 GLY A C 1
ATOM 3295 O O . GLY A 1 413 ? 15.413 0.566 -44.481 1.00 92.06 413 GLY A O 1
ATOM 3296 N N . ASP A 1 414 ? 14.352 -0.737 -42.965 1.00 89.94 414 ASP A N 1
ATOM 3297 C CA . ASP A 1 414 ? 13.065 -0.035 -42.974 1.00 89.94 414 ASP A CA 1
ATOM 3298 C C . ASP A 1 414 ? 13.206 1.491 -42.770 1.00 89.94 414 ASP A C 1
ATOM 3300 O O . ASP A 1 414 ? 12.405 2.255 -43.302 1.00 89.94 414 ASP A O 1
ATOM 3304 N N . ASN A 1 415 ? 14.235 1.984 -42.060 1.00 87.81 415 ASN A N 1
ATOM 3305 C CA . ASN A 1 415 ? 14.412 3.429 -41.843 1.00 87.81 415 ASN A CA 1
ATOM 3306 C C . ASN A 1 415 ? 15.006 4.158 -43.062 1.00 87.81 415 ASN A C 1
ATOM 3308 O O . ASN A 1 415 ? 14.865 5.384 -43.192 1.00 87.81 415 ASN A O 1
ATOM 3312 N N . ALA A 1 416 ? 15.713 3.436 -43.934 1.00 89.81 416 ALA A N 1
ATOM 3313 C CA . ALA A 1 416 ? 16.262 3.945 -45.188 1.00 89.81 416 ALA A CA 1
ATOM 3314 C C . ALA A 1 416 ? 15.440 3.545 -46.416 1.00 89.81 416 ALA A C 1
ATOM 3316 O O . ALA A 1 416 ? 15.653 4.139 -47.487 1.00 89.81 416 ALA A O 1
ATOM 3317 N N . ASP A 1 417 ? 14.563 2.553 -46.285 1.00 87.00 417 ASP A N 1
ATOM 3318 C CA . ASP A 1 417 ? 13.639 2.161 -47.333 1.00 87.00 417 ASP A CA 1
ATOM 3319 C C . ASP A 1 417 ? 12.538 3.215 -47.502 1.00 87.00 417 ASP A C 1
ATOM 3321 O O . ASP A 1 417 ? 12.231 4.004 -46.615 1.00 87.00 417 ASP A O 1
ATOM 3325 N N . THR A 1 418 ? 12.035 3.310 -48.723 1.00 89.12 418 THR A N 1
ATOM 3326 C CA . THR A 1 418 ? 10.915 4.171 -49.098 1.00 89.12 418 THR A CA 1
ATOM 3327 C C . THR A 1 418 ? 9.683 3.357 -49.493 1.00 89.12 418 THR A C 1
ATOM 3329 O O . THR A 1 418 ? 8.749 3.963 -49.994 1.00 89.12 418 THR A O 1
ATOM 3332 N N . ASP A 1 419 ? 9.739 2.026 -49.408 1.00 86.00 419 ASP A N 1
ATOM 3333 C CA . ASP A 1 419 ? 8.695 1.033 -49.735 1.00 86.00 419 ASP A CA 1
ATOM 3334 C C . ASP A 1 419 ? 8.955 -0.193 -48.833 1.00 86.00 419 ASP A C 1
ATOM 3336 O O . ASP A 1 419 ? 9.285 -1.272 -49.326 1.00 86.00 419 ASP A O 1
ATOM 3340 N N . TYR A 1 420 ? 8.957 0.001 -47.504 1.00 87.25 420 TYR A N 1
ATOM 3341 C CA . TYR A 1 420 ? 9.523 -0.986 -46.560 1.00 87.25 420 TYR A CA 1
ATOM 3342 C C . TYR A 1 420 ? 8.759 -2.323 -46.528 1.00 87.25 420 TYR A C 1
ATOM 3344 O O . TYR A 1 420 ? 9.297 -3.340 -46.087 1.00 87.25 420 TYR A O 1
ATOM 3352 N N . ASP A 1 421 ? 7.508 -2.359 -46.994 1.00 84.56 421 ASP A N 1
ATOM 3353 C CA . ASP A 1 421 ? 6.705 -3.581 -47.097 1.00 84.56 421 ASP A CA 1
ATOM 3354 C C . ASP A 1 421 ? 6.764 -4.249 -48.492 1.00 84.56 421 ASP A C 1
ATOM 3356 O O . ASP A 1 421 ? 6.263 -5.371 -48.686 1.00 84.56 421 ASP A O 1
ATOM 3360 N N . GLY A 1 422 ? 7.433 -3.599 -49.451 1.00 84.44 422 GLY A N 1
ATOM 3361 C CA . GLY A 1 422 ? 7.718 -4.099 -50.792 1.00 84.44 422 GLY A CA 1
ATOM 3362 C C . GLY A 1 422 ? 6.474 -4.308 -51.656 1.00 84.44 422 GLY A C 1
ATOM 3363 O O . GLY A 1 422 ? 6.483 -5.136 -52.593 1.00 84.44 422 GLY A O 1
ATOM 3364 N N . ASP A 1 423 ? 5.377 -3.616 -51.351 1.00 84.44 423 ASP A N 1
ATOM 3365 C CA . ASP A 1 423 ? 4.116 -3.720 -52.078 1.00 84.44 423 ASP A CA 1
ATOM 3366 C C . ASP A 1 423 ? 4.160 -2.991 -53.442 1.00 84.44 423 ASP A C 1
ATOM 3368 O O . ASP A 1 423 ? 3.417 -3.337 -54.386 1.00 84.44 423 ASP A O 1
ATOM 3372 N N . GLY A 1 424 ? 5.138 -2.092 -53.609 1.00 83.44 424 GLY A N 1
ATOM 3373 C CA . GLY A 1 424 ? 5.388 -1.319 -54.820 1.00 83.44 424 GLY A CA 1
ATOM 3374 C C . GLY A 1 424 ? 4.848 0.113 -54.785 1.00 83.44 424 GLY A C 1
ATOM 3375 O O . GLY A 1 424 ? 4.833 0.761 -55.853 1.00 83.44 424 GLY A O 1
ATOM 3376 N N . THR A 1 425 ? 4.402 0.576 -53.623 1.00 81.12 425 THR A N 1
ATOM 3377 C CA . THR A 1 425 ? 3.994 1.946 -53.302 1.00 81.12 425 THR A CA 1
ATOM 3378 C C . THR A 1 425 ? 5.069 2.584 -52.422 1.00 81.12 425 THR A C 1
ATOM 3380 O O . THR A 1 425 ? 5.796 1.912 -51.720 1.00 81.12 425 THR A O 1
ATOM 3383 N N . ASP A 1 426 ? 5.290 3.888 -52.584 1.00 85.69 426 ASP A N 1
ATOM 3384 C CA . ASP A 1 426 ? 6.276 4.581 -51.744 1.00 85.69 426 ASP A CA 1
ATOM 3385 C C . ASP A 1 426 ? 5.569 4.943 -50.435 1.00 85.69 426 ASP A C 1
ATOM 3387 O O . ASP A 1 426 ? 4.468 5.478 -50.542 1.00 85.69 426 ASP A O 1
ATOM 3391 N N . ASP A 1 427 ? 6.172 4.738 -49.263 1.00 79.75 427 ASP A N 1
ATOM 3392 C CA . ASP A 1 427 ? 5.544 4.960 -47.946 1.00 79.75 427 ASP A CA 1
ATOM 3393 C C . ASP A 1 427 ? 4.945 6.372 -47.814 1.00 79.75 427 ASP A C 1
ATOM 3395 O O . ASP A 1 427 ? 3.928 6.604 -47.166 1.00 79.75 427 ASP A O 1
ATOM 3399 N N . SER A 1 428 ? 5.546 7.366 -48.482 1.00 81.06 428 SER A N 1
ATOM 3400 C CA . SER A 1 428 ? 5.032 8.747 -48.500 1.00 81.06 428 SER A CA 1
ATOM 3401 C C . SER A 1 428 ? 3.759 8.945 -49.335 1.00 81.06 428 SER A C 1
ATOM 3403 O O . SER A 1 428 ? 3.170 10.033 -49.373 1.00 81.06 428 SER A O 1
ATOM 3405 N N . MET A 1 429 ? 3.383 7.914 -50.075 1.00 82.94 429 MET A N 1
ATOM 3406 C CA . MET A 1 429 ? 2.251 7.830 -50.984 1.00 82.94 429 MET A CA 1
ATOM 3407 C C . MET A 1 429 ? 1.341 6.651 -50.632 1.00 82.94 429 MET A C 1
ATOM 3409 O O . MET A 1 429 ? 0.496 6.312 -51.466 1.00 82.94 429 MET A O 1
ATOM 3413 N N . GLU A 1 430 ? 1.539 6.062 -49.452 1.00 86.00 430 GLU A N 1
ATOM 3414 C CA . GLU A 1 430 ? 0.706 4.996 -48.920 1.00 86.00 430 GLU A CA 1
ATOM 3415 C C . GLU A 1 430 ? -0.697 5.522 -48.617 1.00 86.00 430 GLU A C 1
ATOM 3417 O O . GLU A 1 430 ? -0.865 6.695 -48.277 1.00 86.00 430 GLU A O 1
ATOM 3422 N N . ASP A 1 431 ? -1.684 4.670 -48.856 1.00 86.62 431 ASP A N 1
ATOM 3423 C CA . ASP A 1 431 ? -3.122 4.905 -48.674 1.00 86.62 431 ASP A CA 1
ATOM 3424 C C . ASP A 1 431 ? -3.673 3.570 -48.164 1.00 86.62 431 ASP A C 1
ATOM 3426 O O . ASP A 1 431 ? -4.230 2.760 -48.921 1.00 86.62 431 ASP A O 1
ATOM 3430 N N . SER A 1 432 ? -3.346 3.290 -46.900 1.00 88.69 432 SER A N 1
ATOM 3431 C CA . SER A 1 432 ? -3.444 1.972 -46.268 1.00 88.69 432 SER A CA 1
ATOM 3432 C C . SER A 1 432 ? -4.876 1.424 -46.288 1.00 88.69 432 SER A C 1
ATOM 3434 O O . SER A 1 432 ? -5.094 0.209 -46.406 1.00 88.69 432 SER A O 1
ATOM 3436 N N . ASP A 1 433 ? -5.878 2.299 -46.241 1.00 88.69 433 ASP A N 1
ATOM 3437 C CA . ASP A 1 433 ? -7.293 1.933 -46.260 1.00 88.69 433 ASP A CA 1
ATOM 3438 C C . ASP A 1 433 ? -8.006 2.202 -47.607 1.00 88.69 433 ASP A C 1
ATOM 3440 O O . ASP A 1 433 ? -9.085 1.641 -47.875 1.00 88.69 433 ASP A O 1
ATOM 3444 N N . GLY A 1 434 ? -7.361 2.929 -48.523 1.00 89.06 434 GLY A N 1
ATOM 3445 C CA . GLY A 1 434 ? -7.804 3.141 -49.895 1.00 89.06 434 GLY A CA 1
ATOM 3446 C C . GLY A 1 434 ? -8.898 4.198 -50.051 1.00 89.06 434 GLY A C 1
ATOM 3447 O O . GLY A 1 434 ? -9.669 4.122 -51.031 1.00 89.06 434 GLY A O 1
ATOM 3448 N N . ASP A 1 435 ? -9.037 5.122 -49.105 1.00 89.00 435 ASP A N 1
ATOM 3449 C CA . ASP A 1 435 ? -10.047 6.181 -49.124 1.00 89.00 435 ASP A CA 1
ATOM 3450 C C . ASP A 1 435 ? -9.682 7.351 -50.068 1.00 89.00 435 ASP A C 1
ATOM 3452 O O . ASP A 1 435 ? -10.561 8.065 -50.588 1.00 89.00 435 ASP A O 1
ATOM 3456 N N . GLY A 1 436 ? -8.400 7.434 -50.441 1.00 89.62 436 GLY A N 1
ATOM 3457 C CA . GLY A 1 436 ? -7.838 8.397 -51.378 1.00 89.62 436 GLY A CA 1
ATOM 3458 C C . GLY A 1 436 ? -7.163 9.617 -50.747 1.00 89.62 436 GLY A C 1
ATOM 3459 O O . GLY A 1 436 ? -6.827 10.545 -51.506 1.00 89.62 436 GLY A O 1
ATOM 3460 N N . VAL A 1 437 ? -6.983 9.636 -49.429 1.00 89.31 437 VAL A N 1
ATOM 3461 C CA . VAL A 1 437 ? -6.021 10.461 -48.694 1.00 89.31 437 VAL A CA 1
ATOM 3462 C C . VAL A 1 437 ? -4.787 9.596 -48.416 1.00 89.31 437 VAL A C 1
ATOM 3464 O O . VAL A 1 437 ? -4.877 8.387 -48.287 1.00 89.31 437 VAL A O 1
ATOM 3467 N N . ASN A 1 438 ? -3.595 10.188 -48.470 1.00 90.06 438 ASN A N 1
ATOM 3468 C CA . ASN A 1 438 ? -2.388 9.420 -48.166 1.00 90.06 438 ASN A CA 1
ATOM 3469 C C . ASN A 1 438 ? -2.202 9.378 -46.646 1.00 90.06 438 ASN A C 1
ATOM 3471 O O . ASN A 1 438 ? -2.389 10.422 -46.025 1.00 90.06 438 ASN A O 1
ATOM 3475 N N . ASP A 1 439 ? -1.665 8.292 -46.093 1.00 86.56 439 ASP A N 1
ATOM 3476 C CA . ASP A 1 439 ? -1.445 8.076 -44.653 1.00 86.56 439 ASP A CA 1
ATOM 3477 C C . ASP A 1 439 ? -0.753 9.260 -43.944 1.00 86.56 439 ASP A C 1
ATOM 3479 O O . ASP A 1 439 ? -1.028 9.572 -42.793 1.00 86.56 439 ASP A O 1
ATOM 3483 N N . ALA A 1 440 ? 0.154 9.970 -44.626 1.00 87.00 440 ALA A N 1
ATOM 3484 C CA . ALA A 1 440 ? 0.863 11.126 -44.062 1.00 87.00 440 ALA A CA 1
ATOM 3485 C C . ALA A 1 440 ? 0.020 12.418 -43.953 1.00 87.00 440 ALA A C 1
ATOM 3487 O O . ALA A 1 440 ? 0.450 13.386 -43.320 1.00 87.00 440 ALA A O 1
ATOM 3488 N N . GLU A 1 441 ? -1.113 12.477 -44.650 1.00 89.38 441 GLU A N 1
ATOM 3489 C CA . GLU A 1 441 ? -2.097 13.568 -44.636 1.00 89.38 441 GLU A CA 1
ATOM 3490 C C . GLU A 1 441 ? -3.452 13.100 -44.075 1.00 89.38 441 GLU A C 1
ATOM 3492 O O . GLU A 1 441 ? -4.412 13.869 -44.138 1.00 89.38 441 GLU A O 1
ATOM 3497 N N . ASP A 1 442 ? -3.513 11.869 -43.564 1.00 90.69 442 ASP A N 1
ATOM 3498 C CA . ASP A 1 442 ? -4.698 11.226 -43.018 1.00 90.69 442 ASP A CA 1
ATOM 3499 C C . ASP A 1 442 ? -4.578 11.124 -41.492 1.00 90.69 442 ASP A C 1
ATOM 3501 O O . ASP A 1 442 ? -3.612 10.564 -40.971 1.00 90.69 442 ASP A O 1
ATOM 3505 N N . ASP A 1 443 ? -5.538 11.697 -40.768 1.00 92.25 443 ASP A N 1
ATOM 3506 C CA . ASP A 1 443 ? -5.575 11.614 -39.304 1.00 92.25 443 ASP A CA 1
ATOM 3507 C C . ASP A 1 443 ? -5.984 10.200 -38.823 1.00 92.25 443 ASP A C 1
ATOM 3509 O O . ASP A 1 443 ? -5.642 9.802 -37.707 1.00 92.25 443 ASP A O 1
ATOM 3513 N N . PHE A 1 444 ? -6.620 9.397 -39.690 1.00 92.81 444 PHE A N 1
ATOM 3514 C CA . PHE A 1 444 ? -7.016 8.004 -39.460 1.00 92.81 444 PHE A CA 1
ATOM 3515 C C . PHE A 1 444 ? -6.595 7.071 -40.615 1.00 92.81 444 PHE A C 1
ATOM 3517 O O . PHE A 1 444 ? -7.451 6.429 -41.216 1.00 92.81 444 PHE A O 1
ATOM 3524 N N . PRO A 1 445 ? -5.284 6.840 -40.844 1.00 91.06 445 PRO A N 1
ATOM 3525 C CA . PRO A 1 445 ? -4.761 6.112 -42.016 1.00 91.06 445 PRO A CA 1
ATOM 3526 C C . PRO A 1 445 ? -5.265 4.673 -42.241 1.00 91.06 445 PRO A C 1
ATOM 3528 O O . PRO A 1 445 ? -4.883 4.014 -43.200 1.00 91.06 445 PRO A O 1
ATOM 3531 N N . ASN A 1 446 ? -6.025 4.111 -41.300 1.00 91.69 446 ASN A N 1
ATOM 3532 C CA . ASN A 1 446 ? -6.514 2.734 -41.348 1.00 91.69 446 ASN A CA 1
ATOM 3533 C C . ASN A 1 446 ? -8.052 2.631 -41.320 1.00 91.69 446 ASN A C 1
ATOM 3535 O O . ASN A 1 446 ? -8.573 1.507 -41.274 1.00 91.69 446 ASN A O 1
ATOM 3539 N N . ASP A 1 447 ? -8.786 3.747 -41.312 1.00 91.12 447 ASP A N 1
ATOM 3540 C CA . ASP A 1 447 ? -10.248 3.764 -41.388 1.00 91.12 447 ASP A CA 1
ATOM 3541 C C . ASP A 1 447 ? -10.737 4.518 -42.623 1.00 91.12 447 ASP A C 1
ATOM 3543 O O . ASP A 1 447 ? -10.977 5.714 -42.585 1.00 91.12 447 ASP A O 1
ATOM 3547 N N . ALA A 1 448 ? -11.069 3.771 -43.680 1.00 93.44 448 ALA A N 1
ATOM 3548 C CA . ALA A 1 448 ? -11.484 4.357 -44.955 1.00 93.44 448 ALA A CA 1
ATOM 3549 C C . ALA A 1 448 ? -12.788 5.189 -44.930 1.00 93.44 448 ALA A C 1
ATOM 3551 O O . ALA A 1 448 ? -13.329 5.543 -45.989 1.00 93.44 448 ALA A O 1
ATOM 3552 N N . ASN A 1 449 ? -13.402 5.381 -43.761 1.00 93.19 449 ASN A N 1
ATOM 3553 C CA . ASN A 1 449 ? -14.559 6.247 -43.566 1.00 93.19 449 ASN A CA 1
ATOM 3554 C C . ASN A 1 449 ? -14.224 7.541 -42.817 1.00 93.19 449 ASN A C 1
ATOM 3556 O O . ASN A 1 449 ? -15.116 8.384 -42.737 1.00 93.19 449 ASN A O 1
ATOM 3560 N N . GLU A 1 450 ? -13.005 7.716 -42.315 1.00 93.25 450 GLU A N 1
ATOM 3561 C CA . GLU A 1 450 ? -12.551 8.893 -41.581 1.00 93.25 450 GLU A CA 1
ATOM 3562 C C . GLU A 1 450 ? -11.189 9.324 -42.101 1.00 93.25 450 GLU A C 1
ATOM 3564 O O . GLU A 1 450 ? -10.305 8.502 -42.234 1.00 93.25 450 GLU A O 1
ATOM 3569 N N . SER A 1 451 ? -11.017 10.614 -42.382 1.00 93.56 451 SER A N 1
ATOM 3570 C CA . SER A 1 451 ? -9.739 11.124 -42.898 1.00 93.56 451 SER A CA 1
ATOM 3571 C C . SER A 1 451 ? -9.348 12.479 -42.308 1.00 93.56 451 SER A C 1
ATOM 3573 O O . SER A 1 451 ? -8.495 13.191 -42.843 1.00 93.56 451 SER A O 1
ATOM 3575 N N . THR A 1 452 ? -10.110 12.973 -41.334 1.00 94.00 452 THR A N 1
ATOM 3576 C CA . THR A 1 452 ? -9.975 14.328 -40.788 1.00 94.00 452 THR A CA 1
ATOM 3577 C C . THR A 1 452 ? -10.479 14.335 -39.357 1.00 94.00 452 THR A C 1
ATOM 3579 O O . THR A 1 452 ? -11.581 13.849 -39.108 1.00 94.00 452 THR A O 1
ATOM 3582 N N . ASP A 1 453 ? -9.678 14.911 -38.469 1.00 93.81 453 ASP A N 1
ATOM 3583 C CA . ASP A 1 453 ? -10.021 15.242 -37.086 1.00 93.81 453 ASP A CA 1
ATOM 3584 C C . ASP A 1 453 ? -9.873 16.764 -36.909 1.00 93.81 453 ASP A C 1
ATOM 3586 O O . ASP A 1 453 ? -8.765 17.308 -36.809 1.00 93.81 453 ASP A O 1
ATOM 3590 N N . THR A 1 454 ? -10.982 17.499 -37.013 1.00 95.25 454 THR A N 1
ATOM 3591 C CA . THR A 1 454 ? -10.943 18.966 -37.090 1.00 95.25 454 THR A CA 1
ATOM 3592 C C . THR A 1 454 ? -10.519 19.623 -35.772 1.00 95.25 454 THR A C 1
ATOM 3594 O O . THR A 1 454 ? -9.856 20.676 -35.810 1.00 95.25 454 THR A O 1
ATOM 3597 N N . ASP A 1 455 ? -10.873 19.051 -34.625 1.00 93.12 455 ASP A N 1
ATOM 3598 C CA . ASP A 1 455 ? -10.600 19.622 -33.304 1.00 93.12 455 ASP A CA 1
ATOM 3599 C C . ASP A 1 455 ? -9.524 18.871 -32.499 1.00 93.12 455 ASP A C 1
ATOM 3601 O O . ASP A 1 455 ? -8.949 19.461 -31.571 1.00 93.12 455 ASP A O 1
ATOM 3605 N N . GLY A 1 456 ? -9.118 17.686 -32.957 1.00 93.12 456 GLY A N 1
ATOM 3606 C CA . GLY A 1 456 ? -7.969 16.937 -32.467 1.00 93.12 456 GLY A CA 1
ATOM 3607 C C . GLY A 1 456 ? -8.274 16.060 -31.257 1.00 93.12 456 GLY A C 1
ATOM 3608 O O . GLY A 1 456 ? -7.364 15.854 -30.444 1.00 93.12 456 GLY A O 1
ATOM 3609 N N . ASP A 1 457 ? -9.522 15.624 -31.081 1.00 91.50 457 ASP A N 1
ATOM 3610 C CA . ASP A 1 457 ? -9.954 14.808 -29.942 1.00 91.50 457 ASP A CA 1
ATOM 3611 C C . ASP A 1 457 ? -9.764 13.292 -30.149 1.00 91.50 457 ASP A C 1
ATOM 3613 O O . ASP A 1 457 ? -9.841 12.512 -29.193 1.00 91.50 457 ASP A O 1
ATOM 3617 N N . GLY A 1 458 ? -9.410 12.881 -31.371 1.00 91.38 458 GLY A N 1
ATOM 3618 C CA . GLY A 1 458 ? -9.182 11.493 -31.755 1.00 91.38 458 GLY A CA 1
ATOM 3619 C C . GLY A 1 458 ? -10.417 10.759 -32.285 1.00 91.38 458 GLY A C 1
ATOM 3620 O O . GLY A 1 458 ? -10.319 9.554 -32.539 1.00 91.38 458 GLY A O 1
ATOM 3621 N N . VAL A 1 459 ? -11.551 11.436 -32.478 1.00 92.94 459 VAL A N 1
ATOM 3622 C CA . VAL A 1 459 ? -12.744 10.926 -33.167 1.00 92.94 459 VAL A CA 1
ATOM 3623 C C . VAL A 1 459 ? -12.874 11.622 -34.524 1.00 92.94 459 VAL A C 1
ATOM 3625 O O . VAL A 1 459 ? -12.838 12.836 -34.638 1.00 92.94 459 VAL A O 1
ATOM 3628 N N . GLY A 1 460 ? -13.000 10.847 -35.603 1.00 94.00 460 GLY A N 1
ATOM 3629 C CA . GLY A 1 460 ? -13.055 11.423 -36.949 1.00 94.00 460 GLY A CA 1
ATOM 3630 C C . GLY A 1 460 ? -14.337 12.207 -37.223 1.00 94.00 460 GLY A C 1
ATOM 3631 O O . GLY A 1 460 ? -15.423 11.798 -36.806 1.00 94.00 460 GLY A O 1
ATOM 3632 N N . ASP A 1 461 ? -14.222 13.284 -38.007 1.00 94.19 461 ASP A N 1
ATOM 3633 C CA . ASP A 1 461 ? -15.299 14.230 -38.339 1.00 94.19 461 ASP A CA 1
ATOM 3634 C C . ASP A 1 461 ? -16.612 13.576 -38.834 1.00 94.19 461 ASP A C 1
ATOM 3636 O O . ASP A 1 461 ? -17.677 14.199 -38.750 1.00 94.19 461 ASP A O 1
ATOM 3640 N N . ASN A 1 462 ? -16.585 12.383 -39.454 1.00 92.00 462 ASN A N 1
ATOM 3641 C CA . ASN A 1 462 ? -17.814 11.728 -39.931 1.00 92.00 462 ASN A CA 1
ATOM 3642 C C . ASN A 1 462 ? -18.532 10.912 -38.842 1.00 92.00 462 ASN A C 1
ATOM 3644 O O . ASN A 1 462 ? -19.731 10.636 -39.007 1.00 92.00 462 ASN A O 1
ATOM 3648 N N . SER A 1 463 ? -17.830 10.538 -37.774 1.00 92.44 463 SER A N 1
ATOM 3649 C CA . SER A 1 463 ? -18.339 9.795 -36.616 1.00 92.44 463 SER A CA 1
ATOM 3650 C C . SER A 1 463 ? -18.595 10.707 -35.424 1.00 92.44 463 SER A C 1
ATOM 3652 O O . SER A 1 463 ? -19.484 10.411 -34.628 1.00 92.44 463 SER A O 1
ATOM 3654 N N . ASP A 1 464 ? -17.879 11.822 -35.352 1.00 93.06 464 ASP A N 1
ATOM 3655 C CA . ASP A 1 464 ? -18.047 12.853 -34.348 1.00 93.06 464 ASP A CA 1
ATOM 3656 C C . ASP A 1 464 ? -19.344 13.660 -34.578 1.00 93.06 464 ASP A C 1
ATOM 3658 O O . ASP A 1 464 ? -19.621 14.193 -35.663 1.00 93.06 464 ASP A O 1
ATOM 3662 N N . VAL A 1 465 ? -20.193 13.725 -33.548 1.00 94.12 465 VAL A N 1
ATOM 3663 C CA . VAL A 1 465 ? -21.430 14.521 -33.572 1.00 94.12 465 VAL A CA 1
ATOM 3664 C C . VAL A 1 465 ? -21.153 16.022 -33.389 1.00 94.12 465 VAL A C 1
ATOM 3666 O O . VAL A 1 465 ? -21.923 16.851 -33.904 1.00 94.12 465 VAL A O 1
ATOM 3669 N N . PHE A 1 466 ? -20.033 16.384 -32.760 1.00 94.25 466 PHE A N 1
ATOM 3670 C CA . PHE A 1 466 ? -19.558 17.751 -32.551 1.00 94.25 466 PHE A CA 1
ATOM 3671 C C . PHE A 1 466 ? -18.110 17.984 -33.053 1.00 94.25 466 PHE A C 1
ATOM 3673 O O . PHE A 1 466 ? -17.293 18.461 -32.278 1.00 94.25 466 PHE A O 1
ATOM 3680 N N . PRO A 1 467 ? -17.836 17.891 -34.377 1.00 94.38 467 PRO A N 1
ATOM 3681 C CA . PRO A 1 467 ? -16.477 17.958 -34.967 1.00 94.38 467 PRO A CA 1
ATOM 3682 C C . PRO A 1 467 ? -15.668 19.261 -34.790 1.00 94.38 467 PRO A C 1
ATOM 3684 O 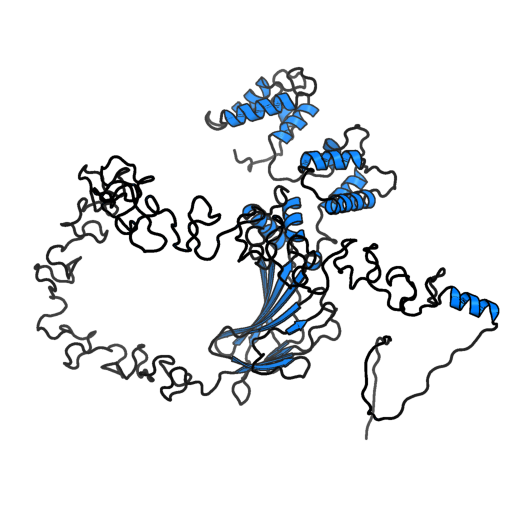O . PRO A 1 467 ? -14.681 19.489 -35.482 1.00 94.38 467 PRO A O 1
ATOM 3687 N N . ASP A 1 468 ? -16.162 20.226 -34.016 1.00 94.69 468 ASP A N 1
ATOM 3688 C CA . ASP A 1 468 ? -15.487 21.503 -33.749 1.00 94.69 468 ASP A CA 1
ATOM 3689 C C . ASP A 1 468 ? -15.257 21.715 -32.226 1.00 94.69 468 ASP A C 1
ATOM 3691 O O . ASP A 1 468 ? -14.807 22.804 -31.831 1.00 94.69 468 ASP A O 1
ATOM 3695 N N . ASP A 1 469 ? -15.622 20.755 -31.367 1.00 93.31 469 ASP A N 1
ATOM 3696 C CA . ASP A 1 469 ? -15.495 20.809 -29.907 1.00 93.31 469 ASP A CA 1
ATOM 3697 C C . ASP A 1 469 ? -14.816 19.556 -29.342 1.00 93.31 469 ASP A C 1
ATOM 3699 O O . ASP A 1 469 ? -15.473 18.606 -28.942 1.00 93.31 469 ASP A O 1
ATOM 3703 N N . ALA A 1 470 ? -13.500 19.643 -29.149 1.00 95.12 470 ALA A N 1
ATOM 3704 C CA . ALA A 1 470 ? -12.680 18.525 -28.686 1.00 95.12 470 ALA A CA 1
ATOM 3705 C C . ALA A 1 470 ? -12.999 17.970 -27.277 1.00 95.12 470 ALA A C 1
ATOM 3707 O O . ALA A 1 470 ? -12.234 17.172 -26.738 1.00 95.12 470 ALA A O 1
ATOM 3708 N N . ASN A 1 471 ? -14.046 18.462 -26.607 1.00 93.88 471 ASN A N 1
ATOM 3709 C CA . ASN A 1 471 ? -14.526 17.912 -25.336 1.00 93.88 471 ASN A CA 1
ATOM 3710 C C . ASN A 1 471 ? -15.837 17.136 -25.487 1.00 93.88 471 ASN A C 1
ATOM 3712 O O . ASN A 1 471 ? -16.336 16.643 -24.480 1.00 93.88 471 ASN A O 1
ATOM 3716 N N . GLU A 1 472 ? -16.418 17.054 -26.680 1.00 92.69 472 GLU A N 1
ATOM 3717 C CA . GLU A 1 472 ? -17.703 16.409 -26.927 1.00 92.69 472 GLU A CA 1
ATOM 3718 C C . GLU A 1 472 ? -17.649 15.682 -28.264 1.00 92.69 472 GLU A C 1
ATOM 3720 O O . GLU A 1 472 ? -17.445 16.325 -29.277 1.00 92.69 472 GLU A O 1
ATOM 3725 N N . SER A 1 473 ? -17.907 14.375 -28.291 1.00 93.31 473 SER A N 1
ATOM 3726 C CA . SER A 1 473 ? -17.935 13.624 -29.558 1.00 93.31 473 SER A CA 1
ATOM 3727 C C . SER A 1 473 ? -19.177 12.762 -29.769 1.00 93.31 473 SER A C 1
ATOM 3729 O O . SER A 1 473 ? -19.415 12.237 -30.861 1.00 93.31 473 SER A O 1
ATOM 3731 N N . SER A 1 474 ? -20.017 12.631 -28.740 1.00 91.75 474 SER A N 1
ATOM 3732 C CA . SER A 1 474 ? -21.212 11.779 -28.731 1.00 91.75 474 SER A CA 1
ATOM 3733 C C . SER A 1 474 ? -22.430 12.529 -28.180 1.00 91.75 474 SER A C 1
ATOM 3735 O O . SER A 1 474 ? -22.285 13.427 -27.359 1.00 91.75 474 SER A O 1
ATOM 3737 N N . ASP A 1 475 ? -23.611 12.186 -28.701 1.00 90.94 475 ASP A N 1
ATOM 3738 C CA . ASP A 1 475 ? -24.945 12.703 -28.333 1.00 90.94 475 ASP A CA 1
ATOM 3739 C C . ASP A 1 475 ? -25.892 11.496 -28.356 1.00 90.94 475 ASP A C 1
ATOM 3741 O O . ASP A 1 475 ? -26.487 11.158 -29.393 1.00 90.94 475 ASP A O 1
ATOM 3745 N N . LEU A 1 476 ? -25.884 10.735 -27.265 1.00 89.56 476 LEU A N 1
ATOM 3746 C CA . LEU A 1 476 ? -26.472 9.403 -27.195 1.00 89.56 476 LEU A CA 1
ATOM 3747 C C . LEU A 1 476 ? -28.001 9.443 -27.309 1.00 89.56 476 LEU A C 1
ATOM 3749 O O . LEU A 1 476 ? -28.586 8.635 -28.047 1.00 89.56 476 LEU A O 1
ATOM 3753 N N . ASP A 1 477 ? -28.651 10.387 -26.634 1.00 87.06 477 ASP A N 1
ATOM 3754 C CA . ASP A 1 477 ? -30.106 10.547 -26.661 1.00 87.06 477 ASP A CA 1
ATOM 3755 C C . ASP A 1 477 ? -30.600 11.425 -27.841 1.00 87.06 477 ASP A C 1
ATOM 3757 O O . ASP A 1 477 ? -31.783 11.390 -28.231 1.00 87.06 477 ASP A O 1
ATOM 3761 N N . GLY A 1 478 ? -29.679 12.129 -28.507 1.00 90.00 478 GLY A N 1
ATOM 3762 C CA . GLY A 1 478 ? -29.939 12.940 -29.688 1.00 90.00 478 GLY A CA 1
ATOM 3763 C C . GLY A 1 478 ? -30.646 14.261 -29.378 1.00 90.00 478 GLY A C 1
ATOM 3764 O O . GLY A 1 478 ? -31.371 14.778 -30.255 1.00 90.00 478 GLY A O 1
ATOM 3765 N N . ASP A 1 479 ? -30.537 14.776 -28.153 1.00 90.50 479 ASP A N 1
ATOM 3766 C CA . ASP A 1 479 ? -31.139 16.042 -27.742 1.00 90.50 479 ASP A CA 1
ATOM 3767 C C . ASP A 1 479 ? -30.329 17.276 -28.198 1.00 90.50 479 ASP A C 1
ATOM 3769 O O . ASP A 1 479 ? -30.892 18.382 -28.342 1.00 90.50 479 ASP A O 1
ATOM 3773 N N . GLY A 1 480 ? -29.066 17.055 -28.579 1.00 89.94 480 GLY A N 1
ATOM 3774 C CA . GLY A 1 480 ? -28.131 18.049 -29.094 1.00 89.94 480 GLY A CA 1
ATOM 3775 C C . GLY A 1 480 ? -27.216 18.688 -28.047 1.00 89.94 480 GLY A C 1
ATOM 3776 O O . GLY A 1 480 ? -26.565 19.690 -28.379 1.00 89.94 480 GLY A O 1
ATOM 3777 N N . ILE A 1 481 ? -27.200 18.179 -26.818 1.00 90.88 481 ILE A N 1
ATOM 3778 C CA . ILE A 1 481 ? -26.155 18.369 -25.808 1.00 90.88 481 ILE A CA 1
ATOM 3779 C C . ILE A 1 481 ? -25.198 17.171 -25.930 1.00 90.88 481 ILE A C 1
ATOM 3781 O O . ILE A 1 481 ? -25.627 16.069 -26.233 1.00 90.88 481 ILE A O 1
ATOM 3785 N N . GLY A 1 482 ? -23.889 17.398 -25.815 1.00 92.75 482 GLY A N 1
ATOM 3786 C CA . GLY A 1 482 ? -22.930 16.292 -25.852 1.00 92.75 482 GLY A CA 1
ATOM 3787 C C . GLY A 1 482 ? -22.914 15.530 -24.530 1.00 92.75 482 GLY A C 1
ATOM 3788 O O . GLY A 1 482 ? -23.131 16.142 -23.482 1.00 92.75 482 GLY A O 1
ATOM 3789 N N . ASP A 1 483 ? -22.646 14.225 -24.578 1.00 91.38 483 ASP A N 1
ATOM 3790 C CA . ASP A 1 483 ? -22.722 13.321 -23.422 1.00 91.38 483 ASP A CA 1
ATOM 3791 C C . ASP A 1 483 ? -21.878 13.802 -22.221 1.00 91.38 483 ASP A C 1
ATOM 3793 O O . ASP A 1 483 ? -22.264 13.573 -21.074 1.00 91.38 483 ASP A O 1
ATOM 3797 N N . ASN A 1 484 ? -20.752 14.504 -22.440 1.00 89.06 484 ASN A N 1
ATOM 3798 C CA . ASN A 1 484 ? -19.907 14.999 -21.340 1.00 89.06 484 ASN A CA 1
ATOM 3799 C C . ASN A 1 484 ? -20.485 16.254 -20.658 1.00 89.06 484 ASN A C 1
ATOM 3801 O O . ASN A 1 484 ? -20.098 16.584 -19.531 1.00 89.06 484 ASN A O 1
ATOM 3805 N N . SER A 1 485 ? -21.402 16.956 -21.325 1.00 91.50 485 SER A N 1
ATOM 3806 C CA . SER A 1 485 ? -22.115 18.135 -20.823 1.00 91.50 485 SER A CA 1
ATOM 3807 C C . SER A 1 485 ? -23.573 17.851 -20.456 1.00 91.50 485 SER A C 1
ATOM 3809 O O . SER A 1 485 ? -24.238 18.752 -19.929 1.00 91.50 485 SER A O 1
ATOM 3811 N N . ASP A 1 486 ? -24.081 16.656 -20.754 1.00 90.94 486 ASP A N 1
ATOM 3812 C CA . ASP A 1 486 ? -25.436 16.242 -20.415 1.00 90.94 486 ASP A CA 1
ATOM 3813 C C . ASP A 1 486 ? -25.506 15.677 -18.986 1.00 90.94 486 ASP A C 1
ATOM 3815 O O . ASP A 1 486 ? -24.649 14.913 -18.542 1.00 90.94 486 ASP A O 1
ATOM 3819 N N . ASP A 1 487 ? -26.543 16.071 -18.245 1.00 92.94 487 ASP A N 1
ATOM 3820 C CA . ASP A 1 487 ? -26.820 15.570 -16.897 1.00 92.94 487 ASP A CA 1
ATOM 3821 C C . ASP A 1 487 ? -27.590 14.225 -16.932 1.00 92.94 487 ASP A C 1
ATOM 3823 O O . ASP A 1 487 ? -27.726 13.595 -15.880 1.00 92.94 487 ASP A O 1
ATOM 3827 N N . ASP A 1 488 ? -28.118 13.812 -18.093 1.00 88.06 488 ASP A N 1
ATOM 3828 C CA . ASP A 1 488 ? -28.947 12.611 -18.344 1.00 88.06 488 ASP A CA 1
ATOM 3829 C C . ASP A 1 488 ? -28.637 12.073 -19.758 1.00 88.06 488 ASP A C 1
ATOM 3831 O O . ASP A 1 488 ? -29.450 12.185 -20.672 1.00 88.06 488 ASP A O 1
ATOM 3835 N N . ALA A 1 489 ? -27.413 11.568 -19.955 1.00 90.25 489 ALA A N 1
ATOM 3836 C CA . ALA A 1 489 ? -26.820 11.384 -21.287 1.00 90.25 489 ALA A CA 1
ATOM 3837 C C . ALA A 1 489 ? -27.542 10.339 -22.157 1.00 90.25 489 ALA A C 1
ATOM 3839 O O . ALA A 1 489 ? -27.496 10.418 -23.382 1.00 90.25 489 ALA A O 1
ATOM 3840 N N . ASP A 1 490 ? -28.240 9.367 -21.566 1.00 85.19 490 ASP A N 1
ATOM 3841 C CA . ASP A 1 490 ? -29.045 8.394 -22.313 1.00 85.19 490 ASP A CA 1
ATOM 3842 C C . ASP A 1 490 ? -30.541 8.748 -22.409 1.00 85.19 490 ASP A C 1
ATOM 3844 O O . ASP A 1 490 ? -31.304 8.062 -23.105 1.00 85.19 490 ASP A O 1
ATOM 3848 N N . GLY A 1 491 ? -30.956 9.846 -21.769 1.00 86.50 491 GLY A N 1
ATOM 3849 C CA . GLY A 1 491 ? -32.306 10.391 -21.821 1.00 86.50 491 GLY A CA 1
ATOM 3850 C C . GLY A 1 491 ? -33.377 9.483 -21.206 1.00 86.50 491 GLY A C 1
ATOM 3851 O O . GLY A 1 491 ? -34.568 9.609 -21.553 1.00 86.50 491 GLY A O 1
ATOM 3852 N N . ASP A 1 492 ? -32.998 8.556 -20.320 1.00 81.81 492 ASP A N 1
ATOM 3853 C CA . ASP A 1 492 ? -33.925 7.629 -19.667 1.00 81.81 492 ASP A CA 1
ATOM 3854 C C . ASP A 1 492 ? -34.737 8.294 -18.530 1.00 81.81 492 ASP A C 1
ATOM 3856 O O . ASP A 1 492 ? -35.827 7.824 -18.149 1.00 81.81 492 ASP A O 1
ATOM 3860 N N . GLY A 1 493 ? -34.280 9.470 -18.081 1.00 83.25 493 GLY A N 1
ATOM 3861 C CA . GLY A 1 493 ? -34.887 10.281 -17.031 1.00 83.25 493 GLY A CA 1
ATOM 3862 C C . GLY A 1 493 ? -34.211 10.157 -15.663 1.00 83.25 493 GLY A C 1
ATOM 3863 O O . GLY A 1 493 ? -34.748 10.719 -14.690 1.00 83.25 493 GLY A O 1
ATOM 3864 N N . THR A 1 494 ? -33.094 9.438 -15.572 1.00 79.19 494 THR A N 1
ATOM 3865 C CA . THR A 1 494 ? -32.268 9.244 -14.379 1.00 79.19 494 THR A CA 1
ATOM 3866 C C . THR A 1 494 ? -30.967 10.039 -14.524 1.00 79.19 494 THR A C 1
ATOM 3868 O O . THR A 1 494 ? -30.189 9.778 -15.424 1.00 79.19 494 THR A O 1
ATOM 3871 N N . PRO A 1 495 ? -30.675 11.012 -13.640 1.00 87.12 495 PRO A N 1
ATOM 3872 C CA . PRO A 1 495 ? -29.446 11.790 -13.770 1.00 87.12 495 PRO A CA 1
ATOM 3873 C C . PRO A 1 495 ? -28.183 10.925 -13.655 1.00 87.12 495 PRO A C 1
ATOM 3875 O O . PRO A 1 495 ? -28.100 10.086 -12.754 1.00 87.12 495 PRO A O 1
ATOM 3878 N N . ASN A 1 496 ? -27.168 11.220 -14.470 1.00 84.06 496 ASN A N 1
ATOM 3879 C CA . ASN A 1 496 ? -25.925 10.449 -14.606 1.00 84.06 496 ASN A CA 1
ATOM 3880 C C . ASN A 1 496 ? -25.246 10.125 -13.265 1.00 84.06 496 ASN A C 1
ATOM 3882 O O . ASN A 1 496 ? -24.662 9.063 -13.081 1.00 84.06 496 ASN A O 1
ATOM 3886 N N . ASN A 1 497 ? -25.323 11.038 -12.292 1.00 86.12 497 ASN A N 1
ATOM 3887 C CA . ASN A 1 497 ? -24.678 10.880 -10.987 1.00 86.12 497 ASN A CA 1
ATOM 3888 C C . ASN A 1 497 ? -25.364 9.863 -10.056 1.00 86.12 497 ASN A C 1
ATOM 3890 O O . ASN A 1 497 ? -24.835 9.561 -8.985 1.00 86.12 497 ASN A O 1
ATOM 3894 N N . VAL A 1 498 ? -26.562 9.405 -10.412 1.00 76.19 498 VAL A N 1
ATOM 3895 C CA . VAL A 1 498 ? -27.330 8.390 -9.678 1.00 76.19 498 VAL A CA 1
ATOM 3896 C C . VAL A 1 498 ? -27.766 7.233 -10.575 1.00 76.19 498 VAL A C 1
ATOM 3898 O O . VAL A 1 498 ? -28.479 6.346 -10.102 1.00 76.19 498 VAL A O 1
ATOM 3901 N N . ASP A 1 499 ? -27.341 7.239 -11.836 1.00 69.12 499 ASP A N 1
ATOM 3902 C CA . ASP A 1 499 ? -27.570 6.162 -12.781 1.00 69.12 499 ASP A CA 1
ATOM 3903 C C . ASP A 1 499 ? -26.410 5.157 -12.734 1.00 69.12 499 ASP A C 1
ATOM 3905 O O . ASP A 1 499 ? -25.234 5.524 -12.748 1.00 69.12 499 ASP A O 1
ATOM 3909 N N . ALA A 1 500 ? -26.745 3.871 -12.647 1.00 76.88 500 ALA A N 1
ATOM 3910 C CA . ALA A 1 500 ? -25.770 2.787 -12.693 1.00 76.88 500 ALA A CA 1
ATOM 3911 C C . ALA A 1 500 ? -25.229 2.553 -14.114 1.00 76.88 500 ALA A C 1
ATOM 3913 O O . ALA A 1 500 ? -24.142 1.991 -14.262 1.00 76.88 500 ALA A O 1
ATOM 3914 N N . PHE A 1 501 ? -25.969 2.975 -15.146 1.00 76.81 501 PHE A N 1
ATOM 3915 C CA . PHE A 1 501 ? -25.601 2.810 -16.549 1.00 76.81 501 PHE A CA 1
ATOM 3916 C C . PHE A 1 501 ? -25.868 4.084 -17.372 1.00 76.81 501 PHE A C 1
ATOM 3918 O O . PHE A 1 501 ? -26.602 4.019 -18.352 1.00 76.81 501 PHE A O 1
ATOM 3925 N N . PRO A 1 502 ? -25.185 5.202 -17.058 1.00 81.88 502 PRO A N 1
ATOM 3926 C CA . PRO A 1 502 ? -25.473 6.549 -17.579 1.00 81.88 502 PRO A CA 1
ATOM 3927 C C . PRO A 1 502 ? -25.265 6.750 -19.094 1.00 81.88 502 PRO A C 1
ATOM 3929 O O . PRO A 1 502 ? -25.335 7.870 -19.578 1.00 81.88 502 PRO A O 1
ATOM 3932 N N . LEU A 1 503 ? -24.934 5.698 -19.850 1.00 82.81 503 LEU A N 1
ATOM 3933 C CA . LEU A 1 503 ? -24.649 5.750 -21.289 1.00 82.81 503 LEU A CA 1
ATOM 3934 C C . LEU A 1 503 ? -25.416 4.663 -22.070 1.00 82.81 503 LEU A C 1
ATOM 3936 O O . LEU A 1 503 ? -24.966 4.235 -23.140 1.00 82.81 503 LEU A O 1
ATOM 3940 N N . THR A 1 504 ? -26.546 4.148 -21.559 1.00 71.94 504 THR A N 1
ATOM 3941 C CA . THR A 1 504 ? -27.300 3.086 -22.249 1.00 71.94 504 THR A CA 1
ATOM 3942 C C . THR A 1 504 ? -28.826 3.187 -22.099 1.00 71.94 504 THR A C 1
ATOM 3944 O O . THR A 1 504 ? -29.367 2.813 -21.070 1.00 71.94 504 THR A O 1
ATOM 3947 N N . ASP A 1 505 ? -29.541 3.423 -23.214 1.00 62.94 505 ASP A N 1
ATOM 3948 C CA . ASP A 1 505 ? -31.029 3.390 -23.360 1.00 62.94 505 ASP A CA 1
ATOM 3949 C C . ASP A 1 505 ? -31.682 2.010 -23.052 1.00 62.94 505 ASP A C 1
ATOM 3951 O O . ASP A 1 505 ? -32.818 1.704 -23.421 1.00 62.94 505 ASP A O 1
ATOM 3955 N N . SER A 1 506 ? -30.959 1.057 -22.467 1.00 60.00 506 SER A N 1
ATOM 3956 C CA . SER A 1 506 ? -31.462 -0.278 -22.152 1.00 60.00 506 SER A CA 1
ATOM 3957 C C . SER A 1 506 ? -30.896 -0.734 -20.824 1.00 60.00 506 SER A C 1
ATOM 3959 O O . SER A 1 506 ? -29.739 -1.133 -20.757 1.00 60.00 506 SER A O 1
ATOM 3961 N N . SER A 1 507 ? -31.744 -0.762 -19.795 1.00 58.62 507 SER A N 1
ATOM 3962 C CA . SER A 1 507 ? -31.419 -1.443 -18.550 1.00 58.62 507 SER A CA 1
ATOM 3963 C C . SER A 1 507 ? -30.946 -2.865 -18.868 1.00 58.62 507 SER A C 1
ATOM 3965 O O . SER A 1 507 ? -31.619 -3.638 -19.560 1.00 58.62 507 SER A O 1
ATOM 3967 N N . ASN A 1 508 ? -29.767 -3.227 -18.369 1.00 71.19 508 ASN A N 1
ATOM 3968 C CA . ASN A 1 508 ? -29.169 -4.553 -18.529 1.00 71.19 508 ASN A CA 1
ATOM 3969 C C . ASN A 1 508 ? -29.913 -5.630 -17.720 1.00 71.19 508 ASN A C 1
ATOM 3971 O O . ASN A 1 508 ? -29.325 -6.646 -17.386 1.00 71.19 508 ASN A O 1
ATOM 3975 N N . ASP A 1 509 ? -31.196 -5.435 -17.440 1.00 74.06 509 ASP A N 1
ATOM 3976 C CA . ASP A 1 509 ? -32.044 -6.159 -16.499 1.00 74.06 509 ASP A CA 1
ATOM 3977 C C . ASP A 1 509 ? -33.338 -6.539 -17.248 1.00 74.06 509 ASP A C 1
ATOM 3979 O O . ASP A 1 509 ? -34.233 -5.719 -17.492 1.00 74.06 509 ASP A O 1
ATOM 3983 N N . ALA A 1 510 ? -33.380 -7.773 -17.764 1.00 80.81 510 ALA A N 1
ATOM 3984 C CA . ALA A 1 510 ? -34.391 -8.188 -18.734 1.00 80.81 510 ALA A CA 1
ATOM 3985 C C . ALA A 1 510 ? -35.786 -8.371 -18.121 1.00 80.81 510 ALA A C 1
ATOM 3987 O O . ALA A 1 510 ? -36.782 -8.317 -18.861 1.00 80.81 510 ALA A O 1
ATOM 3988 N N . ASP A 1 511 ? -35.888 -8.575 -16.811 1.00 81.44 511 ASP A N 1
ATOM 3989 C CA . ASP A 1 511 ? -37.159 -8.730 -16.113 1.00 81.44 511 ASP A CA 1
ATOM 3990 C C . ASP A 1 511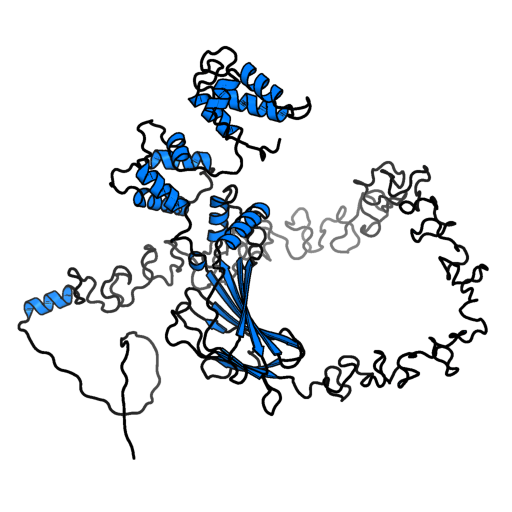 ? -37.479 -7.610 -15.107 1.00 81.44 511 ASP A C 1
ATOM 3992 O O . ASP A 1 511 ? -38.640 -7.500 -14.690 1.00 81.44 511 ASP A O 1
ATOM 3996 N N . ASN A 1 512 ? -36.566 -6.646 -14.964 1.00 80.31 512 ASN A N 1
ATOM 3997 C CA . ASN A 1 512 ? -36.673 -5.405 -14.195 1.00 80.31 512 ASN A CA 1
ATOM 3998 C C . ASN A 1 512 ? -36.804 -5.645 -12.686 1.00 80.31 512 ASN A C 1
ATOM 4000 O O . ASN A 1 512 ? -37.647 -5.003 -12.039 1.00 80.31 512 ASN A O 1
ATOM 4004 N N . ASP A 1 513 ? -36.045 -6.594 -12.142 1.00 81.00 513 ASP A N 1
ATOM 4005 C CA . ASP A 1 513 ? -36.009 -6.888 -10.707 1.00 81.00 513 ASP A CA 1
ATOM 4006 C C . ASP A 1 513 ? -34.907 -6.134 -9.937 1.00 81.00 513 ASP A C 1
ATOM 4008 O O . ASP A 1 513 ? -34.938 -6.088 -8.702 1.00 81.00 513 ASP A O 1
ATOM 4012 N N . GLY A 1 514 ? -34.031 -5.432 -10.659 1.00 80.69 514 GLY A N 1
ATOM 4013 C CA . GLY A 1 514 ? -32.930 -4.636 -10.130 1.00 80.69 514 GLY A CA 1
ATOM 4014 C C . GLY A 1 514 ? -31.564 -5.320 -10.197 1.00 80.69 514 GLY A C 1
ATOM 4015 O O . GLY A 1 514 ? -30.584 -4.687 -9.798 1.00 80.69 514 GLY A O 1
ATOM 4016 N N . VAL A 1 515 ? -31.469 -6.560 -10.690 1.00 80.75 515 VAL A N 1
ATOM 4017 C CA . VAL A 1 515 ? -30.205 -7.282 -10.892 1.00 80.75 515 VAL A CA 1
ATOM 4018 C C . VAL A 1 515 ? -29.885 -7.354 -12.388 1.00 80.75 515 VAL A C 1
ATOM 4020 O O . VAL A 1 515 ? -30.725 -7.655 -13.229 1.00 80.75 515 VAL A O 1
ATOM 4023 N N . ALA A 1 516 ? -28.645 -7.035 -12.764 1.00 81.50 516 ALA A N 1
ATOM 4024 C CA . ALA A 1 516 ? -28.231 -7.112 -14.161 1.00 81.50 516 ALA A CA 1
ATOM 4025 C C . ALA A 1 516 ? -28.177 -8.576 -14.641 1.00 81.50 516 ALA A C 1
ATOM 4027 O O . ALA A 1 516 ? -27.733 -9.462 -13.919 1.00 81.50 516 ALA A O 1
ATOM 4028 N N . ASN A 1 517 ? -28.564 -8.825 -15.893 1.00 80.81 517 ASN A N 1
ATOM 4029 C CA . ASN A 1 517 ? -28.685 -10.147 -16.519 1.00 80.81 517 ASN A CA 1
ATOM 4030 C C . ASN A 1 517 ? -27.424 -11.028 -16.437 1.00 80.81 517 ASN A C 1
ATOM 4032 O O . ASN A 1 517 ? -27.514 -12.239 -16.626 1.00 80.81 517 ASN A O 1
ATOM 4036 N N . ASP A 1 518 ? -26.239 -10.432 -16.315 1.00 83.25 518 ASP A N 1
ATOM 4037 C CA . ASP A 1 518 ? -24.957 -11.130 -16.194 1.00 83.25 518 ASP A CA 1
ATOM 4038 C C . ASP A 1 518 ? -24.613 -11.525 -14.750 1.00 83.25 518 ASP A C 1
ATOM 4040 O O . ASP A 1 518 ? -23.805 -12.436 -14.553 1.00 83.25 518 ASP A O 1
ATOM 4044 N N . LEU A 1 519 ? -25.250 -10.882 -13.771 1.00 83.81 519 LEU A N 1
ATOM 4045 C CA . LEU A 1 519 ? -25.170 -11.179 -12.339 1.00 83.81 519 LEU A CA 1
ATOM 4046 C C . LEU A 1 519 ? -26.397 -11.946 -11.822 1.00 83.81 519 LEU A C 1
ATOM 4048 O O . LEU A 1 519 ? -26.347 -12.514 -10.736 1.00 83.81 519 LEU A O 1
ATOM 4052 N N . ASP A 1 520 ? -27.471 -11.979 -12.604 1.00 87.25 520 ASP A N 1
ATOM 4053 C CA . ASP A 1 520 ? -28.710 -12.684 -12.309 1.00 87.25 520 ASP A CA 1
ATOM 4054 C C . ASP A 1 520 ? -28.630 -14.158 -12.761 1.00 87.25 520 ASP A C 1
ATOM 4056 O O . ASP A 1 520 ? -28.418 -14.469 -13.940 1.00 87.25 520 ASP A O 1
ATOM 4060 N N . HIS A 1 521 ? -28.797 -15.103 -11.828 1.00 90.75 521 HIS A N 1
ATOM 4061 C CA . HIS A 1 521 ? -28.833 -16.534 -12.156 1.00 90.75 521 HIS A CA 1
ATOM 4062 C C . HIS A 1 521 ? -30.156 -16.929 -12.854 1.00 90.75 521 HIS A C 1
ATOM 4064 O O . HIS A 1 521 ? -30.212 -17.916 -13.604 1.00 90.75 521 HIS A O 1
ATOM 4070 N N . PHE A 1 522 ? -31.204 -16.110 -12.734 1.00 92.12 522 PHE A N 1
ATOM 4071 C CA . PHE A 1 522 ? -32.488 -16.266 -13.411 1.00 92.12 522 PHE A CA 1
ATOM 4072 C C . PHE A 1 522 ? -32.924 -15.007 -14.202 1.00 92.12 522 PHE A C 1
ATOM 4074 O O . PHE A 1 522 ? -34.031 -14.536 -13.965 1.00 92.12 522 PHE A O 1
ATOM 4081 N N . PRO A 1 523 ? -32.224 -14.621 -15.306 1.00 87.38 523 PRO A N 1
ATOM 4082 C CA . PRO A 1 523 ? -32.431 -13.378 -16.096 1.00 87.38 523 PRO A CA 1
ATOM 4083 C C . PRO A 1 523 ? -33.798 -13.159 -16.768 1.00 87.38 523 PRO A C 1
ATOM 4085 O O . PRO A 1 523 ? -33.920 -12.431 -17.752 1.00 87.38 523 PRO A O 1
ATOM 4088 N N . ASN A 1 524 ? -34.800 -13.972 -16.456 1.00 86.62 524 ASN A N 1
ATOM 4089 C CA . ASN A 1 524 ? -36.147 -13.863 -17.003 1.00 86.62 524 ASN A CA 1
ATOM 4090 C C . ASN A 1 524 ? -37.234 -14.162 -15.948 1.00 86.62 524 ASN A C 1
ATOM 4092 O O . ASN A 1 524 ? -38.406 -14.297 -16.341 1.00 86.62 524 ASN A O 1
ATOM 4096 N N . ASP A 1 525 ? -36.876 -14.371 -14.678 1.00 88.12 525 ASP A N 1
ATOM 4097 C CA . ASP A 1 525 ? -37.818 -14.509 -13.570 1.00 88.12 525 ASP A CA 1
ATOM 4098 C C . ASP A 1 525 ? -37.584 -13.410 -12.521 1.00 88.12 525 ASP A C 1
ATOM 4100 O O . ASP A 1 525 ? -36.769 -13.596 -11.630 1.00 88.12 525 ASP A O 1
ATOM 4104 N N . PRO A 1 526 ? -38.403 -12.343 -12.506 1.00 89.06 526 PRO A N 1
ATOM 4105 C CA . PRO A 1 526 ? -38.172 -11.173 -11.652 1.00 89.06 526 PRO A CA 1
ATOM 4106 C C . PRO A 1 526 ? -38.463 -11.417 -10.159 1.00 89.06 526 PRO A C 1
ATOM 4108 O O . PRO A 1 526 ? -38.802 -10.497 -9.413 1.00 89.06 526 PRO A O 1
ATOM 4111 N N . ASN A 1 527 ? -38.535 -12.680 -9.740 1.00 90.94 527 ASN A N 1
ATOM 4112 C CA . ASN A 1 527 ? -38.707 -13.086 -8.350 1.00 90.94 527 ASN A CA 1
ATOM 4113 C C . ASN A 1 527 ? -37.563 -13.985 -7.877 1.00 90.94 527 ASN A C 1
ATOM 4115 O O . ASN A 1 527 ? -37.639 -14.427 -6.738 1.00 90.94 527 ASN A O 1
ATOM 4119 N N . GLU A 1 528 ? -36.571 -14.289 -8.707 1.00 92.56 528 GLU A N 1
ATOM 4120 C CA . GLU A 1 528 ? -35.441 -15.160 -8.384 1.00 92.56 528 GLU A CA 1
ATOM 4121 C C . GLU A 1 528 ? -34.187 -14.521 -8.973 1.00 92.56 528 GLU A C 1
ATOM 4123 O O . GLU A 1 528 ? -34.218 -14.138 -10.130 1.00 92.56 528 GLU A O 1
ATOM 4128 N N . TYR A 1 529 ? -33.105 -14.427 -8.205 1.00 91.56 529 TYR A N 1
ATOM 4129 C CA . TYR A 1 529 ? -31.883 -13.741 -8.651 1.00 91.56 529 TYR A CA 1
ATOM 4130 C C . TYR A 1 529 ? -30.598 -14.467 -8.216 1.00 91.56 529 TYR A C 1
ATOM 4132 O O . TYR A 1 529 ? -29.657 -14.591 -9.002 1.00 91.56 529 TYR A O 1
ATOM 4140 N N . PHE A 1 530 ? -30.578 -15.025 -7.000 1.00 92.56 530 PHE A N 1
ATOM 4141 C CA . PHE A 1 530 ? -29.494 -15.860 -6.467 1.00 92.56 530 PHE A CA 1
ATOM 4142 C C . PHE A 1 530 ? -29.914 -17.341 -6.416 1.00 92.56 530 PHE A C 1
ATOM 4144 O O . PHE A 1 530 ? -31.106 -17.641 -6.357 1.00 92.56 530 PHE A O 1
ATOM 4151 N N . ASP A 1 531 ? -28.934 -18.242 -6.510 1.00 93.19 531 ASP A N 1
ATOM 4152 C CA . ASP A 1 531 ? -29.052 -19.705 -6.333 1.00 93.19 531 ASP A CA 1
ATOM 4153 C C . ASP A 1 531 ? -27.744 -20.151 -5.674 1.00 93.19 531 ASP A C 1
ATOM 4155 O O . ASP A 1 531 ? -26.724 -20.364 -6.348 1.00 93.19 531 ASP A O 1
ATOM 4159 N N . SER A 1 532 ? -27.765 -20.098 -4.343 1.00 93.81 532 SER A N 1
ATOM 4160 C CA . SER A 1 532 ? -26.595 -20.163 -3.466 1.00 93.81 532 SER A CA 1
ATOM 4161 C C . SER A 1 532 ? -25.964 -21.567 -3.420 1.00 93.81 532 SER A C 1
ATOM 4163 O O . SER A 1 532 ? -24.733 -21.680 -3.386 1.00 93.81 532 SER A O 1
ATOM 4165 N N . ASP A 1 533 ? -26.751 -22.640 -3.549 1.00 92.44 533 ASP A N 1
ATOM 4166 C CA . ASP A 1 533 ? -26.263 -24.027 -3.591 1.00 92.44 533 ASP A CA 1
ATOM 4167 C C . ASP A 1 533 ? -26.093 -24.598 -5.020 1.00 92.44 533 ASP A C 1
ATOM 4169 O O . ASP A 1 533 ? -25.470 -25.655 -5.230 1.00 92.44 533 ASP A O 1
ATOM 4173 N N . GLY A 1 534 ? -26.575 -23.877 -6.036 1.00 93.31 534 GLY A N 1
ATOM 4174 C CA . GLY A 1 534 ? -26.451 -24.237 -7.444 1.00 93.31 534 GLY A CA 1
ATOM 4175 C C . GLY A 1 534 ? -27.340 -25.410 -7.866 1.00 93.31 534 GLY A C 1
ATOM 4176 O O . GLY A 1 534 ? -27.010 -26.103 -8.849 1.00 93.31 534 GLY A O 1
ATOM 4177 N N . ASP A 1 535 ? -28.417 -25.708 -7.134 1.00 93.00 535 ASP A N 1
ATOM 4178 C CA . ASP A 1 535 ? -29.344 -26.794 -7.463 1.00 93.00 535 ASP A CA 1
ATOM 4179 C C . ASP A 1 535 ? -30.335 -26.428 -8.593 1.00 93.00 535 ASP A C 1
ATOM 4181 O O . ASP A 1 535 ? -30.925 -27.319 -9.241 1.00 93.00 535 ASP A O 1
ATOM 4185 N N . GLY A 1 536 ? -30.415 -25.132 -8.917 1.00 91.50 536 GLY A N 1
ATOM 4186 C CA . GLY A 1 536 ? -31.250 -24.550 -9.962 1.00 91.50 536 GLY A CA 1
ATOM 4187 C C . GLY A 1 536 ? -32.648 -24.122 -9.505 1.00 91.50 536 GLY A C 1
ATOM 4188 O O . GLY A 1 536 ? -33.511 -23.883 -10.367 1.00 91.50 536 GLY A O 1
ATOM 4189 N N . VAL A 1 537 ? -32.902 -24.073 -8.199 1.00 93.31 537 VAL A N 1
ATOM 4190 C CA . VAL A 1 537 ? -33.998 -23.348 -7.547 1.00 93.31 537 VAL A CA 1
ATOM 4191 C C . VAL A 1 537 ? -33.405 -22.065 -6.957 1.00 93.31 537 VAL A C 1
ATOM 4193 O O . VAL A 1 537 ? -32.341 -22.102 -6.372 1.00 93.31 537 VAL A O 1
ATOM 4196 N N . GLY A 1 538 ? -34.041 -20.914 -7.180 1.00 94.38 538 GLY A N 1
ATOM 4197 C CA . GLY A 1 538 ? -33.532 -19.663 -6.618 1.00 94.38 538 GLY A CA 1
ATOM 4198 C C . GLY A 1 538 ? -33.865 -19.525 -5.135 1.00 94.38 538 GLY A C 1
ATOM 4199 O O . GLY A 1 538 ? -34.888 -20.053 -4.684 1.00 94.38 538 GLY A O 1
ATOM 4200 N N . ASP A 1 539 ? -33.037 -18.777 -4.407 1.00 94.62 539 ASP A N 1
ATOM 4201 C CA . ASP A 1 539 ? -33.099 -18.617 -2.944 1.00 94.62 539 ASP A CA 1
ATOM 4202 C C . ASP A 1 539 ? -34.477 -18.098 -2.457 1.00 94.62 539 ASP A C 1
ATOM 4204 O O . ASP A 1 539 ? -34.939 -18.383 -1.356 1.00 94.62 539 ASP A O 1
ATOM 4208 N N . ASN A 1 540 ? -35.240 -17.366 -3.286 1.00 91.62 540 ASN A N 1
ATOM 4209 C CA . ASN A 1 540 ? -36.578 -16.903 -2.881 1.00 91.62 540 ASN A CA 1
ATOM 4210 C C . ASN A 1 540 ? -37.636 -18.024 -2.877 1.00 91.62 540 ASN A C 1
ATOM 4212 O O . ASN A 1 540 ? -38.711 -17.870 -2.265 1.00 91.62 540 ASN A O 1
ATOM 4216 N N . ALA A 1 541 ? -37.381 -19.124 -3.586 1.00 94.06 541 ALA A N 1
ATOM 4217 C CA . ALA A 1 541 ? -38.234 -20.306 -3.641 1.00 94.06 541 ALA A CA 1
ATOM 4218 C C . ALA A 1 541 ? -37.639 -21.537 -2.954 1.00 94.06 541 ALA A C 1
ATOM 4220 O O . ALA A 1 541 ? -38.424 -22.457 -2.652 1.00 94.06 541 ALA A O 1
ATOM 4221 N N . ASP A 1 542 ? -36.326 -21.575 -2.738 1.00 94.62 542 ASP A N 1
ATOM 4222 C CA . ASP A 1 542 ? -35.687 -22.616 -1.950 1.00 94.62 542 ASP A CA 1
ATOM 4223 C C . ASP A 1 542 ? -36.014 -22.458 -0.454 1.00 94.62 542 ASP A C 1
ATOM 4225 O O . ASP A 1 542 ? -36.723 -21.549 -0.016 1.00 94.62 542 ASP A O 1
ATOM 4229 N N . THR A 1 543 ? -35.724 -23.500 0.309 1.00 96.44 543 THR A N 1
ATOM 4230 C CA . THR A 1 543 ? -35.979 -23.586 1.746 1.00 96.44 543 THR A CA 1
ATOM 4231 C C . THR A 1 543 ? -34.755 -24.094 2.513 1.00 96.44 543 THR A C 1
ATOM 4233 O O . THR A 1 543 ? -34.929 -24.519 3.661 1.00 96.44 543 THR A O 1
ATOM 4236 N N . ASP A 1 544 ? -33.617 -24.186 1.826 1.00 96.19 544 ASP A N 1
ATOM 4237 C CA . ASP A 1 544 ? -32.330 -24.788 2.206 1.00 96.19 544 ASP A CA 1
ATOM 4238 C C . ASP A 1 544 ? -31.263 -24.170 1.272 1.00 96.19 544 ASP A C 1
ATOM 4240 O O . ASP A 1 544 ? -30.707 -24.868 0.428 1.00 96.19 544 ASP A O 1
ATOM 4244 N N . ASP A 1 545 ? -31.100 -22.840 1.339 1.00 96.50 545 ASP A N 1
ATOM 4245 C CA . ASP A 1 545 ? -30.411 -22.017 0.321 1.00 96.50 545 ASP A CA 1
ATOM 4246 C C . ASP A 1 545 ? -28.928 -22.398 0.113 1.00 96.50 545 ASP A C 1
ATOM 4248 O O . ASP A 1 545 ? -28.371 -22.167 -0.959 1.00 96.50 545 ASP A O 1
ATOM 4252 N N . ASP A 1 546 ? -28.273 -23.016 1.098 1.00 95.75 546 ASP A N 1
ATOM 4253 C CA . ASP A 1 546 ? -26.889 -23.505 1.009 1.00 95.75 546 ASP A CA 1
ATOM 4254 C C . ASP A 1 546 ? -26.757 -25.030 0.806 1.00 95.75 546 ASP A C 1
ATOM 4256 O O . ASP A 1 546 ? -25.655 -25.557 0.588 1.00 95.75 546 ASP A O 1
ATOM 4260 N N . GLY A 1 547 ? -27.876 -25.757 0.823 1.00 96.06 547 GLY A N 1
ATOM 4261 C CA . GLY A 1 547 ? -27.949 -27.188 0.542 1.00 96.06 547 GLY A CA 1
ATOM 4262 C C . GLY A 1 547 ? -27.264 -28.084 1.583 1.00 96.06 547 GLY A C 1
ATOM 4263 O O . GLY A 1 547 ? -26.908 -29.241 1.280 1.00 96.06 547 GLY A O 1
ATOM 4264 N N . ASP A 1 548 ? -27.060 -27.594 2.804 1.00 95.38 548 ASP A N 1
ATOM 4265 C CA . ASP A 1 548 ? -26.427 -28.332 3.898 1.00 95.38 548 ASP A CA 1
ATOM 4266 C C . ASP A 1 548 ? -27.383 -29.379 4.537 1.00 95.38 548 ASP A C 1
ATOM 4268 O O . ASP A 1 548 ? -26.959 -30.409 5.101 1.00 95.38 548 ASP A O 1
ATOM 4272 N N . GLY A 1 549 ? -28.695 -29.196 4.334 1.00 95.25 549 GLY A N 1
ATOM 4273 C CA . GLY A 1 549 ? -29.763 -30.079 4.793 1.00 95.25 549 GLY A CA 1
ATOM 4274 C C . GLY A 1 549 ? -30.530 -29.591 6.027 1.00 95.25 549 GLY A C 1
ATOM 4275 O O . GLY A 1 549 ? -31.382 -30.350 6.541 1.00 95.25 549 GLY A O 1
ATOM 4276 N N . VAL A 1 550 ? -30.252 -28.386 6.520 1.00 96.19 550 VAL A N 1
ATOM 4277 C CA . VAL A 1 550 ? -31.008 -27.651 7.534 1.00 96.19 550 VAL A CA 1
ATOM 4278 C C . VAL A 1 550 ? -31.817 -26.555 6.839 1.00 96.19 550 VAL A C 1
ATOM 4280 O O . VAL A 1 550 ? -31.347 -25.825 5.997 1.00 96.19 550 VAL A O 1
ATOM 4283 N N . LEU A 1 551 ? -33.106 -26.449 7.172 1.00 97.06 551 LEU A N 1
ATOM 4284 C CA . LEU A 1 551 ? -33.959 -25.460 6.503 1.00 97.06 551 LEU A CA 1
ATOM 4285 C C . LEU A 1 551 ? -33.614 -24.046 6.987 1.00 97.06 551 LEU A C 1
ATOM 4287 O O . LEU A 1 551 ? -33.584 -23.882 8.211 1.00 97.06 551 LEU A O 1
ATOM 4291 N N . ASP A 1 552 ? -33.600 -23.032 6.112 1.00 95.62 552 ASP A N 1
ATOM 4292 C CA . ASP A 1 552 ? -33.271 -21.620 6.438 1.00 95.62 552 ASP A CA 1
ATOM 4293 C C . ASP A 1 552 ? -34.036 -21.109 7.662 1.00 95.62 552 ASP A C 1
ATOM 4295 O O . ASP A 1 552 ? -33.543 -20.388 8.519 1.00 95.62 552 ASP A O 1
ATOM 4299 N N . SER A 1 553 ? -35.299 -21.530 7.800 1.00 95.94 553 SER A N 1
ATOM 4300 C CA . SER A 1 553 ? -36.160 -21.149 8.932 1.00 95.94 553 SER A CA 1
ATOM 4301 C C . SER A 1 553 ? -35.665 -21.614 10.312 1.00 95.94 553 SER A C 1
ATOM 4303 O O . SER A 1 553 ? -36.243 -21.239 11.340 1.00 95.94 553 SER A O 1
ATOM 4305 N N . THR A 1 554 ? -34.689 -22.512 10.327 1.00 95.94 554 THR A N 1
ATOM 4306 C CA . THR A 1 554 ? -34.060 -23.124 11.496 1.00 95.94 554 THR A CA 1
ATOM 4307 C C . THR A 1 554 ? -32.540 -23.086 11.434 1.00 95.94 554 THR A C 1
ATOM 4309 O O . THR A 1 554 ? -31.933 -23.592 12.376 1.00 95.94 554 THR A O 1
ATOM 4312 N N . ASP A 1 555 ? -31.981 -22.510 10.374 1.00 95.75 555 ASP A N 1
ATOM 4313 C CA . ASP A 1 555 ? -30.557 -22.302 10.208 1.00 95.75 555 ASP A CA 1
ATOM 4314 C C . ASP A 1 555 ? -30.168 -20.914 10.730 1.00 95.75 555 ASP A C 1
ATOM 4316 O O . ASP A 1 555 ? -30.896 -19.938 10.523 1.00 95.75 555 ASP A O 1
ATOM 4320 N N . ALA A 1 556 ? -29.068 -20.839 11.475 1.00 95.94 556 ALA A N 1
ATOM 4321 C CA . ALA A 1 556 ? -28.488 -19.566 11.889 1.00 95.94 556 ALA A CA 1
ATOM 4322 C C . ALA A 1 556 ? -27.703 -18.894 10.746 1.00 95.94 556 ALA A C 1
ATOM 4324 O O . ALA A 1 556 ? -27.656 -17.664 10.696 1.00 95.94 556 ALA A O 1
ATOM 4325 N N . PHE A 1 557 ? -27.184 -19.686 9.802 1.00 96.31 557 PHE A N 1
ATOM 4326 C CA . PHE A 1 557 ? -26.380 -19.275 8.654 1.00 96.31 557 PHE A CA 1
ATOM 4327 C C . PHE A 1 557 ? -26.929 -19.870 7.346 1.00 96.31 557 PHE A C 1
ATOM 4329 O O . PHE A 1 557 ? -26.257 -20.674 6.720 1.00 96.31 557 PHE A O 1
ATOM 4336 N N . PRO A 1 558 ? -28.106 -19.430 6.860 1.00 95.75 558 PRO A N 1
ATOM 4337 C CA . PRO A 1 558 ? -28.778 -20.043 5.703 1.00 95.75 558 PRO A CA 1
ATOM 4338 C C . PRO A 1 558 ? -28.012 -20.055 4.371 1.00 95.75 558 PRO A C 1
ATOM 4340 O O . PRO A 1 558 ? -28.493 -20.630 3.407 1.00 95.75 558 PRO A O 1
ATOM 4343 N N . TYR A 1 559 ? -26.878 -19.360 4.285 1.00 94.81 559 TYR A N 1
ATOM 4344 C CA . TYR A 1 559 ? -26.074 -19.233 3.069 1.00 94.81 559 TYR A CA 1
ATOM 4345 C C . TYR A 1 559 ? -24.654 -19.806 3.244 1.00 94.81 559 TYR A C 1
ATOM 4347 O O . TYR A 1 559 ? -23.817 -19.626 2.356 1.00 94.81 559 TYR A O 1
ATOM 4355 N N . ASP A 1 560 ? -24.344 -20.439 4.383 1.00 95.62 560 ASP A N 1
ATOM 4356 C CA . ASP A 1 560 ? -23.035 -21.038 4.658 1.00 95.62 560 ASP A CA 1
ATOM 4357 C C . ASP A 1 560 ? -23.183 -22.537 4.960 1.00 95.62 560 ASP A C 1
ATOM 4359 O O . ASP A 1 560 ? -23.418 -22.921 6.105 1.00 95.62 560 ASP A O 1
ATOM 4363 N N . PRO A 1 561 ? -22.880 -23.418 3.990 1.00 95.56 561 PRO A N 1
ATOM 4364 C CA . PRO A 1 561 ? -23.092 -24.856 4.144 1.00 95.56 561 PRO A CA 1
ATOM 4365 C C . PRO A 1 561 ? -22.154 -25.525 5.160 1.00 95.56 561 PRO A C 1
ATOM 4367 O O . PRO A 1 561 ? -22.147 -26.756 5.306 1.00 95.56 561 PRO A O 1
ATOM 4370 N N . SER A 1 562 ? -21.258 -24.758 5.784 1.00 96.06 562 SER A N 1
ATOM 4371 C CA . SER A 1 562 ? -20.379 -25.224 6.847 1.00 96.06 562 SER A CA 1
ATOM 4372 C C . SER A 1 562 ? -20.881 -24.897 8.252 1.00 96.06 562 SER A C 1
ATOM 4374 O O . SER A 1 562 ? -20.354 -25.483 9.201 1.00 96.06 562 SER A O 1
ATOM 4376 N N . GLU A 1 563 ? -21.925 -24.079 8.399 1.00 96.56 563 GLU A N 1
ATOM 4377 C CA . GLU A 1 563 ? -22.451 -23.619 9.685 1.00 96.56 563 GLU A CA 1
ATOM 4378 C C . GLU A 1 563 ? -23.970 -23.766 9.769 1.00 96.56 563 GLU A C 1
ATOM 4380 O O . GLU A 1 563 ? -24.676 -23.547 8.806 1.00 96.56 563 GLU A O 1
ATOM 4385 N N . THR A 1 564 ? -24.490 -24.148 10.943 1.00 96.38 564 THR A N 1
ATOM 4386 C CA . THR A 1 564 ? -25.952 -24.352 11.129 1.00 96.38 564 THR A CA 1
ATOM 4387 C C . THR A 1 564 ? -26.500 -23.825 12.451 1.00 96.38 564 THR A C 1
ATOM 4389 O O . THR A 1 564 ? -27.713 -23.771 12.680 1.00 96.38 564 THR A O 1
ATOM 4392 N N . MET A 1 565 ? -25.614 -23.520 13.397 1.00 95.94 565 MET A N 1
ATOM 4393 C CA . MET A 1 565 ? -25.954 -23.154 14.768 1.00 95.94 565 MET A CA 1
ATOM 4394 C C . MET A 1 565 ? -25.045 -22.016 15.219 1.00 95.94 565 MET A C 1
ATOM 4396 O O . MET A 1 565 ? -23.865 -22.028 14.905 1.00 95.94 565 MET A O 1
ATOM 4400 N N . ASP A 1 566 ? -25.630 -21.075 15.953 1.00 95.88 566 ASP A N 1
ATOM 4401 C CA . ASP A 1 566 ? -24.972 -19.989 16.685 1.00 95.88 566 ASP A CA 1
ATOM 4402 C C . ASP A 1 566 ? -25.549 -20.048 18.106 1.00 95.88 566 ASP A C 1
ATOM 4404 O O . ASP A 1 566 ? -26.681 -19.611 18.372 1.00 95.88 566 ASP A O 1
ATOM 4408 N N . THR A 1 567 ? -24.883 -20.798 18.981 1.00 96.69 567 THR A N 1
ATOM 4409 C CA . THR A 1 567 ? -25.451 -21.203 20.270 1.00 96.69 567 THR A CA 1
ATOM 4410 C C . THR A 1 567 ? -25.536 -20.041 21.265 1.00 96.69 567 THR A C 1
ATOM 4412 O O . THR A 1 567 ? -26.477 -20.016 22.078 1.00 96.69 567 THR A O 1
ATOM 4415 N N . ASP A 1 568 ? -24.613 -19.084 21.219 1.00 95.25 568 ASP A N 1
ATOM 4416 C CA . ASP A 1 568 ? -24.573 -17.927 22.119 1.00 95.25 568 ASP A CA 1
ATOM 4417 C C . ASP A 1 568 ? -25.024 -16.604 21.476 1.00 95.25 568 ASP A C 1
ATOM 4419 O O . ASP A 1 568 ? -25.418 -15.688 22.212 1.00 95.25 568 ASP A O 1
ATOM 4423 N N . GLY A 1 569 ? -25.173 -16.564 20.152 1.00 94.56 569 GLY A N 1
ATOM 4424 C CA . GLY A 1 569 ? -25.822 -15.487 19.414 1.00 94.56 569 GLY A CA 1
ATOM 4425 C C . GLY A 1 569 ? -24.880 -14.349 19.045 1.00 94.56 569 GLY A C 1
ATOM 4426 O O . GLY A 1 569 ? -25.337 -13.199 18.992 1.00 94.56 569 GLY A O 1
ATOM 4427 N N . ASP A 1 570 ? -23.595 -14.635 18.876 1.00 92.19 570 ASP A N 1
ATOM 4428 C CA . ASP A 1 570 ? -22.575 -13.631 18.602 1.00 92.19 570 ASP A CA 1
ATOM 4429 C C . ASP A 1 570 ? -22.336 -13.403 17.093 1.00 92.19 570 ASP A C 1
ATOM 4431 O O . ASP A 1 570 ? -21.750 -12.390 16.690 1.00 92.19 570 ASP A O 1
ATOM 4435 N N . GLY A 1 571 ? -22.891 -14.270 16.244 1.00 91.81 571 GLY A N 1
ATOM 4436 C CA . GLY A 1 571 ? -22.806 -14.187 14.791 1.00 91.81 571 GLY A CA 1
ATOM 4437 C C . GLY A 1 571 ? -21.651 -14.966 14.158 1.00 91.81 571 GLY A C 1
ATOM 4438 O O . GLY A 1 571 ? -21.496 -14.864 12.940 1.00 91.81 571 GLY A O 1
ATOM 4439 N N . LEU A 1 572 ? -20.865 -15.729 14.925 1.00 94.19 572 LEU A N 1
ATOM 4440 C CA . LEU A 1 572 ? -19.958 -16.762 14.418 1.00 94.19 572 LEU A CA 1
ATOM 4441 C C . LEU A 1 572 ? -20.597 -18.150 14.605 1.00 94.19 572 LEU A C 1
ATOM 4443 O O . LEU A 1 572 ? -21.316 -18.399 15.566 1.00 94.19 572 LEU A O 1
ATOM 4447 N N . GLY A 1 573 ? -20.417 -19.052 13.639 1.00 95.88 573 GLY A N 1
ATOM 4448 C CA . GLY A 1 573 ? -21.032 -20.378 13.706 1.00 95.88 573 GLY A CA 1
ATOM 4449 C C . GLY A 1 573 ? -20.301 -21.331 14.647 1.00 95.88 573 GLY A C 1
ATOM 4450 O O . GLY A 1 573 ? -19.076 -21.312 14.732 1.00 95.88 573 GLY A O 1
ATOM 4451 N N . ASP A 1 574 ? -21.054 -22.212 15.314 1.00 95.88 574 ASP A N 1
ATOM 4452 C CA . ASP A 1 574 ? -20.561 -23.183 16.301 1.00 95.88 574 ASP A CA 1
ATOM 4453 C C . ASP A 1 574 ? -19.395 -24.066 15.790 1.00 95.88 574 ASP A C 1
ATOM 4455 O O . ASP A 1 574 ? -18.690 -24.660 16.613 1.00 95.88 574 ASP A O 1
ATOM 4459 N N . ASN A 1 575 ? -19.223 -24.271 14.471 1.00 94.31 575 ASN A N 1
ATOM 4460 C CA . ASN A 1 575 ? -18.104 -25.072 13.950 1.00 94.31 575 ASN A CA 1
ATOM 4461 C C . ASN A 1 575 ? -16.806 -24.262 13.777 1.00 94.31 575 ASN A C 1
ATOM 4463 O O . ASN A 1 575 ? -15.733 -24.878 13.791 1.00 94.31 575 ASN A O 1
ATOM 4467 N N . ALA A 1 576 ? -16.900 -22.943 13.605 1.00 94.12 576 ALA A N 1
ATOM 4468 C CA . ALA A 1 576 ? -15.787 -22.003 13.485 1.00 94.12 576 ALA A CA 1
ATOM 4469 C C . ALA A 1 576 ? -15.448 -21.298 14.807 1.00 94.12 576 ALA A C 1
ATOM 4471 O O . ALA A 1 576 ? -14.328 -20.817 14.954 1.00 94.12 576 ALA A O 1
ATOM 4472 N N . ASP A 1 577 ? -16.387 -21.255 15.746 1.00 93.81 577 ASP A N 1
ATOM 4473 C CA . ASP A 1 577 ? -16.221 -20.652 17.062 1.00 93.81 577 ASP A CA 1
ATOM 4474 C C . ASP A 1 577 ? -15.499 -21.602 18.041 1.00 93.81 577 ASP A C 1
ATOM 4476 O O . ASP A 1 577 ? -15.927 -22.739 18.281 1.00 93.81 577 ASP A O 1
ATOM 4480 N N . GLU A 1 578 ? -14.377 -21.154 18.616 1.00 94.31 578 GLU A N 1
ATOM 4481 C CA . GLU A 1 578 ? -13.645 -21.910 19.642 1.00 94.31 578 GLU A CA 1
ATOM 4482 C C . GLU A 1 578 ? -14.353 -21.889 21.008 1.00 94.31 578 GLU A C 1
ATOM 4484 O O . GLU A 1 578 ? -14.212 -22.833 21.804 1.00 94.31 578 GLU A O 1
ATOM 4489 N N . PHE A 1 579 ? -15.230 -20.902 21.229 1.00 95.00 579 PHE A N 1
ATOM 4490 C CA . PHE A 1 579 ? -16.045 -20.733 22.427 1.00 95.00 579 PHE A CA 1
ATOM 4491 C C . PHE A 1 579 ? -17.565 -20.664 22.145 1.00 95.00 579 PHE A C 1
ATOM 4493 O O . PHE A 1 579 ? -18.203 -19.740 22.634 1.00 95.00 579 PHE A O 1
ATOM 4500 N N . PRO A 1 580 ? -18.217 -21.726 21.599 1.00 95.38 580 PRO A N 1
ATOM 4501 C CA . PRO A 1 580 ? -19.634 -21.715 21.162 1.00 95.38 580 PRO A CA 1
ATOM 4502 C C . PRO A 1 580 ? -20.713 -21.492 22.235 1.00 95.38 580 PRO A C 1
ATOM 4504 O O . PRO A 1 580 ? -21.867 -21.889 22.077 1.00 95.38 580 PRO A O 1
ATOM 4507 N N . ASN A 1 581 ? -20.348 -21.115 23.454 1.00 95.69 581 ASN A N 1
ATOM 4508 C CA . ASN A 1 581 ? -21.301 -20.839 24.526 1.00 95.69 581 ASN A CA 1
ATOM 4509 C C . ASN A 1 581 ? -20.971 -19.531 25.260 1.00 95.69 581 ASN A C 1
ATOM 4511 O O . ASN A 1 581 ? -21.555 -19.304 26.331 1.00 95.69 581 ASN A O 1
ATOM 4515 N N . ASP A 1 582 ? -20.036 -18.738 24.744 1.00 94.81 582 ASP A N 1
ATOM 4516 C CA . ASP A 1 582 ? -19.595 -17.477 25.313 1.00 94.81 582 ASP A CA 1
ATOM 4517 C C . ASP A 1 582 ? -19.521 -16.383 24.243 1.00 94.81 582 ASP A C 1
ATOM 4519 O O . ASP A 1 582 ? -18.492 -16.162 23.629 1.00 94.81 582 ASP A O 1
ATOM 4523 N N . ALA A 1 583 ? -20.608 -15.623 24.102 1.00 95.50 583 ALA A N 1
ATOM 4524 C CA . ALA A 1 583 ? -20.749 -14.594 23.070 1.00 95.50 583 ALA A CA 1
ATOM 4525 C C . ALA A 1 583 ? -19.740 -13.427 23.146 1.00 95.50 583 ALA A C 1
ATOM 4527 O O . ALA A 1 583 ? -19.855 -12.469 22.378 1.00 95.50 583 ALA A O 1
ATOM 4528 N N . THR A 1 584 ? -18.835 -13.418 24.129 1.00 94.69 584 THR A N 1
ATOM 4529 C CA . THR A 1 584 ? -17.743 -12.443 24.218 1.00 94.69 584 THR A CA 1
ATOM 4530 C C . THR A 1 584 ? -16.411 -12.991 23.730 1.00 94.69 584 THR A C 1
ATOM 4532 O O . THR A 1 584 ? -15.467 -12.218 23.691 1.00 94.69 584 THR A O 1
ATOM 4535 N N . GLU A 1 585 ? -16.316 -14.265 23.355 1.00 94.69 585 GLU A N 1
ATOM 4536 C CA . GLU A 1 585 ? -15.077 -14.914 22.922 1.00 94.69 585 GLU A CA 1
ATOM 4537 C C . GLU A 1 585 ? -15.297 -15.699 21.633 1.00 94.69 585 GLU A C 1
ATOM 4539 O O . GLU A 1 585 ? -16.365 -16.256 21.429 1.00 94.69 585 GLU A O 1
ATOM 4544 N N . ARG A 1 586 ? -14.280 -15.748 20.766 1.00 93.94 586 ARG A N 1
ATOM 4545 C CA . ARG A 1 586 ? -14.357 -16.452 19.466 1.00 93.94 586 ARG A CA 1
ATOM 4546 C C . ARG A 1 586 ? -13.096 -17.213 19.098 1.00 93.94 586 ARG A C 1
ATOM 4548 O O . ARG A 1 586 ? -13.157 -18.212 18.386 1.00 93.94 586 ARG A O 1
ATOM 4555 N N . VAL A 1 587 ? -11.953 -16.692 19.533 1.00 93.88 587 VAL A N 1
ATOM 4556 C CA . VAL A 1 587 ? -10.614 -17.125 19.134 1.00 93.88 587 VAL A CA 1
ATOM 4557 C C . VAL A 1 587 ? -9.795 -17.376 20.396 1.00 93.88 587 VAL A C 1
ATOM 4559 O O . VAL A 1 587 ? -9.957 -16.654 21.377 1.00 93.88 587 VAL A O 1
ATOM 4562 N N . ASP A 1 588 ? -8.985 -18.431 20.361 1.00 93.06 588 ASP A N 1
ATOM 4563 C CA . ASP A 1 588 ? -7.969 -18.792 21.358 1.00 93.06 588 ASP A CA 1
ATOM 4564 C C . ASP A 1 588 ? -6.636 -18.894 20.603 1.00 93.06 588 ASP A C 1
ATOM 4566 O O . ASP A 1 588 ? -6.282 -19.942 20.047 1.00 93.06 588 ASP A O 1
ATOM 4570 N N . SER A 1 589 ? -5.964 -17.756 20.441 1.00 93.94 589 SER A N 1
ATOM 4571 C CA . SER A 1 589 ? -4.843 -17.597 19.512 1.00 93.94 589 SER A CA 1
ATOM 4572 C C . SER A 1 589 ? -3.640 -18.471 19.873 1.00 93.94 589 SER A C 1
ATOM 4574 O O . SER A 1 589 ? -2.901 -18.908 18.978 1.00 93.94 589 SER A O 1
ATOM 4576 N N . ASP A 1 590 ? -3.455 -18.789 21.152 1.00 92.06 590 ASP A N 1
ATOM 4577 C CA . ASP A 1 590 ? -2.334 -19.591 21.631 1.00 92.06 590 ASP A CA 1
ATOM 4578 C C . ASP A 1 590 ? -2.735 -20.997 22.133 1.00 92.06 590 ASP A C 1
ATOM 4580 O O . ASP A 1 590 ? -1.909 -21.926 22.142 1.00 92.06 590 ASP A O 1
ATOM 4584 N N . GLY A 1 591 ? -4.020 -21.231 22.401 1.00 93.19 591 GLY A N 1
ATOM 4585 C CA . GLY A 1 591 ? -4.576 -22.527 22.768 1.00 93.19 591 GLY A CA 1
ATOM 4586 C C . GLY A 1 591 ? -4.463 -22.858 24.257 1.00 93.19 591 GLY A C 1
ATOM 4587 O O . GLY A 1 591 ? -4.393 -24.056 24.603 1.00 93.19 591 GLY A O 1
ATOM 4588 N N . ASP A 1 592 ? -4.376 -21.861 25.137 1.00 91.75 592 ASP A N 1
ATOM 4589 C CA . ASP A 1 592 ? -4.308 -22.051 26.588 1.00 91.75 592 ASP A CA 1
ATOM 4590 C C . ASP A 1 592 ? -5.689 -22.306 27.243 1.00 91.75 592 ASP A C 1
ATOM 4592 O O . ASP A 1 592 ? -5.783 -22.926 28.320 1.00 91.75 592 ASP A O 1
ATOM 4596 N N . GLY A 1 593 ? -6.768 -21.981 26.522 1.00 92.06 593 GLY A N 1
ATOM 4597 C CA . GLY A 1 593 ? -8.162 -22.155 26.914 1.00 92.06 593 GLY A CA 1
ATOM 4598 C C . GLY A 1 593 ? -8.848 -20.912 27.490 1.00 92.06 593 GLY A C 1
ATOM 4599 O O . GLY A 1 593 ? -9.973 -21.055 27.998 1.00 92.06 593 GLY A O 1
ATOM 4600 N N . VAL A 1 594 ? -8.204 -19.748 27.453 1.00 93.69 594 VAL A N 1
ATOM 4601 C CA . VAL A 1 594 ? -8.779 -18.416 27.662 1.00 93.69 594 VAL A CA 1
ATOM 4602 C C . VAL A 1 594 ? -8.969 -17.769 26.286 1.00 93.69 594 VAL A C 1
ATOM 4604 O O . VAL A 1 594 ? -8.176 -17.972 25.383 1.00 93.69 594 VAL A O 1
ATOM 4607 N N . GLY A 1 595 ? -10.100 -17.096 26.072 1.00 94.44 595 GLY A N 1
ATOM 4608 C CA . GLY A 1 595 ? -10.354 -16.444 24.787 1.00 94.44 595 GLY A CA 1
ATOM 4609 C C . GLY A 1 595 ? -9.595 -15.128 24.683 1.00 94.44 595 GLY A C 1
ATOM 4610 O O . GLY A 1 595 ? -9.420 -14.452 25.698 1.00 94.44 595 GLY A O 1
ATOM 4611 N N . ASP A 1 596 ? -9.199 -14.756 23.468 1.00 93.19 596 ASP A N 1
ATOM 4612 C CA . ASP A 1 596 ? -8.360 -13.585 23.190 1.00 93.19 596 ASP A CA 1
ATOM 4613 C C . ASP A 1 596 ? -8.893 -12.275 23.804 1.00 93.19 596 ASP A C 1
ATOM 4615 O O . ASP A 1 596 ? -8.102 -11.394 24.123 1.00 93.19 596 ASP A O 1
ATOM 4619 N N . ASN A 1 597 ? -10.214 -12.108 23.987 1.00 91.62 597 ASN A N 1
ATOM 4620 C CA . ASN A 1 597 ? -10.756 -10.875 24.576 1.00 91.62 597 ASN A CA 1
ATOM 4621 C C . ASN A 1 597 ? -10.639 -10.841 26.110 1.00 91.62 597 ASN A C 1
ATOM 4623 O O . ASN A 1 597 ? -10.705 -9.764 26.710 1.00 91.62 597 ASN A O 1
ATOM 4627 N N . ALA A 1 598 ? -10.515 -12.001 26.754 1.00 93.00 598 ALA A N 1
ATOM 4628 C CA . ALA A 1 598 ? -10.296 -12.139 28.191 1.00 93.00 598 ALA A CA 1
ATOM 4629 C C . ALA A 1 598 ? -8.823 -12.371 28.546 1.00 93.00 598 ALA A C 1
ATOM 4631 O O . ALA A 1 598 ? -8.467 -12.232 29.720 1.00 93.00 598 ALA A O 1
ATOM 4632 N N . ASP A 1 599 ? -8.008 -12.744 27.566 1.00 93.81 599 ASP A N 1
ATOM 4633 C CA . ASP A 1 599 ? -6.591 -13.012 27.716 1.00 93.81 599 ASP A CA 1
ATOM 4634 C C . ASP A 1 599 ? -5.775 -11.714 27.606 1.00 93.81 599 ASP A C 1
ATOM 4636 O O . ASP A 1 599 ? -5.829 -11.000 26.607 1.00 93.81 599 ASP A O 1
ATOM 4640 N N . VAL A 1 600 ? -5.020 -11.383 28.657 1.00 93.62 600 VAL A N 1
ATOM 4641 C CA . VAL A 1 600 ? -4.113 -10.219 28.647 1.00 93.62 600 VAL A CA 1
ATOM 4642 C C . VAL A 1 600 ? -2.865 -10.487 27.792 1.00 93.62 600 VAL A C 1
ATOM 4644 O O . VAL A 1 600 ? -2.259 -9.550 27.275 1.00 93.62 600 VAL A O 1
ATOM 4647 N N . PHE A 1 601 ? -2.512 -11.757 27.580 1.00 93.44 601 PHE A N 1
ATOM 4648 C CA . PHE A 1 601 ? -1.377 -12.202 26.777 1.00 93.44 601 PHE A CA 1
ATOM 4649 C C . PHE A 1 601 ? -1.791 -13.245 25.713 1.00 93.44 601 PHE A C 1
ATOM 4651 O O . PHE A 1 601 ? -1.243 -14.344 25.720 1.00 93.44 601 PHE A O 1
ATOM 4658 N N . PRO A 1 602 ? -2.619 -12.897 24.698 1.00 93.44 602 PRO A N 1
ATOM 4659 C CA . PRO A 1 602 ? -3.219 -13.848 23.732 1.00 93.44 602 PRO A CA 1
ATOM 4660 C C . PRO A 1 602 ? -2.250 -14.642 22.830 1.00 93.44 602 PRO A C 1
ATOM 4662 O O . PRO A 1 602 ? -2.655 -15.306 21.877 1.00 93.44 602 PRO A O 1
ATOM 4665 N N . SER A 1 603 ? -0.941 -14.495 23.030 1.00 93.44 603 SER A N 1
ATOM 4666 C CA . SER A 1 603 ? 0.102 -15.189 22.272 1.00 93.44 603 SER A CA 1
ATOM 4667 C C . SER A 1 603 ? 1.051 -16.013 23.151 1.00 93.44 603 SER A C 1
ATOM 4669 O O . SER A 1 603 ? 1.918 -16.713 22.609 1.00 93.44 603 SER A O 1
ATOM 4671 N N . ASP A 1 604 ? 0.908 -15.953 24.479 1.00 91.44 604 ASP A N 1
ATOM 4672 C CA . ASP A 1 604 ? 1.711 -16.716 25.428 1.00 91.44 604 ASP A CA 1
ATOM 4673 C C . ASP A 1 604 ? 0.862 -17.737 26.185 1.00 91.44 604 ASP A C 1
ATOM 4675 O O . ASP A 1 604 ? 0.330 -17.472 27.253 1.00 91.44 604 ASP A O 1
ATOM 4679 N N . THR A 1 605 ? 0.932 -18.987 25.719 1.00 96.12 605 THR A N 1
ATOM 4680 C CA . THR A 1 605 ? 0.220 -20.141 26.302 1.00 96.12 605 THR A CA 1
ATOM 4681 C C . THR A 1 605 ? 0.444 -20.408 27.800 1.00 96.12 605 THR A C 1
ATOM 4683 O O . THR A 1 605 ? -0.045 -21.409 28.345 1.00 96.12 605 THR A O 1
ATOM 4686 N N . THR A 1 606 ? 1.333 -19.653 28.443 1.00 94.75 606 THR A N 1
ATOM 4687 C CA . THR A 1 606 ? 1.675 -19.776 29.855 1.00 94.75 606 THR A CA 1
ATOM 4688 C C . THR A 1 606 ? 1.204 -18.615 30.724 1.00 94.75 606 THR A C 1
ATOM 4690 O O . THR A 1 606 ? 1.270 -18.771 31.945 1.00 94.75 606 THR A O 1
ATOM 4693 N N . GLU A 1 607 ? 0.666 -17.539 30.153 1.00 94.19 607 GLU A N 1
ATOM 4694 C CA . GLU A 1 607 ? 0.191 -16.346 30.858 1.00 94.19 607 GLU A CA 1
ATOM 4695 C C . GLU A 1 607 ? -1.166 -15.908 30.306 1.00 94.19 607 GLU A C 1
ATOM 4697 O O . GLU A 1 607 ? -1.325 -15.840 29.106 1.00 94.19 607 GLU A O 1
ATOM 4702 N N . TRP A 1 608 ? -2.132 -15.594 31.174 1.00 94.50 608 TRP A N 1
ATOM 4703 C CA . TRP A 1 608 ? -3.487 -15.193 30.740 1.00 94.50 608 TRP A CA 1
ATOM 4704 C C . TRP A 1 608 ? -4.099 -14.054 31.565 1.00 94.50 608 TRP A C 1
ATOM 4706 O O . TRP A 1 608 ? -5.235 -13.631 31.355 1.00 94.50 608 TRP A O 1
ATOM 4716 N N . ALA A 1 609 ? -3.394 -13.612 32.604 1.00 95.06 609 ALA A N 1
ATOM 4717 C CA . ALA A 1 609 ? -3.859 -12.595 33.533 1.00 95.06 609 ALA A CA 1
ATOM 4718 C C . ALA A 1 609 ? -2.673 -11.779 34.032 1.00 95.06 609 ALA A C 1
ATOM 4720 O O . ALA A 1 609 ? -1.610 -12.338 34.286 1.00 95.06 609 ALA A O 1
ATOM 4721 N N . ASP A 1 610 ? -2.912 -10.489 34.215 1.00 93.25 610 ASP A N 1
ATOM 4722 C CA . ASP A 1 610 ? -2.009 -9.534 34.844 1.00 93.25 610 ASP A CA 1
ATOM 4723 C C . ASP A 1 610 ? -2.822 -8.790 35.910 1.00 93.25 610 ASP A C 1
ATOM 4725 O O . ASP A 1 610 ? -3.678 -7.951 35.608 1.00 93.25 610 ASP A O 1
ATOM 4729 N N . THR A 1 611 ? -2.702 -9.224 37.164 1.00 95.31 611 THR A N 1
ATOM 4730 C CA . THR A 1 611 ? -3.583 -8.761 38.241 1.00 95.31 611 THR A CA 1
ATOM 4731 C C . THR A 1 611 ? -3.262 -7.331 38.687 1.00 95.31 611 THR A C 1
ATOM 4733 O O . THR A 1 611 ? -4.170 -6.646 39.182 1.00 95.31 611 THR A O 1
ATOM 4736 N N . ASP A 1 612 ? -2.018 -6.877 38.560 1.00 90.69 612 ASP A N 1
ATOM 4737 C CA . ASP A 1 612 ? -1.578 -5.537 38.964 1.00 90.69 612 ASP A CA 1
ATOM 4738 C C . ASP A 1 612 ? -1.192 -4.616 37.801 1.00 90.69 612 ASP A C 1
ATOM 4740 O O . ASP A 1 612 ? -1.105 -3.407 38.030 1.00 90.69 612 ASP A O 1
ATOM 4744 N N . GLY A 1 613 ? -1.128 -5.137 36.576 1.00 90.38 613 GLY A N 1
ATOM 4745 C CA . GLY A 1 613 ? -1.026 -4.358 35.347 1.00 90.38 613 GLY A CA 1
ATOM 4746 C C . GLY A 1 613 ? 0.397 -3.916 35.025 1.00 90.38 613 GLY A C 1
ATOM 4747 O O . GLY A 1 613 ? 0.559 -2.855 34.422 1.00 90.38 613 GLY A O 1
ATOM 4748 N N . ASP A 1 614 ? 1.413 -4.653 35.477 1.00 85.31 614 ASP A N 1
ATOM 4749 C CA . ASP A 1 614 ? 2.821 -4.301 35.255 1.00 85.31 614 ASP A CA 1
ATOM 4750 C C . ASP A 1 614 ? 3.429 -4.883 33.970 1.00 85.31 614 ASP A C 1
ATOM 4752 O O . ASP A 1 614 ? 4.597 -4.630 33.651 1.00 85.31 614 ASP A O 1
ATOM 4756 N N . GLY A 1 615 ? 2.624 -5.620 33.203 1.00 87.62 615 GLY A N 1
ATOM 4757 C CA . GLY A 1 615 ? 3.014 -6.232 31.941 1.00 87.62 615 GLY A CA 1
ATOM 4758 C C . GLY A 1 615 ? 3.668 -7.605 32.092 1.00 87.62 615 GLY A C 1
ATOM 4759 O O . GLY A 1 615 ? 4.073 -8.185 31.079 1.00 87.62 615 GLY A O 1
ATOM 4760 N N . VAL A 1 616 ? 3.772 -8.160 33.305 1.00 88.88 616 VAL A N 1
ATOM 4761 C CA . VAL A 1 616 ? 4.242 -9.529 33.539 1.00 88.88 616 VAL A CA 1
ATOM 4762 C C . VAL A 1 616 ? 3.101 -10.404 34.035 1.00 88.88 616 VAL A C 1
ATOM 4764 O O . VAL A 1 616 ? 2.492 -10.165 35.067 1.00 88.88 616 VAL A O 1
ATOM 4767 N N . GLY A 1 617 ? 2.831 -11.487 33.306 1.00 93.38 617 GLY A N 1
ATOM 4768 C CA . GLY A 1 617 ? 1.737 -12.383 33.657 1.00 93.38 617 GLY A CA 1
ATOM 4769 C C . GLY A 1 617 ? 1.864 -13.011 35.050 1.00 93.38 617 GLY A C 1
ATOM 4770 O O . GLY A 1 617 ? 2.949 -13.406 35.499 1.00 93.38 617 GLY A O 1
ATOM 4771 N N . ASP A 1 618 ? 0.711 -13.168 35.706 1.00 94.19 618 ASP A N 1
ATOM 4772 C CA . ASP A 1 618 ? 0.543 -13.671 37.073 1.00 94.19 618 ASP A CA 1
ATOM 4773 C C . ASP A 1 618 ? 1.271 -15.006 37.349 1.00 94.19 618 ASP A C 1
ATOM 4775 O O . ASP A 1 618 ? 1.550 -15.336 38.511 1.00 94.19 618 ASP A O 1
ATOM 4779 N N . ASN A 1 619 ? 1.504 -15.853 36.333 1.00 91.69 619 ASN A N 1
ATOM 4780 C CA . ASN A 1 619 ? 2.161 -17.149 36.534 1.00 91.69 619 ASN A CA 1
ATOM 4781 C C . ASN A 1 619 ? 3.691 -17.042 36.580 1.00 91.69 619 ASN A C 1
ATOM 4783 O O . ASN A 1 619 ? 4.329 -17.907 37.207 1.00 91.69 619 ASN A O 1
ATOM 4787 N N . SER A 1 620 ? 4.264 -16.024 35.940 1.00 90.88 620 SER A N 1
ATOM 4788 C CA . SER A 1 620 ? 5.701 -15.740 35.915 1.00 90.88 620 SER A CA 1
ATOM 4789 C C . SER A 1 620 ? 6.112 -14.693 36.940 1.00 90.88 620 SER A C 1
ATOM 4791 O O . SER A 1 620 ? 7.260 -14.729 37.397 1.00 90.88 620 SER A O 1
ATOM 4793 N N . ASP A 1 621 ? 5.187 -13.832 37.351 1.00 91.50 621 ASP A N 1
ATOM 4794 C CA . ASP A 1 621 ? 5.443 -12.806 38.344 1.00 91.50 621 ASP A CA 1
ATOM 4795 C C . ASP A 1 621 ? 5.567 -13.381 39.777 1.00 91.50 621 ASP A C 1
ATOM 4797 O O . ASP A 1 621 ? 4.765 -14.189 40.271 1.00 91.50 621 ASP A O 1
ATOM 4801 N N . ALA A 1 622 ? 6.645 -12.990 40.463 1.00 92.38 622 ALA A N 1
ATOM 4802 C CA . ALA A 1 622 ? 6.877 -13.324 41.860 1.00 92.38 622 ALA A CA 1
ATOM 4803 C C . ALA A 1 622 ? 5.954 -12.545 42.816 1.00 92.38 622 ALA A C 1
ATOM 4805 O O . ALA A 1 622 ? 5.663 -13.067 43.908 1.00 92.38 622 ALA A O 1
ATOM 4806 N N . PHE A 1 623 ? 5.461 -11.365 42.418 1.00 92.31 623 PHE A N 1
ATOM 4807 C CA . PHE A 1 623 ? 4.528 -10.553 43.200 1.00 92.31 623 PHE A CA 1
ATOM 4808 C C . PHE A 1 623 ? 3.303 -10.062 42.397 1.00 92.31 623 PHE A C 1
ATOM 4810 O O . PHE A 1 623 ? 3.098 -8.859 42.366 1.00 92.31 623 PHE A O 1
ATOM 4817 N N . PRO A 1 624 ? 2.367 -10.961 41.994 1.00 92.88 624 PRO A N 1
ATOM 4818 C CA . PRO A 1 624 ? 1.213 -10.664 41.106 1.00 92.88 624 PRO A CA 1
ATOM 4819 C C . PRO A 1 624 ? 0.137 -9.698 41.634 1.00 92.88 624 PRO A C 1
ATOM 4821 O O . PRO A 1 624 ? -1.048 -9.849 41.365 1.00 92.88 624 PRO A O 1
ATOM 4824 N N . ASN A 1 625 ? 0.442 -8.885 42.636 1.00 93.69 625 ASN A N 1
ATOM 4825 C CA . ASN A 1 625 ? -0.463 -7.883 43.200 1.00 93.69 625 ASN A CA 1
ATOM 4826 C C . ASN A 1 625 ? 0.309 -6.603 43.596 1.00 93.69 625 ASN A C 1
ATOM 4828 O O . ASN A 1 625 ? -0.213 -5.811 44.393 1.00 93.69 625 ASN A O 1
ATOM 4832 N N . ASP A 1 626 ? 1.561 -6.467 43.169 1.00 90.81 626 ASP A N 1
ATOM 4833 C CA . ASP A 1 626 ? 2.466 -5.354 43.414 1.00 90.81 626 ASP A CA 1
ATOM 4834 C C . ASP A 1 626 ? 3.251 -5.026 42.136 1.00 90.81 626 ASP A C 1
ATOM 4836 O O . ASP A 1 626 ? 4.400 -5.428 41.987 1.00 90.81 626 ASP A O 1
ATOM 4840 N N . ALA A 1 627 ? 2.654 -4.182 41.292 1.00 92.31 627 ALA A N 1
ATOM 4841 C CA . ALA A 1 627 ? 3.210 -3.736 40.013 1.00 92.31 627 ALA A CA 1
ATOM 4842 C C . ALA A 1 627 ? 4.603 -3.074 40.084 1.00 92.31 627 ALA A C 1
ATOM 4844 O O . ALA A 1 627 ? 5.197 -2.714 39.071 1.00 92.31 627 ALA A O 1
ATOM 4845 N N . SER A 1 628 ? 5.124 -2.823 41.289 1.00 90.69 628 SER A N 1
ATOM 4846 C CA . SER A 1 628 ? 6.471 -2.292 41.483 1.00 90.69 628 SER A CA 1
ATOM 4847 C C . SER A 1 628 ? 7.541 -3.374 41.638 1.00 90.69 628 SER A C 1
ATOM 4849 O O . SER A 1 628 ? 8.722 -3.034 41.756 1.00 90.69 628 SER A O 1
ATOM 4851 N N . GLU A 1 629 ? 7.169 -4.657 41.657 1.00 89.12 629 GLU A N 1
ATOM 4852 C CA . GLU A 1 629 ? 8.057 -5.770 41.987 1.00 89.12 629 GLU A CA 1
ATOM 4853 C C . GLU A 1 629 ? 7.777 -7.030 41.164 1.00 89.12 629 GLU A C 1
ATOM 4855 O O . GLU A 1 629 ? 6.918 -7.817 41.509 1.00 89.12 629 GLU A O 1
ATOM 4860 N N . ILE A 1 630 ? 8.623 -7.332 40.182 1.00 89.06 630 ILE A N 1
ATOM 4861 C CA . ILE A 1 630 ? 8.425 -8.527 39.335 1.00 89.06 630 ILE A CA 1
ATOM 4862 C C . ILE A 1 630 ? 9.293 -9.720 39.783 1.00 89.06 630 ILE A C 1
ATOM 4864 O O . ILE A 1 630 ? 8.986 -10.901 39.591 1.00 89.06 630 ILE A O 1
ATOM 4868 N N . VAL A 1 631 ? 10.464 -9.436 40.366 1.00 88.62 631 VAL A N 1
ATOM 4869 C CA . VAL A 1 631 ? 11.534 -10.428 40.566 1.00 88.62 631 VAL A CA 1
ATOM 4870 C C . VAL A 1 631 ? 11.955 -10.507 42.030 1.00 88.62 631 VAL A C 1
ATOM 4872 O O . VAL A 1 631 ? 12.358 -9.512 42.619 1.00 88.62 631 VAL A O 1
ATOM 4875 N N . ASP A 1 632 ? 11.974 -11.726 42.578 1.00 89.25 632 ASP A N 1
ATOM 4876 C CA . ASP A 1 632 ? 12.607 -12.076 43.860 1.00 89.25 632 ASP A CA 1
ATOM 4877 C C . ASP A 1 632 ? 13.855 -12.937 43.591 1.00 89.25 632 ASP A C 1
ATOM 4879 O O . ASP A 1 632 ? 13.790 -14.168 43.460 1.00 89.25 632 ASP A O 1
ATOM 4883 N N . SER A 1 633 ? 15.008 -12.286 43.412 1.00 89.56 633 SER A N 1
ATOM 4884 C CA . SER A 1 633 ? 16.223 -12.953 42.922 1.00 89.56 633 SER A CA 1
ATOM 4885 C C . SER A 1 633 ? 16.880 -13.905 43.929 1.00 89.56 633 SER A C 1
ATOM 4887 O O . SER A 1 633 ? 17.634 -14.801 43.519 1.00 89.56 633 SER A O 1
ATOM 4889 N N . ASP A 1 634 ? 16.591 -13.780 45.223 1.00 84.88 634 ASP A N 1
ATOM 4890 C CA . ASP A 1 634 ? 17.136 -14.657 46.262 1.00 84.88 634 ASP A CA 1
ATOM 4891 C C . ASP A 1 634 ? 16.086 -15.458 47.056 1.00 84.88 634 ASP A C 1
ATOM 4893 O O . ASP A 1 634 ? 16.447 -16.398 47.787 1.00 84.88 634 ASP A O 1
ATOM 4897 N N . GLY A 1 635 ? 14.803 -15.212 46.794 1.00 89.12 635 GLY A N 1
ATOM 4898 C CA . GLY A 1 635 ? 13.670 -15.973 47.303 1.00 89.12 635 GLY A CA 1
ATOM 4899 C C . GLY A 1 635 ? 13.312 -15.635 48.747 1.00 89.12 635 GLY A C 1
ATOM 4900 O O . GLY A 1 635 ? 12.853 -16.533 49.476 1.00 89.12 635 GLY A O 1
ATOM 4901 N N . ASP A 1 636 ? 13.605 -14.419 49.205 1.00 86.81 636 ASP A N 1
ATOM 4902 C CA . ASP A 1 636 ? 13.400 -14.003 50.590 1.00 86.81 636 ASP A CA 1
ATOM 4903 C C . ASP A 1 636 ? 12.057 -13.298 50.856 1.00 86.81 636 ASP A C 1
ATOM 4905 O O . ASP A 1 636 ? 11.649 -13.149 52.022 1.00 86.81 636 ASP A O 1
ATOM 4909 N N . GLY A 1 637 ? 11.307 -13.023 49.784 1.00 87.81 637 GLY A N 1
ATOM 4910 C CA . GLY A 1 637 ? 9.968 -12.450 49.800 1.00 87.81 637 GLY A CA 1
ATOM 4911 C C . GLY A 1 637 ? 9.923 -10.923 49.813 1.00 87.81 637 GLY A C 1
ATOM 4912 O O . GLY A 1 637 ? 8.859 -10.382 50.125 1.00 87.81 637 GLY A O 1
ATOM 4913 N N . VAL A 1 638 ? 11.038 -10.248 49.530 1.00 87.25 638 VAL A N 1
ATOM 4914 C CA . VAL A 1 638 ? 11.095 -8.826 49.168 1.00 87.25 638 VAL A CA 1
ATOM 491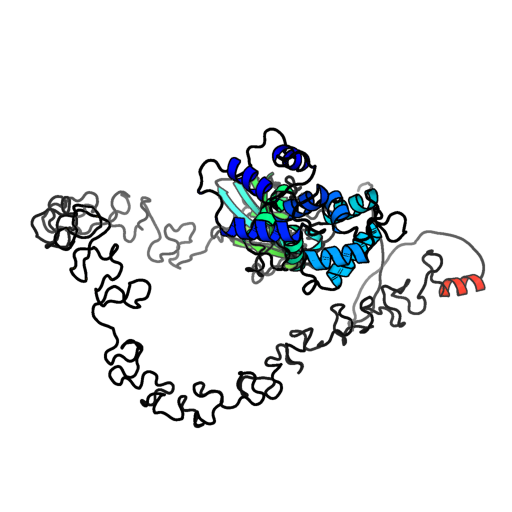5 C C . VAL A 1 638 ? 11.541 -8.741 47.713 1.00 87.25 638 VAL A C 1
ATOM 4917 O O . VAL A 1 638 ? 12.475 -9.428 47.317 1.00 87.25 638 VAL A O 1
ATOM 4920 N N . GLY A 1 639 ? 10.832 -7.961 46.902 1.00 88.69 639 GLY A N 1
ATOM 4921 C CA . GLY A 1 639 ? 11.195 -7.809 45.502 1.00 88.69 639 GLY A CA 1
ATOM 4922 C C . GLY A 1 639 ? 12.475 -6.992 45.339 1.00 88.69 639 GLY A C 1
ATOM 4923 O O . GLY A 1 639 ? 12.897 -6.254 46.235 1.00 88.69 639 GLY A O 1
ATOM 4924 N N . ASN A 1 640 ? 13.134 -7.176 44.202 1.00 85.50 640 ASN A N 1
ATOM 4925 C CA . ASN A 1 640 ? 14.432 -6.583 43.917 1.00 85.50 640 ASN A CA 1
ATOM 4926 C C . ASN A 1 640 ? 14.456 -5.044 44.032 1.00 85.50 640 ASN A C 1
ATOM 4928 O O . ASN A 1 640 ? 15.525 -4.499 44.317 1.00 85.50 640 ASN A O 1
ATOM 4932 N N . ASN A 1 641 ? 13.340 -4.341 43.801 1.00 84.00 641 ASN A N 1
ATOM 4933 C CA . ASN A 1 641 ? 13.301 -2.874 43.842 1.00 84.00 641 ASN A CA 1
ATOM 4934 C C . ASN A 1 641 ? 13.265 -2.337 45.286 1.00 84.00 641 ASN A C 1
ATOM 4936 O O . ASN A 1 641 ? 13.861 -1.298 45.589 1.00 84.00 641 ASN A O 1
ATOM 4940 N N . ALA A 1 642 ? 12.629 -3.065 46.201 1.00 86.00 642 ALA A N 1
ATOM 4941 C CA . ALA A 1 642 ? 12.561 -2.777 47.627 1.00 86.00 642 ALA A CA 1
ATOM 4942 C C . ALA A 1 642 ? 13.720 -3.403 48.417 1.00 86.00 642 ALA A C 1
ATOM 4944 O O . ALA A 1 642 ? 13.964 -3.001 49.564 1.00 86.00 642 ALA A O 1
ATOM 4945 N N . ASP A 1 643 ? 14.438 -4.363 47.834 1.00 87.25 643 ASP A N 1
ATOM 4946 C CA . ASP A 1 643 ? 15.568 -5.030 48.465 1.00 87.25 643 ASP A CA 1
ATOM 4947 C C . ASP A 1 643 ? 16.897 -4.290 48.219 1.00 87.25 643 ASP A C 1
ATOM 4949 O O . ASP A 1 643 ? 17.418 -4.190 47.111 1.00 87.25 643 ASP A O 1
ATOM 4953 N N . ALA A 1 644 ? 17.521 -3.803 49.296 1.00 86.12 644 ALA A N 1
ATOM 4954 C CA . ALA A 1 644 ? 18.856 -3.206 49.224 1.00 86.12 644 ALA A CA 1
ATOM 4955 C C . ALA A 1 644 ? 19.965 -4.222 48.859 1.00 86.12 644 ALA A C 1
ATOM 4957 O O . ALA A 1 644 ? 21.064 -3.816 48.460 1.00 86.12 644 ALA A O 1
ATOM 4958 N N . PHE A 1 645 ? 19.707 -5.526 49.010 1.00 87.25 645 PHE A N 1
ATOM 4959 C CA . PHE A 1 645 ? 20.608 -6.627 48.670 1.00 87.25 645 PHE A CA 1
ATOM 4960 C C . PHE A 1 645 ? 19.870 -7.767 47.938 1.00 87.25 645 PHE A C 1
ATOM 4962 O O . PHE A 1 645 ? 19.874 -8.878 48.461 1.00 87.25 645 PHE A O 1
ATOM 4969 N N . PRO A 1 646 ? 19.424 -7.561 46.676 1.00 87.12 646 PRO A N 1
ATOM 4970 C CA . PRO A 1 646 ? 18.535 -8.464 45.903 1.00 87.12 646 PRO A CA 1
ATOM 4971 C C . PRO A 1 646 ? 19.030 -9.899 45.637 1.00 87.12 646 PRO A C 1
ATOM 4973 O O . PRO A 1 646 ? 18.513 -10.640 44.810 1.00 87.12 646 PRO A O 1
ATOM 4976 N N . TYR A 1 647 ? 20.161 -10.273 46.208 1.00 86.44 647 TYR A N 1
ATOM 4977 C CA . TYR A 1 647 ? 20.925 -11.465 45.904 1.00 86.44 647 TYR A CA 1
ATOM 4978 C C . TYR A 1 647 ? 21.446 -12.166 47.173 1.00 86.44 647 TYR A C 1
ATOM 4980 O O . TYR A 1 647 ? 22.191 -13.153 47.074 1.00 86.44 647 TYR A O 1
ATOM 4988 N N . ASP A 1 648 ? 21.120 -11.649 48.359 1.00 83.75 648 ASP A N 1
ATOM 4989 C CA . ASP A 1 648 ? 21.444 -12.240 49.654 1.00 83.75 648 ASP A CA 1
ATOM 4990 C C . ASP A 1 648 ? 20.206 -12.281 50.551 1.00 83.75 648 ASP A C 1
ATOM 4992 O O . ASP A 1 648 ? 19.992 -11.385 51.359 1.00 83.75 648 ASP A O 1
ATOM 4996 N N . ALA A 1 649 ? 19.526 -13.431 50.529 1.00 90.19 649 ALA A N 1
ATOM 4997 C CA . ALA A 1 649 ? 18.283 -13.712 51.256 1.00 90.19 649 ALA A CA 1
ATOM 4998 C C . ALA A 1 649 ? 18.336 -13.563 52.796 1.00 90.19 649 ALA A C 1
ATOM 5000 O O . ALA A 1 649 ? 17.461 -14.039 53.528 1.00 90.19 649 ALA A O 1
ATOM 5001 N N . ASN A 1 650 ? 19.441 -13.057 53.346 1.00 86.69 650 ASN A N 1
ATOM 5002 C CA . ASN A 1 650 ? 19.616 -12.744 54.758 1.00 86.69 650 ASN A CA 1
ATOM 5003 C C . ASN A 1 650 ? 19.724 -11.233 55.029 1.00 86.69 650 ASN A C 1
ATOM 5005 O O . ASN A 1 650 ? 19.865 -10.867 56.201 1.00 86.69 650 ASN A O 1
ATOM 5009 N N . GLU A 1 651 ? 19.675 -10.368 54.017 1.00 83.38 651 GLU A N 1
ATOM 5010 C CA . GLU A 1 651 ? 19.855 -8.915 54.100 1.00 83.38 651 GLU A CA 1
ATOM 5011 C C . GLU A 1 651 ? 18.806 -8.226 53.223 1.00 83.38 651 GLU A C 1
ATOM 5013 O O . GLU A 1 651 ? 18.803 -8.465 52.038 1.00 83.38 651 GLU A O 1
ATOM 5018 N N . GLN A 1 652 ? 17.967 -7.348 53.783 1.00 85.62 652 GLN A N 1
ATOM 5019 C CA . GLN A 1 652 ? 16.900 -6.669 53.014 1.00 85.62 652 GLN A CA 1
ATOM 5020 C C . GLN A 1 652 ? 17.001 -5.136 53.050 1.00 85.62 652 GLN A C 1
ATOM 5022 O O . GLN A 1 652 ? 16.214 -4.413 52.450 1.00 85.62 652 GLN A O 1
ATOM 5027 N N . SER A 1 653 ? 17.892 -4.577 53.878 1.00 85.44 653 SER A N 1
ATOM 5028 C CA . SER A 1 653 ? 17.917 -3.134 54.161 1.00 85.44 653 SER A CA 1
ATOM 5029 C C . SER A 1 653 ? 19.316 -2.647 54.524 1.00 85.44 653 SER A C 1
ATOM 5031 O O . SER A 1 653 ? 20.045 -3.322 55.254 1.00 85.44 653 SER A O 1
ATOM 5033 N N . ASP A 1 654 ? 19.658 -1.443 54.062 1.00 82.94 654 ASP A N 1
ATOM 5034 C CA . ASP A 1 654 ? 20.874 -0.703 54.417 1.00 82.94 654 ASP A CA 1
ATOM 5035 C C . ASP A 1 654 ? 20.495 0.667 54.996 1.00 82.94 654 ASP A C 1
ATOM 5037 O O . ASP A 1 654 ? 20.426 1.679 54.294 1.00 82.94 654 ASP A O 1
ATOM 5041 N N . SER A 1 655 ? 20.213 0.714 56.299 1.00 83.75 655 SER A N 1
ATOM 5042 C CA . SER A 1 655 ? 19.705 1.931 56.944 1.00 83.75 655 SER A CA 1
ATOM 5043 C C . SER A 1 655 ? 20.702 3.100 56.947 1.00 83.75 655 SER A C 1
ATOM 5045 O O . SER A 1 655 ? 20.302 4.239 57.211 1.00 83.75 655 SER A O 1
ATOM 5047 N N . ASP A 1 656 ? 22.001 2.847 56.756 1.00 77.38 656 ASP A N 1
ATOM 5048 C CA . ASP A 1 656 ? 23.039 3.883 56.792 1.00 77.38 656 ASP A CA 1
ATOM 5049 C C . ASP A 1 656 ? 23.764 4.107 55.451 1.00 77.38 656 ASP A C 1
ATOM 5051 O O . ASP A 1 656 ? 24.619 5.002 55.375 1.00 77.38 656 ASP A O 1
ATOM 5055 N N . GLY A 1 657 ? 23.360 3.381 54.403 1.00 77.06 657 GLY A N 1
ATOM 5056 C CA . GLY A 1 657 ? 23.812 3.535 53.020 1.00 77.06 657 GLY A CA 1
ATOM 5057 C C . GLY A 1 657 ? 25.292 3.207 52.834 1.00 77.06 657 GLY A C 1
ATOM 5058 O O . GLY A 1 657 ? 25.965 3.834 52.007 1.00 77.06 657 GLY A O 1
ATOM 5059 N N . ASN A 1 658 ? 25.849 2.322 53.667 1.00 76.25 658 ASN A N 1
ATOM 5060 C CA . ASN A 1 658 ? 27.279 2.016 53.668 1.00 76.25 658 ASN A CA 1
ATOM 5061 C C . ASN A 1 658 ? 27.664 0.789 52.816 1.00 76.25 658 ASN A C 1
ATOM 5063 O O . ASN A 1 658 ? 28.862 0.500 52.685 1.00 76.25 658 ASN A O 1
ATOM 5067 N N . GLY A 1 659 ? 26.680 0.106 52.227 1.00 74.06 659 GLY A N 1
ATOM 5068 C CA . GLY A 1 659 ? 26.835 -1.094 51.406 1.00 74.06 659 GLY A CA 1
ATOM 5069 C C . GLY A 1 659 ? 26.976 -2.396 52.203 1.00 74.06 659 GLY A C 1
ATOM 5070 O O . GLY A 1 659 ? 27.388 -3.410 51.637 1.00 74.06 659 GLY A O 1
ATOM 5071 N N . VAL A 1 660 ? 26.697 -2.389 53.511 1.00 77.25 660 VAL A N 1
ATOM 5072 C CA . VAL A 1 660 ? 26.618 -3.577 54.375 1.00 77.25 660 VAL A CA 1
ATOM 5073 C C . VAL A 1 660 ? 25.239 -3.604 55.004 1.00 77.25 660 VAL A C 1
ATOM 5075 O O . VAL A 1 660 ? 24.890 -2.691 55.745 1.00 77.25 660 VAL A O 1
ATOM 5078 N N . GLY A 1 661 ? 24.486 -4.672 54.759 1.00 82.75 661 GLY A N 1
ATOM 5079 C CA . GLY A 1 661 ? 23.124 -4.738 55.253 1.00 82.75 661 GLY A CA 1
ATOM 5080 C C . GLY A 1 661 ? 23.032 -4.775 56.778 1.00 82.75 661 GLY A C 1
ATOM 5081 O O . GLY A 1 661 ? 23.972 -5.126 57.513 1.00 82.75 661 GLY A O 1
ATOM 5082 N N . ASP A 1 662 ? 21.873 -4.347 57.266 1.00 81.62 662 ASP A N 1
ATOM 5083 C CA . ASP A 1 662 ? 21.607 -4.141 58.684 1.00 81.62 662 ASP A CA 1
ATOM 5084 C C . ASP A 1 662 ? 21.812 -5.429 59.515 1.00 81.62 662 ASP A C 1
ATOM 5086 O O . ASP A 1 662 ? 22.202 -5.360 60.694 1.00 81.62 662 ASP A O 1
ATOM 5090 N N . ASN A 1 663 ? 21.621 -6.617 58.921 1.00 75.06 663 ASN A N 1
ATOM 5091 C CA . ASN A 1 663 ? 21.790 -7.900 59.607 1.00 75.06 663 ASN A CA 1
ATOM 5092 C C . ASN A 1 663 ? 23.279 -8.277 59.755 1.00 75.06 663 ASN A C 1
ATOM 5094 O O . ASN A 1 663 ? 23.704 -8.695 60.844 1.00 75.06 663 ASN A O 1
ATOM 5098 N N . ALA A 1 664 ? 24.112 -8.039 58.740 1.00 72.38 664 ALA A N 1
ATOM 5099 C CA . ALA A 1 664 ? 25.566 -8.206 58.790 1.00 72.38 664 ALA A CA 1
ATOM 5100 C C . ALA A 1 664 ? 26.201 -7.187 59.733 1.00 72.38 664 ALA A C 1
ATOM 5102 O O . ALA A 1 664 ? 27.144 -7.510 60.472 1.00 72.38 664 ALA A O 1
ATOM 5103 N N . GLN A 1 665 ? 25.667 -5.967 59.768 1.00 68.94 665 GLN A N 1
ATOM 5104 C CA . GLN A 1 665 ? 26.092 -4.934 60.703 1.00 68.94 665 GLN A CA 1
ATOM 5105 C C . GLN A 1 665 ? 25.801 -5.346 62.157 1.00 68.94 665 GLN A C 1
ATOM 5107 O O . GLN A 1 665 ? 26.670 -5.212 63.031 1.00 68.94 665 GLN A O 1
ATOM 5112 N N . ALA A 1 666 ? 24.641 -5.960 62.420 1.00 60.97 666 ALA A N 1
ATOM 5113 C CA . ALA A 1 666 ? 24.299 -6.506 63.736 1.00 60.97 666 ALA A CA 1
ATOM 5114 C C . ALA A 1 666 ? 25.264 -7.622 64.201 1.00 60.97 666 ALA A C 1
ATOM 5116 O O . ALA A 1 666 ? 25.552 -7.745 65.405 1.00 60.97 666 ALA A O 1
ATOM 5117 N N . ASP A 1 667 ? 25.825 -8.396 63.268 1.00 55.78 667 ASP A N 1
ATOM 5118 C CA . ASP A 1 667 ? 26.847 -9.408 63.550 1.00 55.78 667 ASP A CA 1
ATOM 5119 C C . ASP A 1 667 ? 28.251 -8.804 63.764 1.00 55.78 667 ASP A C 1
ATOM 5121 O O . ASP A 1 667 ? 29.009 -9.276 64.628 1.00 55.78 667 ASP A O 1
ATOM 5125 N N . GLN A 1 668 ? 28.594 -7.706 63.079 1.00 52.59 668 GLN A N 1
ATOM 5126 C CA . GLN A 1 668 ? 29.854 -6.981 63.298 1.00 52.59 668 GLN A CA 1
ATOM 5127 C C . GLN A 1 668 ? 29.886 -6.220 64.636 1.00 52.59 668 GLN A C 1
ATOM 5129 O O . GLN A 1 668 ? 30.920 -6.214 65.326 1.00 52.59 668 GLN A O 1
ATOM 5134 N N . GLU A 1 669 ? 28.759 -5.657 65.083 1.00 53.19 669 GLU A N 1
ATOM 5135 C CA . GLU A 1 669 ? 28.664 -4.980 66.385 1.00 53.19 669 GLU A CA 1
ATOM 5136 C C . GLU A 1 669 ? 28.791 -5.940 67.585 1.00 53.19 669 GLU A C 1
ATOM 5138 O O . GLU A 1 669 ? 29.193 -5.533 68.684 1.00 53.19 669 GLU A O 1
ATOM 5143 N N . ASN A 1 670 ? 28.561 -7.240 67.380 1.00 46.66 670 ASN A N 1
ATOM 5144 C CA . ASN A 1 670 ? 28.763 -8.273 68.400 1.00 46.66 670 ASN A CA 1
ATOM 5145 C C . ASN A 1 670 ? 30.180 -8.893 68.409 1.00 46.66 670 ASN A C 1
ATOM 5147 O O . ASN A 1 670 ? 30.446 -9.780 69.233 1.00 46.66 670 ASN A O 1
ATOM 5151 N N . GLY A 1 671 ? 31.112 -8.429 67.556 1.00 46.44 671 GLY A N 1
ATOM 5152 C CA . GLY A 1 671 ? 32.265 -9.250 67.157 1.00 46.44 671 GLY A CA 1
ATOM 5153 C C . GLY A 1 671 ? 33.686 -8.666 67.097 1.00 46.44 671 GLY A C 1
ATOM 5154 O O . GLY A 1 671 ? 34.597 -9.461 66.932 1.00 46.44 671 GLY A O 1
ATOM 5155 N N . GLY A 1 672 ? 33.963 -7.375 67.317 1.00 39.31 672 GLY A N 1
ATOM 5156 C CA . GLY A 1 672 ? 35.300 -6.889 67.732 1.00 39.31 672 GLY A CA 1
ATOM 5157 C C . GLY A 1 672 ? 36.451 -6.706 66.701 1.00 39.31 672 GLY A C 1
ATOM 5158 O O . GLY A 1 672 ? 36.968 -7.640 66.105 1.00 39.31 672 GLY A O 1
ATOM 5159 N N . THR A 1 673 ? 37.017 -5.487 66.751 1.00 39.75 673 THR A N 1
ATOM 5160 C CA . THR A 1 673 ? 38.365 -5.001 66.346 1.00 39.75 673 THR A CA 1
ATOM 5161 C C . THR A 1 673 ? 38.690 -4.767 64.859 1.00 39.75 673 THR A C 1
ATOM 5163 O O . THR A 1 673 ? 38.827 -5.693 64.077 1.00 39.75 673 THR A O 1
ATOM 5166 N N . THR A 1 674 ? 38.986 -3.498 64.541 1.00 39.09 674 THR A N 1
ATOM 5167 C CA . THR A 1 674 ? 39.828 -3.032 63.414 1.00 39.09 674 THR A CA 1
ATOM 5168 C C . THR A 1 674 ? 41.266 -3.595 63.508 1.00 39.09 674 THR A C 1
ATOM 5170 O O . THR A 1 674 ? 41.641 -4.023 64.609 1.00 39.09 674 THR A O 1
ATOM 5173 N N . PRO A 1 675 ? 42.175 -3.480 62.499 1.00 54.47 675 PRO A N 1
ATOM 5174 C CA . PRO A 1 675 ? 42.084 -3.034 61.086 1.00 54.47 675 PRO A CA 1
ATOM 5175 C C . PRO A 1 675 ? 42.837 -3.985 60.087 1.00 54.47 675 PRO A C 1
ATOM 5177 O O . PRO A 1 675 ? 43.341 -5.028 60.493 1.00 54.47 675 PRO A O 1
ATOM 5180 N N . VAL A 1 676 ? 43.009 -3.539 58.828 1.00 36.47 676 VAL A N 1
ATOM 5181 C CA . VAL A 1 676 ? 44.220 -3.531 57.947 1.00 36.47 676 VAL A CA 1
ATOM 5182 C C . VAL A 1 676 ? 44.030 -4.164 56.549 1.00 36.47 676 VAL A C 1
ATOM 5184 O O . VAL A 1 676 ? 43.910 -5.374 56.412 1.00 36.47 676 VAL A O 1
ATOM 5187 N N . ASP A 1 677 ? 44.141 -3.302 55.537 1.00 46.91 677 ASP A N 1
ATOM 5188 C CA . ASP A 1 677 ? 44.452 -3.543 54.114 1.00 46.91 677 ASP A CA 1
ATOM 5189 C C . ASP A 1 677 ? 45.736 -4.398 53.902 1.00 46.91 677 ASP A C 1
ATOM 5191 O O . ASP A 1 677 ? 46.742 -4.169 54.594 1.00 46.91 677 ASP A O 1
ATOM 5195 N N . PRO A 1 678 ? 45.736 -5.423 53.019 1.00 38.94 678 PRO A N 1
ATOM 5196 C CA . PRO A 1 678 ? 46.604 -5.343 51.830 1.00 38.94 678 PRO A CA 1
ATOM 5197 C C . PRO A 1 678 ? 46.122 -6.072 50.546 1.00 38.94 678 PRO A C 1
ATOM 5199 O O . PRO A 1 678 ? 45.483 -7.120 50.597 1.00 38.94 678 PRO A O 1
ATOM 5202 N N . GLU A 1 679 ? 46.621 -5.537 49.424 1.00 33.53 679 GLU A N 1
ATOM 5203 C CA . GLU A 1 679 ? 46.710 -5.986 48.014 1.00 33.53 679 GLU A CA 1
ATOM 5204 C C . GLU A 1 679 ? 46.832 -7.502 47.649 1.00 33.53 679 GLU A C 1
ATOM 5206 O O . GLU A 1 679 ? 47.280 -8.318 48.464 1.00 33.53 679 GLU A O 1
ATOM 5211 N N . PRO A 1 680 ? 46.526 -7.873 46.372 1.00 48.50 680 PRO A N 1
ATOM 5212 C CA . PRO A 1 680 ? 46.263 -9.244 45.909 1.00 48.50 680 PRO A CA 1
ATOM 5213 C C . PRO A 1 680 ? 47.494 -10.011 45.373 1.00 48.50 680 PRO A C 1
ATOM 5215 O O . PRO A 1 680 ? 48.533 -9.438 45.047 1.00 48.50 680 PRO A O 1
ATOM 5218 N N . VAL A 1 681 ? 47.365 -11.343 45.251 1.00 35.94 681 VAL A N 1
ATOM 5219 C CA . VAL A 1 681 ? 48.348 -12.249 44.621 1.00 35.94 681 VAL A CA 1
ATOM 5220 C C . VAL A 1 681 ? 47.689 -13.060 43.498 1.00 35.94 681 VAL A C 1
ATOM 5222 O O . VAL A 1 681 ? 46.605 -13.606 43.675 1.00 35.94 681 VAL A O 1
ATOM 5225 N N . GLU A 1 682 ? 48.416 -13.126 42.382 1.00 36.03 682 GLU A N 1
ATOM 5226 C CA . GLU A 1 682 ? 48.114 -13.644 41.041 1.00 36.03 682 GLU A CA 1
ATOM 5227 C C . GLU A 1 682 ? 47.700 -15.125 40.871 1.00 36.03 682 GLU A C 1
ATOM 5229 O O . GLU A 1 682 ? 48.083 -16.013 41.636 1.00 36.03 682 GLU A O 1
ATOM 5234 N N . GLU A 1 683 ? 46.993 -15.322 39.747 1.00 41.66 683 GLU A N 1
ATOM 5235 C CA . GLU A 1 683 ? 46.868 -16.458 38.814 1.00 41.66 683 GLU A CA 1
ATOM 5236 C C . GLU A 1 683 ? 47.600 -17.792 39.085 1.00 41.66 683 GLU A C 1
ATOM 5238 O O . GLU A 1 683 ? 48.809 -17.860 39.316 1.00 41.66 683 GLU A O 1
ATOM 5243 N N . SER A 1 684 ? 46.904 -18.908 38.809 1.00 34.59 684 SER A N 1
ATOM 5244 C CA . SER A 1 684 ? 47.191 -19.758 37.626 1.00 34.59 684 SER A CA 1
ATOM 5245 C C . SER A 1 684 ? 46.444 -21.108 37.632 1.00 34.59 684 SER A C 1
ATOM 5247 O O . SER A 1 684 ? 46.525 -21.873 38.590 1.00 34.59 684 SER A O 1
ATOM 5249 N N . GLY A 1 685 ? 45.857 -21.474 36.479 1.00 31.91 685 GLY A N 1
ATOM 5250 C CA . GLY A 1 685 ? 46.040 -22.826 35.922 1.00 31.91 685 GLY A CA 1
ATOM 5251 C C . GLY A 1 685 ? 44.836 -23.769 35.734 1.00 31.91 685 GLY A C 1
ATOM 5252 O O . GLY A 1 685 ? 44.690 -24.728 36.480 1.00 31.91 685 GLY A O 1
ATOM 5253 N N . SER A 1 686 ? 44.155 -23.613 34.591 1.00 30.06 686 SER A N 1
ATOM 5254 C CA . SER A 1 686 ? 43.809 -24.650 33.586 1.00 30.06 686 SER A CA 1
ATOM 5255 C C . SER A 1 686 ? 42.802 -25.801 33.853 1.00 30.06 686 SER A C 1
ATOM 5257 O O . SER A 1 686 ? 43.042 -26.678 34.678 1.00 30.06 686 SER A O 1
ATOM 5259 N N . PHE A 1 687 ? 41.881 -25.916 32.876 1.00 27.08 687 PHE A N 1
ATOM 5260 C CA . PHE A 1 687 ? 41.385 -27.121 32.164 1.00 27.08 687 PHE A CA 1
ATOM 5261 C C . PHE A 1 687 ? 40.139 -27.896 32.687 1.00 27.08 687 PHE A C 1
ATOM 5263 O O . PHE A 1 687 ? 40.202 -28.639 33.663 1.00 27.08 687 PHE A O 1
ATOM 5270 N N . LEU A 1 688 ? 39.043 -27.769 31.912 1.00 26.34 688 LEU A N 1
ATOM 5271 C CA . LEU A 1 688 ? 37.750 -28.506 31.847 1.00 26.34 688 LEU A CA 1
ATOM 5272 C C . LEU A 1 688 ? 37.910 -30.020 31.493 1.00 26.34 688 LEU A C 1
ATOM 5274 O O . LEU A 1 688 ? 39.033 -30.391 31.135 1.00 26.34 688 LEU A O 1
ATOM 5278 N N . PRO A 1 689 ? 36.872 -30.919 31.498 1.00 35.72 689 PRO A N 1
ATOM 5279 C CA . PRO A 1 689 ? 35.414 -30.671 31.395 1.00 35.72 689 PRO A CA 1
ATOM 5280 C C . PRO A 1 689 ? 34.469 -31.550 32.265 1.00 35.72 689 PRO A C 1
ATOM 5282 O O . PRO A 1 689 ? 34.836 -32.623 32.747 1.00 35.72 689 PRO A O 1
ATOM 5285 N N . GLY A 1 690 ? 33.196 -31.148 32.370 1.00 26.64 690 GLY A N 1
ATOM 5286 C CA . GLY A 1 690 ? 32.109 -31.999 32.873 1.00 26.64 690 GLY A CA 1
ATOM 5287 C C . GLY A 1 690 ? 30.753 -31.287 32.920 1.00 26.64 690 GLY A C 1
ATOM 5288 O O . GLY A 1 690 ? 30.494 -30.546 33.855 1.00 26.64 690 GLY A O 1
ATOM 5289 N N . PHE A 1 691 ? 29.911 -31.538 31.916 1.00 23.89 691 PHE A N 1
ATOM 5290 C CA . PHE A 1 691 ? 28.500 -31.141 31.828 1.00 23.89 691 PHE A CA 1
ATOM 5291 C C . PHE A 1 691 ? 27.666 -31.583 33.045 1.00 23.89 691 PHE A C 1
ATOM 5293 O O . PHE A 1 691 ? 27.693 -32.773 33.369 1.00 23.89 691 PHE A O 1
ATOM 5300 N N . SER A 1 692 ? 26.855 -30.671 33.604 1.00 26.88 692 SER A N 1
ATOM 5301 C CA . SER A 1 692 ? 25.384 -30.804 33.725 1.00 26.88 692 SER A CA 1
ATOM 5302 C C . SER A 1 692 ? 24.758 -29.641 34.520 1.00 26.88 692 SER A C 1
ATOM 5304 O O . SER A 1 692 ? 25.102 -29.505 35.689 1.00 26.88 692 SER A O 1
ATOM 5306 N N . ALA A 1 693 ? 23.819 -28.929 33.873 1.00 24.08 693 ALA A N 1
ATOM 5307 C CA . ALA A 1 693 ? 22.655 -28.172 34.386 1.00 24.08 693 ALA A CA 1
ATOM 5308 C C . ALA A 1 693 ? 22.894 -27.159 35.533 1.00 24.08 693 ALA A C 1
ATOM 5310 O O . ALA A 1 693 ? 23.216 -27.567 36.643 1.00 24.08 693 ALA A O 1
ATOM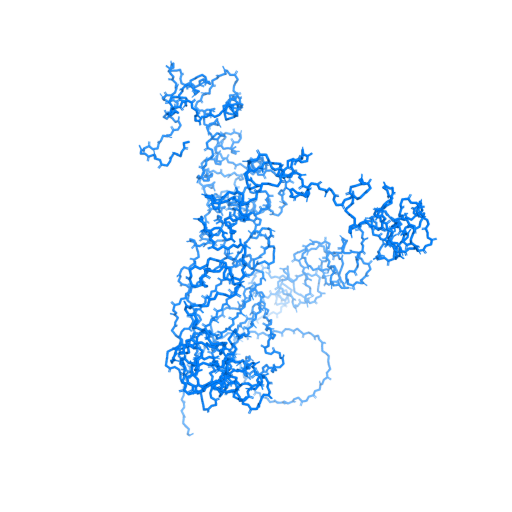 5311 N N . ILE A 1 694 ? 22.905 -25.847 35.248 1.00 27.58 694 ILE A N 1
ATOM 5312 C CA . ILE A 1 694 ? 21.754 -24.908 35.124 1.00 27.58 694 ILE A CA 1
ATOM 5313 C C . ILE A 1 694 ? 21.290 -24.411 36.509 1.00 27.58 694 ILE A C 1
ATOM 5315 O O . ILE A 1 694 ? 21.082 -25.221 37.409 1.00 27.58 694 ILE A O 1
ATOM 5319 N N . MET A 1 695 ? 21.117 -23.085 36.601 1.00 23.41 695 MET A N 1
ATOM 5320 C CA . MET A 1 695 ? 20.790 -22.207 37.742 1.00 23.41 695 MET A CA 1
ATOM 5321 C C . MET A 1 695 ? 21.980 -21.563 38.466 1.00 23.41 695 MET A C 1
ATOM 5323 O O . MET A 1 695 ? 22.856 -22.253 38.991 1.00 23.41 695 MET A O 1
ATOM 5327 N N . GLY A 1 696 ? 21.916 -20.231 38.572 1.00 22.62 696 GLY A N 1
ATOM 5328 C CA . GLY A 1 696 ? 22.497 -19.485 39.687 1.00 22.62 696 GLY A CA 1
ATOM 5329 C C . GLY A 1 696 ? 23.706 -18.611 39.355 1.00 22.62 696 GLY A C 1
ATOM 5330 O O . GLY A 1 696 ? 24.827 -19.009 39.657 1.00 22.62 696 GLY A O 1
ATOM 5331 N N . ILE A 1 697 ? 23.435 -17.441 38.766 1.00 23.09 697 ILE A N 1
ATOM 5332 C CA . ILE A 1 697 ? 23.587 -16.132 39.428 1.00 23.09 697 ILE A CA 1
ATOM 5333 C C . ILE A 1 697 ? 25.022 -15.674 39.833 1.00 23.09 697 ILE A C 1
ATOM 5335 O O . ILE A 1 697 ? 25.801 -16.402 40.447 1.00 23.09 697 ILE A O 1
ATOM 5339 N N . ILE A 1 698 ? 25.264 -14.375 39.572 1.00 23.52 698 ILE A N 1
ATOM 5340 C CA . ILE A 1 698 ? 26.195 -13.426 40.229 1.00 23.52 698 ILE A CA 1
ATOM 5341 C C . ILE A 1 698 ? 27.636 -13.286 39.683 1.00 23.52 698 ILE A C 1
ATOM 5343 O O . ILE A 1 698 ? 28.548 -14.048 39.994 1.00 23.52 698 ILE A O 1
ATOM 5347 N N . SER A 1 699 ? 27.824 -12.141 39.000 1.00 23.30 699 SER A N 1
ATOM 5348 C CA . SER A 1 699 ? 28.620 -11.006 39.517 1.00 23.30 699 SER A CA 1
ATOM 5349 C C . SER A 1 699 ? 30.145 -11.040 39.325 1.00 23.30 699 SER A C 1
ATOM 5351 O O . SER A 1 699 ? 30.846 -11.922 39.815 1.00 23.30 699 SER A O 1
ATOM 5353 N N . MET A 1 700 ? 30.717 -9.998 38.709 1.00 23.23 700 MET A N 1
ATOM 5354 C CA . MET A 1 700 ? 31.070 -8.749 39.413 1.00 23.23 700 MET A CA 1
ATOM 5355 C C . MET A 1 700 ? 32.248 -8.011 38.743 1.00 23.23 700 MET A C 1
ATOM 5357 O O . MET A 1 700 ? 33.324 -8.580 38.572 1.00 23.23 700 MET A O 1
ATOM 5361 N N . LEU A 1 701 ? 32.034 -6.709 38.513 1.00 21.38 701 LEU A N 1
ATOM 5362 C CA . LEU A 1 701 ? 32.967 -5.570 38.593 1.00 21.38 701 LEU A CA 1
ATOM 5363 C C . LEU A 1 701 ? 34.339 -5.603 37.883 1.00 21.38 701 LEU A C 1
ATOM 5365 O O . LEU A 1 701 ? 35.229 -6.390 38.206 1.00 21.38 701 LEU A O 1
ATOM 5369 N N . GLY A 1 702 ? 34.620 -4.519 37.143 1.00 23.02 702 GLY A N 1
ATOM 5370 C CA . GLY A 1 702 ? 35.985 -3.983 37.085 1.00 23.02 702 GLY A CA 1
ATOM 5371 C C . GLY A 1 702 ? 36.300 -2.994 35.966 1.00 23.02 702 GLY A C 1
ATOM 5372 O O . GLY A 1 702 ? 36.997 -3.345 35.020 1.00 23.02 702 GLY A O 1
ATOM 5373 N N . ALA A 1 703 ? 35.885 -1.738 36.133 1.00 21.91 703 ALA A N 1
ATOM 5374 C CA . ALA A 1 703 ? 36.260 -0.606 35.293 1.00 21.91 703 ALA A CA 1
ATOM 5375 C C . ALA A 1 703 ? 37.788 -0.331 35.215 1.00 21.91 703 ALA A C 1
ATOM 5377 O O . ALA A 1 703 ? 38.505 -0.321 36.215 1.00 21.91 703 ALA A O 1
ATOM 5378 N N . ALA A 1 704 ? 38.226 -0.026 33.989 1.00 22.70 704 ALA A N 1
ATOM 5379 C CA . ALA A 1 704 ? 39.109 1.070 33.569 1.00 22.70 704 ALA A CA 1
ATOM 5380 C C . ALA A 1 704 ? 40.579 1.238 34.077 1.00 22.70 704 ALA A C 1
ATOM 5382 O O . ALA A 1 704 ? 40.864 1.711 35.173 1.00 22.70 704 ALA A O 1
ATOM 5383 N N . ILE A 1 705 ? 41.503 1.083 33.104 1.00 24.25 705 ILE A N 1
ATOM 5384 C CA . ILE A 1 705 ? 42.518 2.080 32.658 1.00 24.25 705 ILE A CA 1
ATOM 5385 C C . ILE A 1 705 ? 43.813 2.305 33.502 1.00 24.25 705 ILE A C 1
ATOM 5387 O O . ILE A 1 705 ? 43.807 2.981 34.524 1.00 24.25 705 ILE A O 1
ATOM 5391 N N . LEU A 1 706 ? 44.993 1.877 32.987 1.00 24.42 706 LEU A N 1
ATOM 5392 C CA . LEU A 1 706 ? 46.036 2.749 32.368 1.00 24.42 706 LEU A CA 1
ATOM 5393 C C . LEU A 1 706 ? 47.348 2.021 31.964 1.00 24.42 706 LEU A C 1
ATOM 5395 O O . LEU A 1 706 ? 48.013 1.311 32.715 1.00 24.42 706 LEU A O 1
ATOM 5399 N N . VAL A 1 707 ? 47.742 2.346 30.735 1.00 26.33 707 VAL A N 1
ATOM 5400 C CA . VAL A 1 707 ? 48.910 2.010 29.907 1.00 26.33 707 VAL A CA 1
ATOM 5401 C C . VAL A 1 707 ? 50.283 2.415 30.495 1.00 26.33 707 VAL A C 1
ATOM 5403 O O . VAL A 1 707 ? 50.437 3.529 30.988 1.00 26.33 707 VAL A O 1
ATOM 5406 N N . ALA A 1 708 ? 51.325 1.569 30.319 1.00 27.09 708 ALA A N 1
ATOM 5407 C CA . ALA A 1 708 ? 52.598 1.893 29.613 1.00 27.09 708 ALA A CA 1
ATOM 5408 C C . ALA A 1 708 ? 53.840 1.023 29.987 1.00 27.09 708 ALA A C 1
ATOM 5410 O O . ALA A 1 708 ? 54.567 1.317 30.933 1.00 27.09 708 ALA A O 1
ATOM 5411 N N . GLY A 1 709 ? 54.249 0.120 29.078 1.00 26.95 709 GLY A N 1
ATOM 5412 C CA . GLY A 1 709 ? 55.498 0.313 28.308 1.00 26.95 709 GLY A CA 1
ATOM 5413 C C . GLY A 1 709 ? 56.794 -0.493 28.600 1.00 26.95 709 GLY A C 1
ATOM 5414 O O . GLY A 1 709 ? 57.465 -0.276 29.603 1.00 26.95 709 GLY A O 1
ATOM 5415 N N . ARG A 1 710 ? 57.289 -1.156 27.522 1.00 28.17 710 ARG A N 1
ATOM 5416 C CA . ARG A 1 710 ? 58.712 -1.428 27.120 1.00 28.17 710 ARG A CA 1
ATOM 5417 C C . ARG A 1 710 ? 59.475 -2.545 27.878 1.00 28.17 710 ARG A C 1
ATOM 5419 O O . ARG A 1 710 ? 59.476 -2.565 29.091 1.00 28.17 710 ARG A O 1
ATOM 5426 N N . ARG A 1 711 ? 60.308 -3.422 27.279 1.00 30.89 711 ARG A N 1
ATOM 5427 C CA . ARG A 1 711 ? 61.120 -3.424 26.031 1.00 30.89 711 ARG A CA 1
ATOM 5428 C C . ARG A 1 711 ? 61.776 -4.822 25.822 1.00 30.89 711 ARG A C 1
ATOM 5430 O O . ARG A 1 711 ? 62.290 -5.354 26.794 1.00 30.89 711 ARG A O 1
ATOM 5437 N N . LYS A 1 712 ? 61.918 -5.248 24.553 1.00 34.47 712 LYS A N 1
ATOM 5438 C CA . LYS A 1 712 ? 63.017 -6.036 23.920 1.00 34.47 712 LYS A CA 1
ATOM 5439 C C . LYS A 1 712 ? 63.577 -7.289 24.624 1.00 34.47 712 LYS A C 1
ATOM 5441 O O . LYS A 1 712 ? 64.333 -7.159 25.581 1.00 34.47 712 LYS A O 1
ATOM 5446 N N . ASP A 1 713 ? 63.437 -8.433 23.957 1.00 44.31 713 ASP A N 1
ATOM 5447 C CA . ASP A 1 713 ? 64.503 -8.972 23.089 1.00 44.31 713 ASP A CA 1
ATOM 5448 C C . ASP A 1 713 ? 63.914 -9.649 21.845 1.00 44.31 713 ASP A C 1
ATOM 5450 O O . ASP A 1 713 ? 62.799 -10.204 21.965 1.00 44.31 713 ASP A O 1
#

Secondary structure (DSSP, 8-state):
------SS---HHHHHHHH-SS-SSSEEHHHHHHHHHHHSSSTTSS-HHHHHHHHHHHHHH-SS-SSEE-HHHHHHHHHHH---SS---HHHHHHHH-SS-SSEEEHHHHHHHHHHHTTTTS--HHHHHHHHHHHHHH-TT-SSEEEHHHHHHHHHHHH--SSS--TTTSEEEEEEEEEEEEEETTEEEEEEEEEEEEPHHHHHHHHHHHS-SSS---HHHHHHHHHHHHHHS-S---PPTTEEETTEEPEEEEEEEE----STT-TTS-SEEEEEEEEEESPPP-TTS-EEEEE---TTPPPPSSEEEEEEEE--TT-EEEEEEETTEEPPTTSTTS-EEE-TT-----EEEEEE--TT--SS-SSS-TTT-S-TT-TT----SSSSSS-TTT-SSTT-TT----SSSSSS-TTT-SSTT-SSS-GGG--SS-SSS-GGG-SSTT-TT----SSSSSS-TTT-SSTT-TT----SSSSSS-TTT-SSTT-SSS-TTT-SSTT-SS-S-SS-SSS-TTT-SSTT-TT----SS-SSS-TTT-SSTT-SSS-GGG-SSTT-TT----SSSSSS-TTT-SSTT-TT----SSSSSS-TTT-SSTT-TT----SS-SSS-TTT-S-TT-TT----SSSSSS-TTT-SSTT-TT----TTSSSS-HHHHHHHHTT------------------------------------------

Radius of gyration: 40.28 Å; chains: 1; bounding box: 103×88×123 Å